Protein AF-A0A267DAS5-F1 (afdb_monomer)

Sequence (381 aa):
REVSVVLESQEATQLELHFSYVVSRARWSPKYDIRVFSNESAMKIIYYGMVQQNTGEDWENAQISLSTSMPGVGGTVPPLTVQKAHFKSNKPVSFVSSVVGGGGGVSGSSPVRRAQSMRTGGSSTLRKSKHMPVDEILAAEAADDASMASEQAGRAGDTLRSGGSNIQSTQFEVPRLFTIPCDGEEHKVTIAIIDLCPTFEYESVPQRAPYAYLKAAVTNTSNYALLAGPTNIYVDNNFIGKSELKAAAPSEEFHCHLGADHGIKMSYKPMYKKREGGQSKTALFSHKQVIELRNTHQKPIRVQVIEPVPRPIEDKIKVNIVEPPKLNSEKYDKQKPIRLSKSHCVEWDVDLDAGEGKELVLRYNIELPAGETLEYTVSEN

InterPro domains:
  IPR011935 Conserved hypothetical protein CHP02231 [PTHR31005] (2-377)
  IPR011935 Conserved hypothetical protein CHP02231 [TIGR02231] (123-374)
  IPR037291 Domain of unknown function DUF4139 [PF13598] (17-369)

Radius of gyration: 35.5 Å; Cα contacts (8 Å, |Δi|>4): 623; chains: 1; bou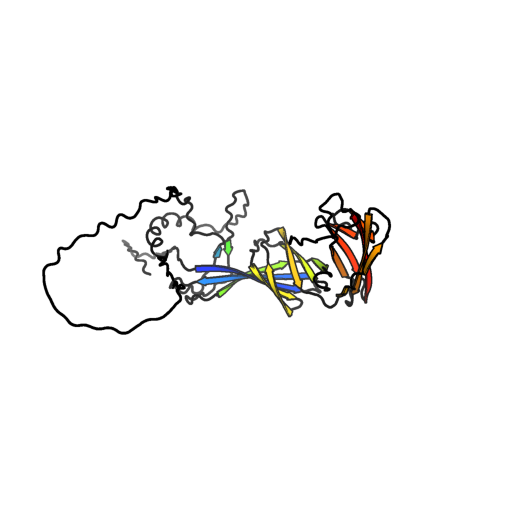nding box: 75×91×89 Å

Solvent-accessible surface area (backbone atoms only — not comparable to full-atom values): 24398 Å² total; per-residue (Å²): 137,87,86,88,83,89,85,86,74,97,62,97,76,90,83,89,85,88,87,86,85,89,79,65,59,64,53,68,45,57,36,36,42,39,39,34,36,81,90,72,46,36,30,38,39,38,38,29,37,38,38,28,29,52,64,84,54,65,40,71,67,34,80,47,72,51,61,69,57,63,83,85,62,63,94,64,80,79,81,83,77,84,85,80,86,72,79,85,76,82,68,77,83,80,77,79,75,79,81,74,84,85,80,87,90,82,89,83,89,87,84,88,85,86,86,88,81,90,83,87,83,86,88,84,80,86,82,85,81,88,80,83,79,80,75,82,72,69,77,78,69,74,78,74,71,77,79,77,78,78,88,78,89,86,74,96,70,96,76,94,78,92,78,92,66,100,78,76,58,55,76,44,68,30,88,56,65,42,68,49,62,54,75,58,54,78,43,82,42,66,52,48,78,46,82,42,68,40,47,81,44,30,40,26,42,45,92,84,42,53,45,34,28,38,30,34,43,33,59,34,85,49,94,58,69,44,62,57,26,52,25,40,38,26,50,73,88,38,80,71,48,78,51,71,41,65,62,29,46,56,72,30,72,46,71,46,79,70,46,73,40,81,52,40,46,52,46,66,52,82,69,47,76,46,78,47,86,91,86,58,75,51,38,35,38,41,37,41,38,45,38,39,41,30,32,66,43,91,53,68,48,55,36,37,39,44,45,84,49,83,74,67,87,49,93,69,42,44,66,46,72,61,30,65,82,66,70,37,69,72,68,89,42,92,93,48,44,34,24,48,41,97,88,37,26,44,36,36,57,43,77,31,48,50,63,33,68,50,78,48,59,46,27,34,36,38,36,34,57,58,91,70,79,91,82,85,84,86,76,87,131

Foldseek 3Di:
DDDDDDDDDPDDDDDDDDDDDDFPFKDWDKEWEWEAEPVVLKIKIFIKIFIFGQRVDKQAQDFDKDKPDPPVPPPDDPDDDDDDDDDPPPDPPPPPPPPPDDDDDDDDDDDDDDDDDDDDDDDDDDDDDDDDDPPPPPPPPRPPPPPPPPPDDDDDDDDDDDDDDPPDMDMFTQPGGDIGDNPRGTDIGTRDIDMWRWDWAWEAAVVVPQFIWIKTKTFQQDQDWDDWAKYFYHYPNHTQDIDIWHTAHHRGIGMDTRGTDVQKDKDKDPKDWDWDDDPDQKIKIKIKTKMKIWHQDQAKHKYKYKYADDDDPDPQKDKFKPPPPDADDPDDDPVHQWHQDPNRIIIGTDIAGHGGMDMGMTMMMIMHGPPDDDDDDDDDD

pLDDT: mean 77.16, std 22.56, range [27.66, 97.56]

Structure (mmCIF, N/CA/C/O backbone):
data_AF-A0A267DAS5-F1
#
_entry.id   AF-A0A267DAS5-F1
#
loop_
_atom_site.group_PDB
_atom_site.id
_atom_site.type_symbol
_atom_site.label_atom_id
_atom_site.label_alt_id
_atom_site.label_comp_id
_atom_site.label_asym_id
_atom_site.label_entity_id
_atom_site.label_seq_id
_atom_site.pdbx_PDB_ins_code
_atom_site.Cartn_x
_atom_site.Cartn_y
_atom_site.Cartn_z
_atom_site.occupancy
_atom_site.B_iso_or_equiv
_atom_site.auth_seq_id
_atom_site.auth_comp_id
_atom_site.auth_asym_id
_atom_site.auth_atom_id
_atom_site.pdbx_PDB_model_num
ATOM 1 N N . ARG A 1 1 ? -15.362 -12.142 40.333 1.00 61.69 1 ARG A N 1
ATOM 2 C CA . ARG A 1 1 ? -14.641 -11.178 41.201 1.00 61.69 1 ARG A CA 1
ATOM 3 C C . ARG A 1 1 ? -15.669 -10.567 42.148 1.00 61.69 1 ARG A C 1
ATOM 5 O O . ARG A 1 1 ? -16.841 -10.615 41.804 1.00 61.69 1 ARG A O 1
ATOM 12 N N . GLU A 1 2 ? -15.277 -10.074 43.322 1.00 67.12 2 GLU A N 1
ATOM 13 C CA . GLU A 1 2 ? -16.203 -9.479 44.298 1.00 67.12 2 GLU A CA 1
ATOM 14 C C . GLU A 1 2 ? -15.679 -8.102 44.713 1.00 67.12 2 GLU A C 1
ATOM 16 O O . GLU A 1 2 ? -14.496 -7.963 45.025 1.00 67.12 2 GLU A O 1
ATOM 21 N N . VAL A 1 3 ? -16.550 -7.092 44.671 1.00 69.69 3 VAL A N 1
ATOM 22 C CA . VAL A 1 3 ? -16.293 -5.752 45.207 1.00 69.69 3 VAL A CA 1
ATOM 23 C C . VAL A 1 3 ? -17.288 -5.539 46.338 1.00 69.69 3 VAL A C 1
ATOM 25 O O . VAL A 1 3 ? -18.495 -5.514 46.104 1.00 69.69 3 VAL A O 1
ATOM 28 N N . SER A 1 4 ? -16.788 -5.408 47.564 1.00 79.56 4 SER A N 1
ATOM 29 C CA . SER A 1 4 ? -17.617 -5.180 48.748 1.00 79.56 4 SER A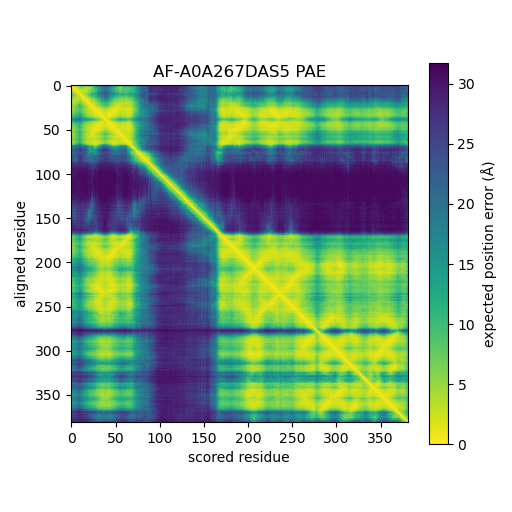 CA 1
ATOM 30 C C . SER A 1 4 ? -17.481 -3.723 49.186 1.00 79.56 4 SER A C 1
ATOM 32 O O . SER A 1 4 ? -16.382 -3.272 49.505 1.00 79.56 4 SER A O 1
ATOM 34 N N . VAL A 1 5 ? -18.594 -2.986 49.220 1.00 76.88 5 VAL A N 1
ATOM 35 C CA . VAL A 1 5 ? -18.653 -1.615 49.749 1.00 76.88 5 VAL A CA 1
ATOM 36 C C . VAL A 1 5 ? -19.583 -1.587 50.948 1.00 76.88 5 VAL A C 1
ATOM 38 O O . VAL A 1 5 ? -20.736 -2.002 50.857 1.00 76.88 5 VAL A O 1
ATOM 41 N N . VAL A 1 6 ? -19.074 -1.098 52.076 1.00 85.38 6 VAL A N 1
ATOM 42 C CA . VAL A 1 6 ? -19.859 -0.883 53.295 1.00 85.38 6 VAL A CA 1
ATOM 43 C C . VAL A 1 6 ? -20.303 0.575 53.322 1.00 85.38 6 VAL A C 1
ATOM 45 O O . VAL A 1 6 ? -19.480 1.474 53.168 1.00 85.38 6 VAL A O 1
ATOM 48 N N . LEU A 1 7 ? -21.602 0.801 53.510 1.00 82.75 7 LEU A N 1
ATOM 49 C CA . LEU A 1 7 ? -22.216 2.126 53.547 1.00 82.75 7 LEU A CA 1
ATOM 50 C C . LEU A 1 7 ? -22.989 2.302 54.855 1.00 82.75 7 LEU A C 1
ATOM 52 O O . LEU A 1 7 ? -23.672 1.380 55.298 1.00 82.75 7 LEU A O 1
ATOM 56 N N . GLU A 1 8 ? -22.933 3.501 55.427 1.00 86.19 8 GLU A N 1
ATOM 57 C CA . GLU A 1 8 ? -23.752 3.914 56.567 1.00 86.19 8 GLU A CA 1
ATOM 58 C C . GLU A 1 8 ? -24.475 5.218 56.205 1.00 86.19 8 GLU A C 1
ATOM 60 O O . GLU A 1 8 ? -23.857 6.150 55.689 1.00 86.19 8 GLU A O 1
ATOM 65 N N . SER A 1 9 ? -25.786 5.283 56.453 1.00 87.94 9 SER A N 1
ATOM 66 C CA . SER A 1 9 ? -26.593 6.493 56.260 1.00 87.94 9 SER A CA 1
ATOM 67 C C . SER A 1 9 ? -27.431 6.754 57.505 1.00 87.94 9 SER A C 1
ATOM 69 O O . SER A 1 9 ? -28.067 5.840 58.028 1.00 87.94 9 SER A O 1
ATOM 71 N N . GLN A 1 10 ? -27.445 8.003 57.973 1.00 87.75 10 GLN A N 1
ATOM 72 C CA . GLN A 1 10 ? -28.212 8.418 59.155 1.00 87.75 10 GLN A CA 1
ATOM 73 C C . GLN A 1 10 ? -29.698 8.658 58.842 1.00 87.75 10 GLN A C 1
ATOM 75 O O . GLN A 1 10 ? -30.536 8.582 59.736 1.00 87.75 10 GLN A O 1
ATOM 80 N N . GLU A 1 11 ? -30.033 8.901 57.571 1.00 90.31 11 GLU A N 1
ATOM 81 C CA . GLU A 1 11 ? -31.397 9.137 57.090 1.00 90.31 11 GLU A CA 1
ATOM 82 C C . GLU A 1 11 ? -31.639 8.418 55.750 1.00 90.31 11 GLU A C 1
ATOM 84 O O . GLU A 1 11 ? -30.700 7.961 55.092 1.00 90.31 11 GLU A O 1
ATOM 89 N N . ALA A 1 12 ? -32.902 8.285 55.334 1.00 88.38 12 ALA A N 1
ATOM 90 C CA . ALA A 1 12 ? -33.254 7.645 54.067 1.00 88.38 12 ALA A CA 1
ATOM 91 C C . ALA A 1 12 ? -32.820 8.520 52.879 1.00 88.38 12 ALA A C 1
ATOM 93 O O . ALA A 1 12 ? -33.353 9.610 52.675 1.00 88.38 12 ALA A O 1
ATOM 94 N N . THR A 1 13 ? -31.866 8.034 52.085 1.00 90.31 13 THR A N 1
ATOM 95 C CA . THR A 1 13 ? -31.284 8.762 50.949 1.00 90.31 13 THR A CA 1
ATOM 96 C C . THR A 1 13 ? -31.152 7.859 49.720 1.00 90.31 13 THR A C 1
ATOM 98 O O . THR A 1 13 ? -31.141 6.632 49.829 1.00 90.31 13 THR A O 1
ATOM 101 N N . GLN A 1 14 ? -31.090 8.466 48.532 1.00 87.44 14 GLN A N 1
ATOM 102 C CA . GLN A 1 14 ? -30.704 7.781 47.296 1.00 87.44 14 GLN A CA 1
ATOM 103 C C . GLN A 1 14 ? -29.209 7.997 47.064 1.00 87.44 14 GLN A C 1
ATOM 105 O O . GLN A 1 14 ? -28.736 9.131 47.123 1.00 87.44 14 GLN A O 1
ATOM 110 N N . LEU A 1 15 ? -28.484 6.911 46.800 1.00 85.94 15 LEU A N 1
ATOM 111 C CA . LEU A 1 15 ? -27.052 6.923 46.525 1.00 85.94 15 LEU A CA 1
ATOM 112 C C . LEU A 1 15 ? -26.795 6.279 45.163 1.00 85.94 15 LEU A C 1
ATOM 114 O O . LEU A 1 15 ? -27.213 5.147 44.923 1.00 85.94 15 LEU A O 1
ATOM 118 N N . GLU A 1 16 ? -26.088 6.993 44.295 1.00 85.50 16 GLU A N 1
ATOM 119 C CA . GLU A 1 16 ? -25.553 6.472 43.038 1.00 85.50 16 GLU A CA 1
ATOM 120 C C . GLU A 1 16 ? -24.067 6.153 43.242 1.00 85.50 16 GLU A C 1
ATOM 122 O O . GLU A 1 16 ? -23.306 6.990 43.729 1.00 85.50 16 GLU A O 1
ATOM 127 N N . LEU A 1 17 ? -23.659 4.922 42.928 1.00 81.19 17 LEU A N 1
ATOM 128 C CA . LEU A 1 17 ? -22.278 4.463 43.068 1.00 81.19 17 LEU A CA 1
ATOM 129 C C . LEU A 1 17 ? -21.672 4.202 41.692 1.00 81.19 17 LEU A C 1
ATOM 131 O O . LEU A 1 17 ? -22.204 3.408 40.917 1.00 81.19 17 LEU A O 1
ATOM 135 N N . HIS A 1 18 ? -20.516 4.808 41.433 1.00 79.69 18 HIS A N 1
ATOM 136 C CA . HIS A 1 18 ? -19.707 4.532 40.251 1.00 79.69 18 HIS A CA 1
ATOM 137 C C . HIS A 1 18 ? -18.456 3.753 40.653 1.00 79.69 18 HIS A C 1
ATOM 139 O O . HIS A 1 18 ? -17.727 4.160 41.558 1.00 79.69 18 HIS A O 1
ATOM 145 N N . PHE A 1 19 ? -18.197 2.645 39.961 1.00 78.50 19 PHE A N 1
ATOM 146 C CA . PHE A 1 19 ? -17.008 1.822 40.154 1.00 78.50 19 PHE A CA 1
ATOM 147 C C . PHE A 1 19 ? -16.123 1.883 38.914 1.00 78.50 19 PHE A C 1
ATOM 149 O O . PHE A 1 19 ? -16.593 1.643 37.805 1.00 78.50 19 PHE A O 1
ATOM 156 N N . SER A 1 20 ? -14.834 2.138 39.128 1.00 79.00 20 SER A N 1
ATOM 157 C CA . SER A 1 20 ? -13.803 2.093 38.092 1.00 79.00 20 SER A CA 1
ATOM 158 C C . SER A 1 20 ? -12.712 1.133 38.537 1.00 79.00 20 SER A C 1
ATOM 160 O O . SER A 1 20 ? -12.189 1.253 39.643 1.00 79.00 20 SER A O 1
ATOM 162 N N . TYR A 1 21 ? -12.375 0.167 37.692 1.00 81.94 21 TYR A N 1
ATOM 163 C CA . TYR A 1 21 ? -11.332 -0.812 37.975 1.00 81.94 21 TYR A CA 1
ATOM 164 C C . TYR A 1 21 ? -10.650 -1.258 36.682 1.00 81.94 21 TYR A C 1
ATOM 166 O O . TYR A 1 21 ? -11.192 -1.115 35.587 1.00 81.94 21 TYR A O 1
ATOM 174 N N . VAL A 1 22 ? -9.442 -1.806 36.815 1.00 82.31 22 VAL A N 1
ATOM 175 C CA . VAL A 1 22 ? -8.656 -2.304 35.683 1.00 82.31 22 VAL A CA 1
ATOM 176 C C . VAL A 1 22 ? -8.827 -3.816 35.558 1.00 82.31 22 VAL A C 1
ATOM 178 O O . VAL A 1 22 ? -8.739 -4.573 36.530 1.00 82.31 22 VAL A O 1
ATOM 181 N N . VAL A 1 23 ? -9.052 -4.272 34.329 1.00 83.12 23 VAL A N 1
ATOM 182 C CA . VAL A 1 23 ? -9.089 -5.692 33.977 1.00 83.12 23 VAL A CA 1
ATOM 183 C C . VAL A 1 23 ? -7.877 -6.061 33.139 1.00 83.12 23 VAL A C 1
ATOM 185 O O . VAL A 1 23 ? -7.378 -5.273 32.340 1.00 83.12 23 VAL A O 1
ATOM 188 N N . SER A 1 24 ? -7.401 -7.288 33.320 1.00 83.38 24 SER A N 1
ATOM 189 C CA . SER A 1 24 ? -6.413 -7.899 32.436 1.00 83.38 24 SER A CA 1
ATOM 190 C C . SER A 1 24 ? -7.116 -8.813 31.431 1.00 83.38 24 SER A C 1
ATOM 192 O O . SER A 1 24 ? -8.298 -9.116 31.583 1.00 83.38 24 SER A O 1
ATOM 194 N N . ARG A 1 25 ? -6.387 -9.275 30.405 1.00 89.25 25 ARG A N 1
ATOM 195 C CA . ARG A 1 25 ? -6.905 -10.175 29.350 1.00 89.25 25 ARG A CA 1
ATOM 196 C C . ARG A 1 25 ? -7.973 -9.549 28.445 1.00 89.25 25 ARG A C 1
ATOM 198 O O . ARG A 1 25 ? -8.794 -10.263 27.878 1.00 89.25 25 ARG A O 1
ATOM 205 N N . ALA A 1 26 ? -7.909 -8.237 28.264 1.00 91.38 26 ALA A N 1
ATOM 206 C CA . ALA A 1 26 ? -8.575 -7.529 27.182 1.00 91.38 26 ALA A CA 1
ATOM 207 C C . ALA A 1 26 ? -7.517 -6.919 26.259 1.00 91.38 26 ALA A C 1
ATOM 209 O O . ALA A 1 26 ? -6.505 -6.392 26.724 1.00 91.38 26 ALA A O 1
ATOM 210 N N . ARG A 1 27 ? -7.730 -7.011 24.948 1.00 92.75 27 ARG A N 1
ATOM 211 C CA . ARG A 1 27 ? -6.883 -6.380 23.934 1.00 92.75 27 ARG A CA 1
ATOM 212 C C . ARG A 1 27 ? -7.707 -6.008 22.717 1.00 92.75 27 ARG A C 1
ATOM 214 O O . ARG A 1 27 ? -8.813 -6.510 22.527 1.00 92.75 27 ARG A O 1
ATOM 221 N N . TRP A 1 28 ? -7.138 -5.174 21.861 1.00 94.81 28 TRP A N 1
ATOM 222 C CA . TRP A 1 28 ? -7.718 -4.911 20.556 1.00 94.81 28 TRP A CA 1
ATOM 223 C C . TRP A 1 28 ? -6.637 -4.766 19.485 1.00 94.81 28 TRP A C 1
ATOM 225 O O . TRP A 1 28 ? -5.467 -4.544 19.801 1.00 94.81 28 TRP A O 1
ATOM 235 N N . SER A 1 29 ? -7.027 -4.904 18.220 1.00 95.69 29 SER A N 1
ATOM 236 C CA . SER A 1 29 ? -6.170 -4.602 17.069 1.00 95.69 29 SER A CA 1
ATOM 237 C C . SER A 1 29 ? -6.944 -3.860 15.970 1.00 95.69 29 SER A C 1
ATOM 239 O O . SER A 1 29 ? -8.158 -4.051 15.844 1.00 95.69 29 SER A O 1
ATOM 241 N N . PRO A 1 30 ? -6.290 -2.985 15.187 1.00 96.69 30 PRO A N 1
ATOM 242 C CA . PRO A 1 30 ? -6.937 -2.285 14.084 1.00 96.69 30 PRO A CA 1
ATOM 243 C C . PRO A 1 30 ? -7.186 -3.229 12.901 1.00 96.69 30 PRO A C 1
ATOM 245 O O . PRO A 1 30 ? -6.376 -4.107 12.603 1.00 96.69 30 PRO A O 1
ATOM 248 N N . LYS A 1 31 ? -8.293 -3.028 12.185 1.00 97.31 31 LYS A N 1
ATOM 249 C CA . LYS A 1 31 ? -8.591 -3.730 10.929 1.00 97.31 31 LYS A CA 1
ATOM 250 C C . LYS A 1 31 ? -9.380 -2.834 9.990 1.00 97.31 31 LYS A C 1
ATOM 252 O O . LYS A 1 31 ? -10.216 -2.054 10.442 1.00 97.31 31 LYS A O 1
ATOM 257 N N . TYR A 1 32 ? -9.164 -2.986 8.689 1.00 97.19 32 TYR A N 1
ATOM 258 C CA . TYR A 1 32 ? -9.758 -2.100 7.692 1.00 97.19 32 TYR A CA 1
ATOM 259 C C . TYR A 1 32 ? -10.483 -2.857 6.584 1.00 97.19 32 TYR A C 1
ATOM 261 O O . TYR A 1 32 ? -10.018 -3.897 6.116 1.00 97.19 32 TYR A O 1
ATOM 269 N N . ASP A 1 33 ? -11.578 -2.269 6.112 1.00 97.12 33 ASP A N 1
ATOM 270 C CA . ASP A 1 33 ? -12.121 -2.531 4.781 1.00 97.12 33 ASP A CA 1
ATOM 271 C C . ASP A 1 33 ? -11.995 -1.240 3.957 1.00 97.12 33 ASP A C 1
ATOM 273 O O . ASP A 1 33 ? -12.624 -0.231 4.278 1.00 97.12 33 ASP A O 1
ATOM 277 N N . ILE A 1 34 ? -11.190 -1.264 2.894 1.00 95.75 34 ILE A N 1
ATOM 278 C CA . ILE A 1 34 ? -11.037 -0.148 1.953 1.00 95.75 34 ILE A CA 1
ATOM 279 C C . ILE A 1 34 ? -11.854 -0.454 0.705 1.00 95.75 34 ILE A C 1
ATOM 281 O O . ILE A 1 34 ? -11.638 -1.467 0.041 1.00 95.75 34 ILE A O 1
ATOM 285 N N . ARG A 1 35 ? -12.794 0.430 0.380 1.00 95.44 35 ARG A N 1
ATOM 286 C CA . ARG A 1 35 ? -13.646 0.347 -0.806 1.00 95.44 35 ARG A CA 1
ATOM 287 C C . ARG A 1 35 ? -13.318 1.496 -1.737 1.00 95.44 35 ARG A C 1
ATOM 289 O O . ARG A 1 35 ? -13.398 2.651 -1.338 1.00 95.44 35 ARG A O 1
ATOM 296 N N . VAL A 1 36 ? -12.967 1.170 -2.968 1.00 93.25 36 VAL A N 1
ATOM 297 C CA . VAL A 1 36 ? -12.608 2.131 -4.003 1.00 93.25 36 VAL A CA 1
ATOM 298 C C . VAL A 1 36 ? -13.675 2.117 -5.087 1.00 93.25 36 VAL A C 1
ATOM 300 O O . VAL A 1 36 ? -14.022 1.054 -5.599 1.00 93.25 36 VAL A O 1
ATOM 303 N N . PHE A 1 37 ? -14.168 3.300 -5.437 1.00 91.06 37 PHE A N 1
ATOM 304 C CA . PHE A 1 37 ? -15.128 3.525 -6.512 1.00 91.06 37 PHE A CA 1
ATOM 305 C C . PHE A 1 37 ? -14.394 4.222 -7.657 1.00 91.06 37 PHE A C 1
ATOM 307 O O . PHE A 1 37 ? -14.167 5.434 -7.634 1.00 91.06 37 PHE A O 1
ATOM 314 N N . SER A 1 38 ? -13.952 3.435 -8.639 1.00 80.56 38 SER A N 1
ATOM 315 C CA . SER A 1 38 ? -12.976 3.875 -9.645 1.00 80.56 38 SER A CA 1
ATOM 316 C C . SER A 1 38 ? -13.535 4.930 -10.609 1.00 80.56 38 SER A C 1
ATOM 318 O O . SER A 1 38 ? -12.785 5.762 -11.123 1.00 80.56 38 SER A O 1
ATOM 320 N N . ASN A 1 39 ? -14.853 4.922 -10.825 1.00 82.12 39 ASN A N 1
ATOM 321 C CA . ASN A 1 39 ? -15.559 5.876 -11.685 1.00 82.12 39 ASN A CA 1
ATOM 322 C C . ASN A 1 39 ? -15.820 7.228 -11.008 1.00 82.12 39 ASN A C 1
ATOM 324 O O . ASN A 1 39 ? -15.963 8.234 -11.696 1.00 82.12 39 ASN A O 1
ATOM 328 N N . GLU A 1 40 ? -15.886 7.250 -9.677 1.00 86.50 40 GLU A N 1
ATOM 329 C CA . GLU A 1 40 ? -16.226 8.440 -8.886 1.00 86.50 40 GLU A CA 1
ATOM 330 C C . GLU A 1 40 ? -14.990 9.096 -8.259 1.00 86.50 40 GLU A C 1
ATOM 332 O O . GLU A 1 40 ? -15.104 10.151 -7.642 1.00 86.50 40 GLU A O 1
ATOM 337 N N . SER A 1 41 ? -13.809 8.482 -8.405 1.00 87.69 41 SER A N 1
ATOM 338 C CA . SER A 1 41 ? -12.592 8.885 -7.687 1.00 87.69 41 SER A CA 1
ATOM 339 C C . SER A 1 41 ? -12.842 9.030 -6.185 1.00 87.69 41 SER A C 1
ATOM 341 O O . SER A 1 41 ? -12.414 9.996 -5.556 1.00 87.69 41 SER A O 1
ATOM 343 N N . ALA A 1 42 ? -13.557 8.053 -5.621 1.00 93.81 42 ALA A N 1
ATOM 344 C CA . ALA A 1 42 ? -13.944 8.023 -4.219 1.00 93.81 42 ALA A CA 1
ATOM 345 C C . ALA A 1 42 ? -13.385 6.776 -3.524 1.00 93.81 42 ALA A C 1
ATOM 347 O O . ALA A 1 42 ? -13.335 5.681 -4.093 1.00 93.81 42 ALA A O 1
ATOM 348 N N . MET A 1 43 ? -12.978 6.939 -2.269 1.00 95.31 43 MET A N 1
ATOM 349 C CA . MET A 1 43 ? -12.537 5.864 -1.391 1.00 95.31 43 MET A CA 1
ATOM 350 C C . MET A 1 43 ? -13.287 5.951 -0.069 1.00 95.31 43 MET A C 1
ATOM 352 O O . MET A 1 43 ? -13.346 7.004 0.554 1.00 95.31 43 MET A O 1
ATOM 356 N N . LYS A 1 44 ? -13.806 4.817 0.389 1.00 96.69 44 LYS A N 1
ATOM 357 C CA . LYS A 1 44 ? -14.391 4.663 1.717 1.00 96.69 44 LYS A CA 1
ATOM 358 C C . LYS A 1 44 ? -13.537 3.702 2.530 1.00 96.69 44 LYS A C 1
ATOM 360 O O . LYS A 1 44 ? -13.366 2.548 2.140 1.00 96.69 44 LYS A O 1
ATOM 365 N N . ILE A 1 45 ? -13.034 4.164 3.666 1.00 96.69 45 ILE A N 1
ATOM 366 C CA . ILE A 1 45 ? -12.312 3.348 4.641 1.00 96.69 45 ILE A CA 1
ATOM 367 C C . ILE A 1 45 ? -13.252 3.067 5.805 1.00 96.69 45 ILE A C 1
ATOM 369 O O . ILE A 1 45 ? -13.731 3.986 6.467 1.00 96.69 45 ILE A O 1
ATOM 373 N N . ILE A 1 46 ? -13.514 1.790 6.065 1.00 97.56 46 ILE A N 1
ATOM 374 C CA . ILE A 1 46 ? -14.212 1.360 7.273 1.00 97.56 46 ILE A CA 1
ATOM 375 C C . ILE A 1 46 ? -13.157 0.893 8.266 1.00 97.56 46 ILE A C 1
ATOM 377 O O . ILE A 1 46 ? -12.460 -0.092 8.020 1.00 97.56 46 ILE A O 1
ATOM 381 N N . TYR A 1 47 ? -13.033 1.627 9.366 1.00 96.94 47 TYR A N 1
ATOM 382 C CA . TYR A 1 47 ? -12.050 1.377 10.406 1.00 96.94 47 TYR A CA 1
ATOM 383 C C . TYR A 1 47 ? -12.697 0.599 11.553 1.00 96.94 47 TYR A C 1
ATOM 385 O O . TYR A 1 47 ? -13.627 1.079 12.206 1.00 96.94 47 TYR A O 1
ATOM 393 N N . TYR A 1 48 ? -12.200 -0.610 11.790 1.00 97.38 48 TYR A N 1
ATOM 394 C CA . TYR A 1 48 ? -12.635 -1.495 12.856 1.00 97.38 48 TYR A CA 1
ATOM 395 C C . TYR A 1 48 ? -11.594 -1.615 13.969 1.00 97.38 48 TYR A C 1
ATOM 397 O O . TYR A 1 48 ? -10.390 -1.649 13.713 1.00 97.38 48 TYR A O 1
ATOM 405 N N . GLY A 1 49 ? -12.090 -1.781 15.193 1.00 96.50 49 GLY A N 1
ATOM 406 C CA . GLY A 1 49 ? -11.348 -2.385 16.291 1.00 96.50 49 GLY A CA 1
ATOM 407 C C . GLY A 1 49 ? -11.768 -3.846 16.433 1.00 96.50 49 GLY A C 1
ATOM 408 O O . GLY A 1 49 ? -12.954 -4.142 16.575 1.00 96.50 49 GLY A O 1
ATOM 409 N N . MET A 1 50 ? -10.815 -4.766 16.371 1.00 97.31 50 MET A N 1
ATOM 410 C CA . MET A 1 50 ? -11.031 -6.175 16.694 1.00 97.31 50 MET A CA 1
ATOM 411 C C . MET A 1 50 ? -10.771 -6.345 18.184 1.00 97.31 50 MET A C 1
ATOM 413 O O . MET A 1 50 ? -9.616 -6.421 18.593 1.00 97.31 50 MET A O 1
ATOM 417 N N . VAL A 1 51 ? -11.827 -6.316 18.991 1.00 96.50 51 VAL A N 1
ATOM 418 C CA . VAL A 1 51 ? -11.748 -6.392 20.451 1.00 96.50 51 VAL A CA 1
ATOM 419 C C . VAL A 1 51 ? -11.839 -7.850 20.872 1.00 96.50 51 VAL A C 1
ATOM 421 O O . VAL A 1 51 ? -12.760 -8.553 20.478 1.00 96.50 51 VAL A O 1
ATOM 424 N N . GLN A 1 52 ? -10.893 -8.301 21.682 1.00 96.12 52 GLN A N 1
ATOM 425 C CA . GLN A 1 52 ? -10.872 -9.649 22.233 1.00 96.12 52 GLN A CA 1
ATOM 426 C C . GLN A 1 52 ? -10.726 -9.548 23.740 1.00 96.12 52 GLN A C 1
ATOM 428 O O . GLN A 1 52 ? -9.818 -8.872 24.238 1.00 96.12 52 GLN A O 1
ATOM 433 N N . GLN A 1 53 ? -11.596 -10.237 24.470 1.00 94.00 53 GLN A N 1
ATOM 434 C CA . GLN A 1 53 ? -11.575 -10.187 25.920 1.00 94.00 53 GLN A CA 1
ATOM 435 C C . GLN A 1 53 ? -11.853 -11.564 26.532 1.00 94.00 53 GLN A C 1
ATOM 437 O O . GLN A 1 53 ? -12.660 -12.339 26.021 1.00 94.00 53 GLN A O 1
ATOM 442 N N . ASN A 1 54 ? -11.166 -11.862 27.633 1.00 94.06 54 ASN A N 1
ATOM 443 C CA . ASN A 1 54 ? -11.405 -13.021 28.491 1.00 94.06 54 ASN A CA 1
ATOM 444 C C . ASN A 1 54 ? -11.239 -12.601 29.962 1.00 94.06 54 ASN A C 1
ATOM 446 O O . ASN A 1 54 ? -10.356 -13.082 30.682 1.00 94.06 54 ASN A O 1
ATOM 450 N N . THR A 1 55 ? -12.016 -11.590 30.353 1.00 90.06 55 THR A N 1
ATOM 451 C CA . THR A 1 55 ? -11.894 -10.890 31.645 1.00 90.06 55 THR A CA 1
ATOM 452 C C . THR A 1 55 ? -12.648 -11.588 32.781 1.00 90.06 55 THR A C 1
ATOM 454 O O . THR A 1 55 ? -12.381 -11.322 33.953 1.00 90.06 55 THR A O 1
ATOM 457 N N . GLY A 1 56 ? -13.536 -12.523 32.435 1.00 89.31 56 GLY A N 1
ATOM 458 C CA . GLY A 1 56 ? -14.470 -13.192 33.339 1.00 89.31 56 GLY A CA 1
ATOM 459 C C . GLY A 1 56 ? -15.849 -12.532 33.408 1.00 89.31 56 GLY A C 1
ATOM 460 O O . GLY A 1 56 ? -16.676 -12.997 34.188 1.00 89.31 56 GLY A O 1
ATOM 461 N N . GLU A 1 57 ? -16.090 -11.474 32.631 1.00 89.94 57 GLU A N 1
ATOM 462 C CA . GLU A 1 57 ? -17.342 -10.716 32.612 1.00 89.94 57 GLU A CA 1
ATOM 463 C C . GLU A 1 57 ? -17.761 -10.417 31.170 1.00 89.94 57 GLU A C 1
ATOM 465 O O . GLU A 1 57 ? -16.912 -10.186 30.306 1.00 89.94 57 GLU A O 1
ATOM 470 N N . ASP A 1 58 ? -19.068 -10.428 30.919 1.00 93.31 58 ASP A N 1
ATOM 471 C CA . ASP A 1 58 ? -19.636 -9.995 29.646 1.00 93.31 58 ASP A CA 1
ATOM 472 C C . ASP A 1 58 ? -19.841 -8.478 29.686 1.00 93.31 58 ASP A C 1
ATOM 474 O O . ASP A 1 58 ? -20.385 -7.929 30.646 1.00 93.31 58 ASP A O 1
ATOM 478 N N . TRP A 1 59 ? -19.417 -7.779 28.637 1.00 93.44 59 TRP A N 1
ATOM 479 C CA . TRP A 1 59 ? -19.666 -6.346 28.501 1.00 93.44 59 TRP A CA 1
ATOM 480 C C . TRP A 1 59 ? -20.948 -6.145 27.709 1.00 93.44 59 TRP A C 1
ATOM 482 O O . TRP A 1 59 ? -20.910 -6.170 26.485 1.00 93.44 59 TRP A O 1
ATOM 492 N N . GLU A 1 60 ? -22.088 -5.971 28.374 1.00 94.06 60 GLU A N 1
ATOM 493 C CA . GLU A 1 60 ? -23.387 -5.799 27.712 1.00 94.06 60 GLU A CA 1
ATOM 494 C C . GLU A 1 60 ? -23.703 -4.328 27.426 1.00 94.06 60 GLU A C 1
ATOM 496 O O . GLU A 1 60 ? -23.662 -3.496 28.329 1.00 94.06 60 GLU A O 1
ATOM 501 N N . ASN A 1 61 ? -24.064 -4.004 26.175 1.00 92.44 61 ASN A N 1
ATOM 502 C CA . ASN A 1 61 ? -24.395 -2.636 25.743 1.00 92.44 61 ASN A CA 1
ATOM 503 C C . ASN A 1 61 ? -23.371 -1.582 26.213 1.00 92.44 61 ASN A C 1
ATOM 505 O O . ASN A 1 61 ? -23.731 -0.455 26.558 1.00 92.44 61 ASN A O 1
ATOM 509 N N . ALA A 1 62 ? -22.091 -1.946 26.226 1.00 90.81 62 ALA A N 1
ATOM 510 C CA . ALA A 1 62 ? -21.036 -1.106 26.756 1.00 90.81 62 ALA A CA 1
ATOM 511 C C . ALA A 1 62 ? -20.665 0.001 25.764 1.00 90.81 62 ALA A C 1
ATOM 513 O O . ALA A 1 62 ? -20.556 -0.229 24.553 1.00 90.81 62 ALA A O 1
ATOM 514 N N . GLN A 1 63 ? -20.426 1.204 26.288 1.00 92.56 63 GLN A N 1
ATOM 515 C CA . GLN A 1 63 ? -19.742 2.257 25.547 1.00 92.56 63 GLN A CA 1
ATOM 516 C C . GLN A 1 63 ? -18.244 1.948 25.549 1.00 92.56 63 GLN A C 1
ATOM 518 O O . GLN A 1 63 ? -17.626 1.836 26.605 1.00 92.56 63 GLN A O 1
ATOM 523 N N . ILE A 1 64 ? -17.662 1.793 24.361 1.00 92.12 64 ILE A N 1
ATOM 524 C CA . ILE A 1 64 ? -16.274 1.352 24.212 1.00 92.12 64 ILE A CA 1
ATOM 525 C C . ILE A 1 64 ? -15.400 2.528 23.796 1.00 92.12 64 ILE A C 1
ATOM 527 O O . ILE A 1 64 ? -15.717 3.270 22.867 1.00 92.12 64 ILE A O 1
ATOM 531 N N . SER A 1 65 ? -14.255 2.648 24.458 1.00 91.62 65 SER A N 1
ATOM 532 C CA . SER A 1 65 ? -13.175 3.530 24.044 1.00 91.62 65 SER A CA 1
ATOM 533 C C . SER A 1 65 ? -11.897 2.706 23.902 1.00 91.62 65 SER A C 1
ATOM 535 O O . SER A 1 65 ? -11.516 1.981 24.820 1.00 91.62 65 SER A O 1
ATOM 537 N N . LEU A 1 66 ? -11.269 2.759 22.731 1.00 91.94 66 LEU A N 1
ATOM 538 C CA . LEU A 1 66 ? -10.074 1.982 22.406 1.00 91.94 66 LEU A CA 1
ATOM 539 C C . LEU A 1 66 ? -8.849 2.880 22.477 1.00 91.94 66 LEU A C 1
ATOM 541 O O . LEU A 1 66 ? -8.868 3.989 21.957 1.00 91.94 66 LEU A O 1
ATOM 545 N N . SER A 1 67 ? -7.772 2.394 23.084 1.00 87.94 67 SER A N 1
ATOM 546 C CA . SER A 1 67 ? -6.549 3.175 23.254 1.00 87.94 67 SER A CA 1
ATOM 547 C C . SER A 1 67 ? -5.328 2.423 22.758 1.00 87.94 67 SER A C 1
ATOM 549 O O . SER A 1 67 ? -5.224 1.213 22.965 1.00 87.94 67 SER A O 1
ATOM 551 N N . THR A 1 68 ? -4.386 3.131 22.136 1.00 84.38 68 THR A N 1
ATOM 552 C CA . THR A 1 68 ? -3.041 2.595 21.869 1.00 84.38 68 THR A CA 1
ATOM 553 C C . THR A 1 68 ? -2.092 2.748 23.058 1.00 84.38 68 THR A C 1
ATOM 555 O O . THR A 1 68 ? -0.944 2.311 22.969 1.00 84.38 68 THR A O 1
ATOM 558 N N . SER A 1 69 ? -2.538 3.338 24.177 1.00 70.56 69 SER A N 1
ATOM 559 C CA . SER A 1 69 ? -1.784 3.294 25.433 1.00 70.56 69 SER A CA 1
ATOM 560 C C . SER A 1 69 ? -1.535 1.846 25.842 1.00 70.56 69 SER A C 1
ATOM 562 O O . SER A 1 69 ? -2.443 1.016 25.799 1.00 70.56 69 SER A O 1
ATOM 564 N N . MET A 1 70 ? -0.329 1.556 26.325 1.00 61.97 70 MET A N 1
ATOM 565 C CA . MET A 1 70 ? -0.062 0.342 27.092 1.00 61.97 70 MET A CA 1
ATOM 566 C C . MET A 1 70 ? -0.110 0.684 28.587 1.00 61.97 70 MET A C 1
ATOM 568 O O . MET A 1 70 ? 0.936 0.987 29.158 1.00 61.97 70 MET A O 1
ATOM 572 N N . PRO A 1 71 ? -1.280 0.634 29.249 1.00 56.56 71 PRO A N 1
ATOM 573 C CA . PRO A 1 71 ? -1.377 0.933 30.680 1.00 56.56 71 PRO A CA 1
ATOM 574 C C . PRO A 1 71 ? -0.553 -0.031 31.552 1.00 56.56 71 PRO A C 1
ATOM 576 O O . PRO A 1 71 ? -0.173 0.322 32.657 1.00 56.56 71 PRO A O 1
ATOM 579 N N . GLY A 1 72 ? -0.228 -1.233 31.053 1.00 53.72 72 GLY A N 1
ATOM 580 C CA . GLY A 1 72 ? 0.605 -2.211 31.766 1.00 53.72 72 GLY A CA 1
ATOM 581 C C . GLY A 1 72 ? 2.117 -1.946 31.732 1.00 53.72 72 GLY A C 1
ATOM 582 O O . GLY A 1 72 ? 2.865 -2.676 32.376 1.00 53.72 72 GLY A O 1
ATOM 583 N N . VAL A 1 73 ? 2.593 -0.946 30.981 1.00 53.75 73 VAL A N 1
ATOM 584 C CA . VAL A 1 73 ? 3.996 -0.505 31.039 1.00 53.75 73 VAL A CA 1
ATOM 585 C C . VAL A 1 73 ? 4.057 0.573 32.110 1.00 53.75 73 VAL A C 1
ATOM 587 O O . VAL A 1 73 ? 3.821 1.744 31.825 1.00 53.75 73 VAL A O 1
ATOM 590 N N . GLY A 1 74 ? 4.298 0.162 33.357 1.00 52.34 74 GLY A N 1
ATOM 591 C CA . GLY A 1 74 ? 4.452 1.092 34.473 1.00 52.34 74 GLY A CA 1
ATOM 592 C C . GLY A 1 74 ? 5.434 2.215 34.123 1.00 52.34 74 GLY A C 1
ATOM 593 O O . GLY A 1 74 ? 6.434 1.993 33.440 1.00 52.34 74 GLY A O 1
ATOM 594 N N . GLY A 1 75 ? 5.151 3.436 34.579 1.00 57.09 75 GLY A N 1
ATOM 595 C CA . GLY A 1 75 ? 5.977 4.618 34.286 1.00 57.09 75 GLY A CA 1
ATOM 596 C C . GLY A 1 75 ? 7.372 4.591 34.926 1.00 57.09 75 GLY A C 1
ATOM 597 O O . GLY A 1 75 ? 8.165 5.513 34.733 1.00 57.09 75 GLY A O 1
ATOM 598 N N . THR A 1 76 ? 7.682 3.554 35.702 1.00 58.69 76 THR A N 1
ATOM 599 C CA . THR A 1 76 ? 8.966 3.355 36.364 1.00 58.69 76 THR A CA 1
ATOM 600 C C . THR A 1 76 ? 9.909 2.548 35.474 1.00 58.69 76 THR A C 1
ATOM 602 O O . THR A 1 76 ? 9.583 1.473 34.975 1.00 58.69 76 THR A O 1
ATOM 605 N N . VAL A 1 77 ? 11.121 3.071 35.270 1.00 71.56 77 VAL A N 1
ATOM 606 C CA . VAL A 1 77 ? 12.177 2.360 34.537 1.00 71.56 77 VAL A CA 1
ATOM 607 C C . VAL A 1 77 ? 12.497 1.059 35.284 1.00 71.56 77 VAL A C 1
ATOM 609 O O . VAL A 1 77 ? 12.866 1.135 36.461 1.00 71.56 77 VAL A O 1
ATOM 612 N N . PRO A 1 78 ? 12.406 -0.123 34.640 1.00 69.06 78 PRO A N 1
ATOM 613 C CA . PRO A 1 78 ? 12.776 -1.374 35.287 1.00 69.06 78 PRO A CA 1
ATOM 614 C C . PRO A 1 78 ? 14.228 -1.312 35.787 1.00 69.06 78 PRO A C 1
ATOM 616 O O . PRO A 1 78 ? 15.116 -0.904 35.028 1.00 69.06 78 PRO A O 1
ATOM 619 N N . PRO A 1 79 ? 14.514 -1.700 37.042 1.00 72.19 79 PRO A N 1
ATOM 620 C CA . PRO A 1 79 ? 15.867 -1.629 37.572 1.00 72.19 79 PRO A CA 1
ATOM 621 C C . PRO A 1 79 ? 16.790 -2.596 36.819 1.00 72.19 79 PRO A C 1
ATOM 623 O O . PRO A 1 79 ? 16.498 -3.783 36.674 1.00 72.19 79 PRO A O 1
ATOM 626 N N . LEU A 1 80 ? 17.942 -2.103 36.357 1.00 77.00 80 LEU A N 1
ATOM 627 C CA . LEU A 1 80 ? 18.969 -2.952 35.757 1.00 77.00 80 LEU A CA 1
ATOM 628 C C . LEU A 1 80 ? 19.626 -3.827 36.830 1.00 77.00 80 LEU A C 1
ATOM 630 O O . LEU A 1 80 ? 20.208 -3.328 37.794 1.00 77.00 80 LEU A O 1
ATOM 634 N N . THR A 1 81 ? 19.620 -5.142 36.627 1.00 70.81 81 THR A N 1
ATOM 635 C CA . THR A 1 81 ? 20.466 -6.058 37.400 1.00 70.81 81 THR A CA 1
ATOM 636 C C . THR A 1 81 ? 21.882 -6.086 36.826 1.00 70.81 81 THR A C 1
ATOM 638 O O . THR A 1 81 ? 22.066 -6.296 35.626 1.00 70.81 81 THR A O 1
ATOM 641 N N . VAL A 1 82 ? 22.898 -5.923 37.679 1.00 73.81 82 VAL A N 1
ATOM 642 C CA . VAL A 1 82 ? 24.314 -5.994 37.276 1.00 73.81 82 VAL A CA 1
ATOM 643 C C . VAL A 1 82 ? 24.648 -7.391 36.745 1.00 73.81 82 VAL A C 1
ATOM 645 O O . VAL A 1 82 ? 24.589 -8.373 37.487 1.00 73.81 82 VAL A O 1
ATOM 648 N N . GLN A 1 83 ? 25.080 -7.481 35.485 1.00 66.44 83 GLN A N 1
ATOM 649 C CA . GLN A 1 83 ? 25.678 -8.704 34.951 1.00 66.44 83 GLN A CA 1
ATOM 650 C C . GLN A 1 83 ? 27.091 -8.875 35.519 1.00 66.44 83 GLN A C 1
ATOM 652 O O . GLN A 1 83 ? 28.018 -8.149 35.161 1.00 66.44 83 GLN A O 1
ATOM 657 N N . LYS A 1 84 ? 27.269 -9.843 36.422 1.00 79.75 84 LYS A N 1
ATOM 658 C CA . LYS A 1 84 ? 28.590 -10.216 36.944 1.00 79.75 84 LYS A CA 1
ATOM 659 C C . LYS A 1 84 ? 29.205 -11.288 36.048 1.00 79.75 84 LYS A C 1
ATOM 661 O O . LYS A 1 84 ? 28.753 -12.431 36.040 1.00 79.75 84 LYS A O 1
ATOM 666 N N . ALA A 1 85 ? 30.242 -10.923 35.301 1.00 67.69 85 ALA A N 1
ATOM 667 C CA . ALA A 1 85 ? 31.036 -11.877 34.537 1.00 67.69 85 ALA A CA 1
ATOM 668 C C . ALA A 1 85 ? 32.064 -12.560 35.451 1.00 67.69 85 ALA A C 1
ATOM 670 O O . ALA A 1 85 ? 32.835 -11.897 36.145 1.00 67.69 85 ALA A O 1
ATOM 671 N N . HIS A 1 86 ? 32.101 -13.891 35.426 1.00 75.06 86 HIS A N 1
ATOM 672 C CA . HIS A 1 86 ? 33.138 -14.684 36.079 1.00 75.06 86 HIS A CA 1
ATOM 673 C C . HIS A 1 86 ? 33.854 -15.542 35.039 1.00 75.06 86 HIS A C 1
ATOM 675 O O . HIS A 1 86 ? 33.226 -16.087 34.129 1.00 75.06 86 HIS A O 1
ATOM 681 N N . PHE A 1 87 ? 35.170 -15.701 35.191 1.00 72.69 87 PHE A N 1
ATOM 682 C CA . PHE A 1 87 ? 35.907 -16.697 34.422 1.00 72.69 87 PHE A CA 1
ATOM 683 C C . PHE A 1 87 ? 35.335 -18.088 34.702 1.00 72.69 87 PHE A C 1
ATOM 685 O O . PHE A 1 87 ? 35.011 -18.423 35.845 1.00 72.69 87 PHE A O 1
ATOM 692 N N . LYS A 1 88 ? 35.235 -18.916 33.657 1.00 65.50 88 LYS A N 1
ATOM 693 C CA . LYS A 1 88 ? 34.834 -20.317 33.785 1.00 65.50 88 LYS A CA 1
ATOM 694 C C . LYS A 1 88 ? 35.858 -21.027 34.675 1.00 65.50 88 LYS A C 1
ATOM 696 O O . LYS A 1 88 ? 36.956 -21.350 34.232 1.00 65.50 88 LYS A O 1
ATOM 701 N N . SER A 1 89 ? 35.519 -21.211 35.950 1.00 64.81 89 SER A N 1
ATOM 702 C CA . SER A 1 89 ? 36.381 -21.881 36.922 1.00 64.81 89 SER A CA 1
ATOM 703 C C . SER A 1 89 ? 36.574 -23.328 36.485 1.00 64.81 89 SER A C 1
ATOM 705 O O . SER A 1 89 ? 35.679 -24.154 36.643 1.00 64.81 89 SER A O 1
ATOM 707 N N . ASN A 1 90 ? 37.753 -23.641 35.954 1.00 60.59 90 ASN A N 1
ATOM 708 C CA . ASN A 1 90 ? 38.148 -24.999 35.589 1.00 60.59 90 ASN A CA 1
ATOM 709 C C . ASN A 1 90 ? 38.665 -25.760 36.822 1.00 60.59 90 ASN A C 1
ATOM 711 O O . ASN A 1 90 ? 39.679 -26.452 36.763 1.00 60.59 90 ASN A O 1
ATOM 715 N N . LYS A 1 91 ? 38.000 -25.593 37.974 1.00 55.88 91 LYS A N 1
ATOM 716 C CA . LYS A 1 91 ? 38.317 -26.399 39.151 1.00 55.88 91 LYS A CA 1
ATOM 717 C C . LYS A 1 91 ? 37.838 -27.821 38.864 1.00 55.88 91 LYS A C 1
ATOM 719 O O . LYS A 1 91 ? 36.639 -27.996 38.633 1.00 55.88 91 LYS A O 1
ATOM 724 N N . PRO A 1 92 ? 38.732 -28.825 38.847 1.00 56.50 92 PRO A N 1
ATOM 725 C CA . PRO A 1 92 ? 38.293 -30.204 38.772 1.00 56.50 92 PRO A CA 1
ATOM 726 C C . PRO A 1 92 ? 37.363 -30.449 39.957 1.00 56.50 92 PRO A C 1
ATOM 728 O O . PRO A 1 92 ? 37.676 -30.085 41.092 1.00 56.50 92 PRO A O 1
ATOM 731 N N . VAL A 1 93 ? 36.191 -31.012 39.674 1.00 59.34 93 VAL A N 1
ATOM 732 C CA . VAL A 1 93 ? 35.260 -31.452 40.707 1.00 59.34 93 VAL A CA 1
ATOM 733 C C . VAL A 1 93 ? 35.993 -32.536 41.491 1.00 59.34 93 VAL A C 1
ATOM 735 O O . VAL A 1 93 ? 36.169 -33.649 40.998 1.00 59.34 93 VAL A O 1
ATOM 738 N N . SER A 1 94 ? 36.507 -32.207 42.674 1.00 55.88 94 SER A N 1
ATOM 739 C CA . SER A 1 94 ? 37.076 -33.201 43.573 1.00 55.88 94 SER A CA 1
ATOM 740 C C . SER A 1 94 ? 35.917 -34.034 44.105 1.00 55.88 94 SER A C 1
ATOM 742 O O . SER A 1 94 ? 35.242 -33.640 45.056 1.00 55.88 94 SER A O 1
ATOM 744 N N . PHE A 1 95 ? 35.651 -35.163 43.448 1.00 50.66 95 PHE A N 1
ATOM 745 C CA . PHE A 1 95 ? 34.788 -36.200 43.989 1.00 50.66 95 PHE A CA 1
ATOM 746 C C . PHE A 1 95 ? 35.482 -36.760 45.225 1.00 50.66 95 PHE A C 1
ATOM 748 O O . PHE A 1 95 ? 36.404 -37.568 45.131 1.00 50.66 95 PHE A O 1
ATOM 755 N N . VAL A 1 96 ? 35.061 -36.291 46.395 1.00 47.78 96 VAL A N 1
ATOM 756 C CA . VAL A 1 96 ? 35.410 -36.939 47.652 1.00 47.78 96 VAL A CA 1
ATOM 757 C C . VAL A 1 96 ? 34.619 -38.244 47.665 1.00 47.78 96 VAL A C 1
ATOM 759 O O . VAL A 1 96 ? 33.423 -38.253 47.943 1.00 47.78 96 VAL A O 1
ATOM 762 N N . SER A 1 97 ? 35.256 -39.341 47.256 1.00 44.47 97 SER A N 1
ATOM 763 C CA . SER A 1 97 ? 34.672 -40.670 47.410 1.00 44.47 97 SER A CA 1
ATOM 764 C C . SER A 1 97 ? 34.660 -40.981 48.900 1.00 44.47 97 SER A C 1
ATOM 766 O O . SER A 1 97 ? 35.711 -41.214 49.497 1.00 44.47 97 SER A O 1
ATOM 768 N N . SER A 1 98 ? 33.481 -40.963 49.515 1.00 42.81 98 SER A N 1
ATOM 769 C CA . SER A 1 98 ? 33.292 -41.535 50.841 1.00 42.81 98 SER A CA 1
ATOM 770 C C . SER A 1 98 ? 33.583 -43.034 50.754 1.00 42.81 98 SER A C 1
ATOM 772 O O . SER A 1 98 ? 32.824 -43.808 50.175 1.00 42.81 98 SER A O 1
ATOM 774 N N . VAL A 1 99 ? 34.723 -43.456 51.300 1.00 43.53 99 VAL A N 1
ATOM 775 C CA . VAL A 1 99 ? 34.987 -44.871 51.562 1.00 43.53 99 VAL A CA 1
ATOM 776 C C . VAL A 1 99 ? 34.052 -45.289 52.693 1.00 43.53 99 VAL A C 1
ATOM 778 O O . VAL A 1 99 ? 34.315 -45.040 53.866 1.00 43.53 99 VAL A O 1
ATOM 781 N N . VAL A 1 100 ? 32.928 -45.897 52.322 1.00 44.53 100 VAL A N 1
ATOM 782 C CA . VAL A 1 100 ? 32.149 -46.747 53.221 1.00 44.53 100 VAL A CA 1
ATOM 783 C C . VAL A 1 100 ? 32.911 -48.065 53.324 1.00 44.53 100 VAL A C 1
ATOM 785 O O . VAL A 1 100 ? 33.098 -48.764 52.328 1.00 44.53 100 VAL A O 1
ATOM 788 N N . GLY A 1 101 ? 33.412 -48.364 54.522 1.00 37.38 101 GLY A N 1
ATOM 789 C CA . GLY A 1 101 ? 34.101 -49.613 54.824 1.00 37.38 101 GLY A CA 1
ATOM 790 C C . GLY A 1 101 ? 33.196 -50.816 54.568 1.00 37.38 101 GLY A C 1
ATOM 791 O O . GLY A 1 101 ? 32.108 -50.916 55.131 1.00 37.38 101 GLY A O 1
ATOM 792 N N . GLY A 1 102 ? 33.656 -51.723 53.708 1.00 37.62 102 GLY A N 1
ATOM 793 C CA . GLY A 1 102 ? 33.040 -53.024 53.491 1.00 37.62 102 GLY A CA 1
ATOM 794 C C . GLY A 1 102 ? 33.560 -54.053 54.491 1.00 37.62 102 GLY A C 1
ATOM 795 O O . GLY A 1 102 ? 34.768 -54.232 54.633 1.00 37.62 102 GLY A O 1
ATOM 796 N N . GLY A 1 103 ? 32.634 -54.759 55.138 1.00 31.59 103 GLY A N 1
ATOM 797 C CA . GLY A 1 103 ? 32.884 -56.022 55.819 1.00 31.59 103 GLY A CA 1
ATOM 798 C C . GLY A 1 103 ? 32.041 -57.139 55.200 1.00 31.59 103 GLY A C 1
ATOM 799 O O . GLY A 1 103 ? 30.822 -57.093 55.288 1.00 31.59 103 GLY A O 1
ATOM 800 N N . GLY A 1 104 ? 32.720 -58.141 54.626 1.00 32.84 104 GLY A N 1
ATOM 801 C CA . GLY A 1 104 ? 32.383 -59.566 54.772 1.00 32.84 104 GLY A CA 1
ATOM 802 C C . GLY A 1 104 ? 31.429 -60.255 53.777 1.00 32.84 104 GLY A C 1
ATOM 803 O O . GLY A 1 104 ? 30.234 -59.992 53.773 1.00 32.84 104 GLY A O 1
ATOM 804 N N . GLY A 1 105 ? 31.963 -61.287 53.096 1.00 32.47 105 GLY A N 1
ATOM 805 C CA . GLY A 1 105 ? 31.239 -62.506 52.667 1.00 32.47 105 GLY A CA 1
ATOM 806 C C . GLY A 1 105 ? 30.795 -62.587 51.194 1.00 32.47 105 GLY A C 1
ATOM 807 O O . GLY A 1 105 ? 30.250 -61.614 50.705 1.00 32.47 105 GLY A O 1
ATOM 808 N N . VAL A 1 106 ? 30.829 -63.679 50.408 1.00 38.22 106 VAL A N 1
ATOM 809 C CA . VAL A 1 106 ? 31.561 -64.968 50.248 1.00 38.22 106 VAL A CA 1
ATOM 810 C C . VAL A 1 106 ? 30.862 -65.694 49.062 1.00 38.22 106 VAL A C 1
ATOM 812 O O . VAL A 1 106 ? 29.638 -65.706 49.023 1.00 38.22 106 VAL A O 1
ATOM 815 N N . SER A 1 107 ? 31.625 -66.378 48.182 1.00 34.59 107 SER A N 1
ATOM 816 C CA . SER A 1 107 ? 31.229 -67.468 47.230 1.00 34.59 107 SER A CA 1
ATOM 817 C C . SER A 1 107 ? 30.247 -67.149 46.075 1.00 34.59 107 SER A C 1
ATOM 819 O O . SER A 1 107 ? 29.297 -66.411 46.260 1.00 34.59 107 SER A O 1
ATOM 821 N N . GLY A 1 108 ? 30.348 -67.680 44.847 1.00 31.36 108 GLY A N 1
ATOM 822 C CA . GLY A 1 108 ? 31.261 -68.641 44.219 1.00 31.36 108 GLY A CA 1
ATOM 823 C C . GLY A 1 108 ? 30.839 -68.967 42.761 1.00 31.36 108 GLY A C 1
ATOM 824 O O . GLY A 1 108 ? 29.728 -68.651 42.347 1.00 31.36 108 GLY A O 1
ATOM 825 N N . SER A 1 109 ? 31.727 -69.670 42.039 1.00 33.09 109 SER A N 1
ATOM 826 C CA . SER A 1 109 ? 31.575 -70.430 40.766 1.00 33.09 109 SER A CA 1
ATOM 827 C C . SER A 1 109 ? 31.591 -69.731 39.375 1.00 33.09 109 SER A C 1
ATOM 829 O O . SER A 1 109 ? 30.837 -68.811 39.086 1.00 33.09 109 SER A O 1
ATOM 831 N N . SER A 1 110 ? 32.489 -70.245 38.513 1.00 33.41 110 SER A N 1
ATOM 832 C CA . SER A 1 110 ? 32.834 -69.909 37.101 1.00 33.41 110 SER A CA 1
ATOM 833 C C . SER A 1 110 ? 32.061 -70.805 36.079 1.00 33.41 110 SER A C 1
ATOM 835 O O . SER A 1 110 ? 31.237 -71.582 36.559 1.00 33.41 110 SER A O 1
ATOM 837 N N . PRO A 1 111 ? 32.343 -70.890 34.737 1.00 52.03 111 PRO A N 1
ATOM 838 C CA . PRO A 1 111 ? 33.250 -70.128 33.842 1.00 52.03 111 PRO A CA 1
ATOM 839 C C . PRO A 1 111 ? 32.734 -69.774 32.396 1.00 52.03 111 PRO A C 1
ATOM 841 O O . PRO A 1 111 ? 31.815 -70.373 31.855 1.00 52.03 111 PRO A O 1
ATOM 844 N N . VAL A 1 112 ? 33.444 -68.830 31.747 1.00 36.34 112 VAL A N 1
ATOM 845 C CA . VAL A 1 112 ? 33.880 -68.716 30.317 1.00 36.34 112 VAL A CA 1
ATOM 846 C C . VAL A 1 112 ? 32.914 -69.007 29.137 1.00 36.34 112 VAL A C 1
ATOM 848 O O . VAL A 1 112 ? 32.568 -70.156 28.886 1.00 36.34 112 VAL A O 1
ATOM 851 N N . ARG A 1 113 ? 32.739 -68.010 28.235 1.00 36.09 113 ARG A N 1
ATOM 852 C CA . ARG A 1 113 ? 32.781 -68.175 26.750 1.00 36.09 113 ARG A CA 1
ATOM 853 C C . ARG A 1 113 ? 33.075 -66.866 25.965 1.00 36.09 113 ARG A C 1
ATOM 855 O O . ARG A 1 113 ? 32.255 -65.967 25.879 1.00 36.09 113 ARG A O 1
ATOM 862 N N . ARG A 1 114 ? 34.293 -66.821 25.407 1.00 31.20 114 ARG A N 1
ATOM 863 C CA . ARG A 1 114 ? 34.784 -66.372 24.075 1.00 31.20 114 ARG A CA 1
ATOM 864 C C . ARG A 1 114 ? 34.048 -65.279 23.242 1.00 31.20 114 ARG A C 1
ATOM 866 O O . ARG A 1 114 ? 33.106 -65.578 22.528 1.00 31.20 114 ARG A O 1
ATOM 873 N N . ALA A 1 115 ? 34.659 -64.085 23.243 1.00 32.16 115 ALA A N 1
ATOM 874 C CA . ALA A 1 115 ? 35.233 -63.266 22.143 1.00 32.16 115 ALA A CA 1
ATOM 875 C C . ALA A 1 115 ? 34.464 -62.806 20.867 1.00 32.16 115 ALA A C 1
ATOM 877 O O . ALA A 1 115 ? 33.823 -63.595 20.186 1.00 32.16 115 ALA A O 1
ATOM 878 N N . GLN A 1 116 ? 34.841 -61.564 20.476 1.00 34.12 116 GLN A N 1
ATOM 879 C CA . GLN A 1 116 ? 34.750 -60.834 19.181 1.00 34.12 116 GLN A CA 1
ATOM 880 C C . GLN A 1 116 ? 33.438 -60.055 18.933 1.00 34.12 116 GLN A C 1
ATOM 882 O O . GLN A 1 116 ? 32.370 -60.576 19.188 1.00 34.12 116 GLN A O 1
ATOM 887 N N . SER A 1 117 ? 33.387 -58.821 18.411 1.00 35.03 117 SER A N 1
ATOM 888 C CA . SER A 1 117 ? 34.366 -57.822 17.955 1.00 35.03 117 SER A CA 1
ATOM 889 C C . SER A 1 117 ? 33.603 -56.514 17.635 1.00 35.03 117 SER A C 1
ATOM 891 O O . SER A 1 117 ? 32.510 -56.568 17.087 1.00 35.03 117 SER A O 1
ATOM 893 N N . MET A 1 118 ? 34.245 -55.372 17.903 1.00 31.56 118 MET A N 1
ATOM 894 C CA . MET A 1 118 ? 34.147 -54.072 17.212 1.00 31.56 118 MET A CA 1
ATOM 895 C C . MET A 1 118 ? 32.908 -53.142 17.264 1.00 31.56 118 MET A C 1
ATOM 897 O O . MET A 1 118 ? 31.796 -53.471 16.876 1.00 31.56 118 MET A O 1
ATOM 901 N N . ARG A 1 119 ? 33.285 -51.872 17.513 1.00 34.19 119 ARG A N 1
ATOM 902 C CA . ARG A 1 119 ? 32.722 -50.568 17.100 1.00 34.19 119 ARG A CA 1
ATOM 903 C C . ARG A 1 119 ? 31.782 -49.827 18.061 1.00 34.19 119 ARG A C 1
ATOM 905 O O . ARG A 1 119 ? 30.567 -49.947 18.071 1.00 34.19 119 ARG A O 1
ATOM 912 N N . THR A 1 120 ? 32.462 -48.953 18.796 1.00 31.09 120 THR A N 1
ATOM 913 C CA . THR A 1 120 ? 32.069 -47.675 19.391 1.00 31.09 120 THR A CA 1
ATOM 914 C C . THR A 1 120 ? 31.336 -46.732 18.430 1.00 31.09 120 THR A C 1
ATOM 916 O O . THR A 1 120 ? 31.767 -46.588 17.285 1.00 31.09 120 THR A O 1
ATOM 919 N N . GLY A 1 121 ? 30.351 -45.977 18.935 1.00 30.41 121 GLY A N 1
ATOM 920 C CA . GLY A 1 121 ? 29.922 -44.733 18.282 1.00 30.41 121 GLY A CA 1
ATOM 921 C C . GLY A 1 121 ? 28.542 -44.181 18.654 1.00 30.41 121 GLY A C 1
ATOM 922 O O . GLY A 1 121 ? 27.673 -44.146 17.801 1.00 30.41 121 GLY A O 1
ATOM 923 N N . GLY A 1 122 ? 28.373 -43.720 19.899 1.00 30.64 122 GLY A N 1
ATOM 924 C CA . GLY A 1 122 ? 27.588 -42.524 20.258 1.00 30.64 122 GLY A CA 1
ATOM 925 C C . GLY A 1 122 ? 26.099 -42.430 19.890 1.00 30.64 122 GLY A C 1
ATOM 926 O O . GLY A 1 122 ? 25.746 -41.876 18.857 1.00 30.64 122 GLY A O 1
ATOM 927 N N . SER A 1 123 ? 25.230 -42.791 20.839 1.00 31.27 123 SER A N 1
ATOM 928 C CA . SER A 1 123 ? 23.890 -42.205 20.973 1.00 31.27 123 SER A CA 1
ATOM 929 C C . SER A 1 123 ? 23.937 -41.153 22.085 1.00 31.27 123 SER A C 1
ATOM 931 O O . SER A 1 123 ? 24.220 -41.489 23.236 1.00 31.27 123 SER A O 1
ATOM 933 N N . SER A 1 124 ? 23.702 -39.880 21.751 1.00 33.91 124 SER A N 1
ATOM 934 C CA . SER A 1 124 ? 23.420 -38.825 22.730 1.00 33.91 124 SER A CA 1
ATOM 935 C C . SER A 1 124 ? 21.965 -38.393 22.599 1.00 33.91 124 SER A C 1
ATOM 937 O O . SER A 1 124 ? 21.582 -37.659 21.689 1.00 33.91 124 SER A O 1
ATOM 939 N N . THR A 1 125 ? 21.162 -38.867 23.540 1.00 33.47 125 THR A N 1
ATOM 940 C CA . THR A 1 125 ? 19.782 -38.469 23.792 1.00 33.47 125 THR A CA 1
ATOM 941 C C . THR A 1 125 ? 19.688 -37.078 24.422 1.00 33.47 125 THR A C 1
ATOM 943 O O . THR A 1 125 ? 20.412 -36.754 25.362 1.00 33.47 125 THR A O 1
ATOM 946 N N . LEU A 1 126 ? 18.735 -36.307 23.893 1.00 34.53 126 LEU A N 1
ATOM 947 C CA . LEU A 1 126 ? 17.923 -35.240 24.486 1.00 34.53 126 LEU A CA 1
ATOM 948 C C . LEU A 1 126 ? 18.272 -34.749 25.906 1.00 34.53 126 LEU A C 1
ATOM 950 O O . LEU A 1 126 ? 18.093 -35.457 26.897 1.00 34.53 126 LEU A O 1
ATOM 954 N N . ARG A 1 127 ? 18.556 -33.445 26.016 1.00 30.84 127 ARG A N 1
ATOM 955 C CA . ARG A 1 127 ? 18.347 -32.662 27.242 1.00 30.84 127 ARG A CA 1
ATOM 956 C C . ARG A 1 127 ? 17.076 -31.819 27.112 1.00 30.84 127 ARG A C 1
ATOM 958 O O . ARG A 1 127 ? 17.036 -30.873 26.335 1.00 30.84 127 ARG A O 1
ATOM 965 N N . LYS A 1 128 ? 16.064 -32.155 27.919 1.00 31.09 128 LYS A N 1
ATOM 966 C CA . LYS A 1 128 ? 14.952 -31.268 28.297 1.00 31.09 128 LYS A CA 1
ATOM 967 C C . LYS A 1 128 ? 15.489 -30.183 29.238 1.00 31.09 128 LYS A C 1
ATOM 969 O O . LYS A 1 128 ? 16.033 -30.525 30.288 1.00 31.09 128 LYS A O 1
ATOM 974 N N . SER A 1 129 ? 15.314 -28.906 28.903 1.00 33.53 129 SER A N 1
ATOM 975 C CA . SER A 1 129 ? 15.387 -27.816 29.881 1.00 33.53 129 SER A CA 1
ATOM 976 C C . SER A 1 129 ? 13.984 -27.563 30.443 1.00 33.53 129 SER A C 1
ATOM 978 O O . SER A 1 129 ? 12.999 -27.526 29.710 1.00 33.53 129 SER A O 1
ATOM 980 N N . LYS A 1 130 ? 13.882 -27.445 31.770 1.00 33.06 130 LYS A N 1
ATOM 981 C CA . LYS A 1 130 ? 12.698 -26.907 32.447 1.00 33.06 130 LYS A CA 1
ATOM 982 C C . LYS A 1 130 ? 12.821 -25.380 32.426 1.00 33.06 130 LYS A C 1
ATOM 984 O O . LYS A 1 130 ? 13.775 -24.852 32.990 1.00 33.06 130 LYS A O 1
ATOM 989 N N . HIS A 1 131 ? 11.889 -24.693 31.774 1.00 31.42 131 HIS A N 1
ATOM 990 C CA . HIS A 1 131 ? 11.595 -23.279 32.019 1.00 31.42 131 HIS A CA 1
ATOM 991 C C . HIS A 1 131 ? 10.449 -23.203 33.033 1.00 31.42 131 HIS A C 1
ATOM 993 O O . HIS A 1 131 ? 9.488 -23.963 32.919 1.00 31.42 131 HIS A O 1
ATOM 999 N N . MET A 1 132 ? 10.577 -22.331 34.034 1.00 32.28 132 MET A N 1
ATOM 1000 C CA . MET A 1 132 ? 9.452 -21.930 34.883 1.00 32.28 132 MET A CA 1
ATOM 1001 C C . MET A 1 132 ? 8.610 -20.878 34.141 1.00 32.28 132 MET A C 1
ATOM 1003 O O . MET A 1 132 ? 9.198 -20.045 33.448 1.00 32.28 132 MET A O 1
ATOM 1007 N N . PRO A 1 133 ? 7.270 -20.912 34.244 1.00 36.56 133 PRO A N 1
ATOM 1008 C CA . PRO A 1 133 ? 6.407 -19.909 33.633 1.00 36.56 133 PRO A CA 1
ATOM 1009 C C . PRO A 1 133 ? 6.421 -18.598 34.434 1.00 36.56 133 PRO A C 1
ATOM 1011 O O . PRO A 1 133 ? 6.563 -18.593 35.653 1.00 36.56 133 PRO A O 1
ATOM 1014 N N . VAL A 1 134 ? 6.281 -17.488 33.712 1.00 42.41 134 VAL A N 1
ATOM 1015 C CA . VAL A 1 134 ? 6.468 -16.095 34.166 1.00 42.41 134 VAL A CA 1
ATOM 1016 C C . VAL A 1 134 ? 5.208 -15.514 34.840 1.00 42.41 134 VAL A C 1
ATOM 1018 O O . VAL A 1 134 ? 5.175 -14.342 35.199 1.00 42.41 134 VAL A O 1
ATOM 1021 N N . ASP A 1 135 ? 4.170 -16.332 35.030 1.00 36.62 135 ASP A N 1
ATOM 1022 C CA . ASP A 1 135 ? 2.838 -15.891 35.470 1.00 36.62 135 ASP A CA 1
ATOM 1023 C C . ASP A 1 135 ? 2.727 -15.636 36.986 1.00 36.62 135 ASP A C 1
ATOM 1025 O O . ASP A 1 135 ? 1.755 -15.037 37.438 1.00 36.62 135 ASP A O 1
ATOM 1029 N N . GLU A 1 136 ? 3.718 -16.043 37.787 1.00 37.62 136 GLU A N 1
ATOM 1030 C CA . GLU A 1 136 ? 3.631 -16.001 39.258 1.00 37.62 136 GLU A CA 1
ATOM 1031 C C . GLU A 1 136 ? 4.204 -14.719 39.899 1.00 37.62 136 GLU A C 1
ATOM 1033 O O . GLU A 1 136 ? 4.048 -14.512 41.098 1.00 37.62 136 GLU A O 1
ATOM 1038 N N . ILE A 1 137 ? 4.823 -13.823 39.117 1.00 36.09 137 ILE A N 1
ATOM 1039 C CA . ILE A 1 137 ? 5.409 -12.562 39.629 1.00 36.09 137 ILE A CA 1
ATOM 1040 C C . ILE A 1 137 ? 4.452 -11.361 39.449 1.00 36.09 137 ILE A C 1
ATOM 1042 O O . ILE A 1 137 ? 4.554 -10.374 40.167 1.00 36.09 137 ILE A O 1
ATOM 1046 N N . LEU A 1 138 ? 3.451 -11.455 38.565 1.00 34.62 138 LEU A N 1
ATOM 1047 C CA . LEU A 1 138 ? 2.550 -10.340 38.219 1.00 34.62 138 LEU A CA 1
ATOM 1048 C C . LEU A 1 138 ? 1.386 -10.111 39.205 1.00 34.62 138 LEU A C 1
ATOM 1050 O O . LEU A 1 138 ? 0.681 -9.112 39.096 1.00 34.62 138 LEU A O 1
ATOM 1054 N N . ALA A 1 139 ? 1.153 -11.020 40.155 1.00 35.69 139 ALA A N 1
ATOM 1055 C CA . ALA A 1 139 ? -0.013 -10.960 41.042 1.00 35.69 139 ALA A CA 1
ATOM 1056 C C . ALA A 1 139 ? 0.178 -10.076 42.292 1.00 35.69 139 ALA A C 1
ATOM 1058 O O . ALA A 1 139 ? -0.806 -9.762 42.957 1.00 35.69 139 ALA A O 1
ATOM 1059 N N . ALA A 1 140 ? 1.411 -9.676 42.625 1.00 35.38 140 ALA A N 1
ATOM 1060 C CA . ALA A 1 140 ? 1.716 -9.019 43.900 1.00 35.38 140 ALA A CA 1
ATOM 1061 C C . ALA A 1 140 ? 1.759 -7.478 43.849 1.00 35.38 140 ALA A C 1
ATOM 1063 O O . ALA A 1 140 ? 1.704 -6.850 44.900 1.00 35.38 140 ALA A O 1
ATOM 1064 N N . GLU A 1 141 ? 1.824 -6.859 42.666 1.00 37.19 141 GLU A N 1
ATOM 1065 C CA . GLU A 1 141 ? 2.107 -5.413 42.537 1.00 37.19 141 GLU A CA 1
ATOM 1066 C C . GLU A 1 141 ? 0.913 -4.578 42.031 1.00 37.19 141 GLU A C 1
ATOM 1068 O O . GLU A 1 141 ? 1.000 -3.361 41.925 1.00 37.19 141 GLU A O 1
ATOM 1073 N N . ALA A 1 142 ? -0.241 -5.205 41.774 1.00 36.75 142 ALA A N 1
ATOM 1074 C CA . ALA A 1 142 ? -1.446 -4.532 41.270 1.00 36.75 142 ALA A CA 1
ATOM 1075 C C . ALA A 1 142 ? -2.276 -3.793 42.348 1.00 36.75 142 ALA A C 1
ATOM 1077 O O . ALA A 1 142 ? -3.346 -3.273 42.038 1.00 36.75 142 ALA A O 1
ATOM 1078 N N . ALA A 1 143 ? -1.831 -3.776 43.609 1.00 38.19 143 ALA A N 1
ATOM 1079 C CA . ALA A 1 143 ? -2.614 -3.255 44.733 1.00 38.19 143 ALA A CA 1
ATOM 1080 C C . ALA A 1 143 ? -2.429 -1.747 45.001 1.00 38.19 143 ALA A C 1
ATOM 1082 O O . ALA A 1 143 ? -3.337 -1.134 45.556 1.00 38.19 143 ALA A O 1
ATOM 1083 N N . ASP A 1 144 ? -1.316 -1.134 44.578 1.00 33.16 144 ASP A N 1
ATOM 1084 C CA . ASP A 1 144 ? -0.981 0.249 44.972 1.00 33.16 144 ASP A CA 1
ATOM 1085 C C . ASP A 1 144 ? -1.375 1.331 43.941 1.00 33.16 144 ASP A C 1
ATOM 1087 O O . ASP A 1 144 ? -1.470 2.510 44.287 1.00 33.16 144 ASP A O 1
ATOM 1091 N N . ASP A 1 145 ? -1.685 0.962 42.693 1.00 36.72 145 ASP A N 1
ATOM 1092 C CA . ASP A 1 145 ? -1.899 1.928 41.592 1.00 36.72 145 ASP A CA 1
ATOM 1093 C C . ASP A 1 145 ? -3.371 2.368 41.410 1.00 36.72 145 ASP A C 1
ATOM 1095 O O . ASP A 1 145 ? -3.704 3.216 40.584 1.00 36.72 145 ASP A O 1
ATOM 1099 N N . ALA A 1 146 ? -4.291 1.827 42.218 1.00 38.28 146 ALA A N 1
ATOM 1100 C CA . ALA A 1 146 ? -5.721 2.152 42.155 1.00 38.28 146 ALA A CA 1
ATOM 1101 C C . ALA A 1 146 ? -6.075 3.554 42.702 1.00 38.28 146 ALA A C 1
ATOM 1103 O O . ALA A 1 146 ? -7.230 3.971 42.618 1.00 38.28 146 ALA A O 1
ATOM 1104 N N . SER A 1 147 ? -5.111 4.293 43.264 1.00 32.56 147 SER A N 1
ATOM 1105 C CA . SER A 1 147 ? -5.371 5.557 43.972 1.00 32.56 147 SER A CA 1
ATOM 1106 C C . SER A 1 147 ? -5.323 6.824 43.105 1.00 32.56 147 SER A C 1
ATOM 1108 O O . SER A 1 147 ? -5.764 7.870 43.572 1.00 32.56 147 SER A O 1
ATOM 1110 N N . MET A 1 148 ? -4.862 6.756 41.848 1.00 33.94 148 MET A N 1
ATOM 1111 C CA . MET A 1 148 ? -4.653 7.954 41.006 1.00 33.94 148 MET A CA 1
ATOM 1112 C C . MET A 1 148 ? -5.588 8.071 39.788 1.00 33.94 148 MET A C 1
ATOM 1114 O O . MET A 1 148 ? -5.491 9.036 39.034 1.00 33.94 148 MET A O 1
ATOM 1118 N N . ALA A 1 149 ? -6.520 7.133 39.590 1.00 35.00 149 ALA A N 1
ATOM 1119 C CA . ALA A 1 149 ? -7.421 7.117 38.429 1.00 35.00 149 ALA A CA 1
ATOM 1120 C C . ALA A 1 149 ? -8.810 7.752 38.675 1.00 35.00 149 ALA A C 1
ATOM 1122 O O . ALA A 1 149 ? -9.665 7.709 37.791 1.00 35.00 149 ALA A O 1
ATOM 1123 N N . SER A 1 150 ? -9.070 8.327 39.856 1.00 35.97 150 SER A N 1
ATOM 1124 C CA . SER A 1 150 ? -10.411 8.793 40.256 1.00 35.97 150 SER A CA 1
ATOM 1125 C C . SER A 1 150 ? -10.693 10.292 40.058 1.00 35.97 150 SER A C 1
ATOM 1127 O O . SER A 1 150 ? -11.830 10.712 40.258 1.00 35.97 150 SER A O 1
ATOM 1129 N N . GLU A 1 151 ? -9.745 11.106 39.586 1.00 36.50 151 GLU A N 1
ATOM 1130 C CA . GLU A 1 151 ? -9.973 12.542 39.333 1.00 36.50 151 GLU A CA 1
ATOM 1131 C C . GLU A 1 151 ? -10.036 12.892 37.839 1.00 36.50 151 GLU A C 1
ATOM 1133 O O . GLU A 1 151 ? -9.243 13.685 37.342 1.00 36.50 151 GLU A O 1
ATOM 1138 N N . GLN A 1 152 ? -10.990 12.327 37.090 1.00 36.56 152 GLN A N 1
ATOM 1139 C CA . GLN A 1 152 ? -11.400 12.905 35.795 1.00 36.56 152 GLN A CA 1
ATOM 1140 C C . GLN A 1 152 ? -12.765 12.397 35.301 1.00 36.56 152 GLN A C 1
ATOM 1142 O O . GLN A 1 152 ? -12.948 12.049 34.141 1.00 36.56 152 GLN A O 1
ATOM 1147 N N . ALA A 1 153 ? -13.770 12.402 36.175 1.00 33.44 153 ALA A N 1
ATOM 1148 C CA . ALA A 1 153 ? -15.169 12.296 35.766 1.00 33.44 153 ALA A CA 1
ATOM 1149 C C . ALA A 1 153 ? -15.842 13.664 35.937 1.00 33.44 153 ALA A C 1
ATOM 1151 O O . ALA A 1 153 ? -16.413 13.970 36.979 1.00 33.44 153 ALA A O 1
ATOM 1152 N N . GLY A 1 154 ? -15.731 14.523 34.920 1.00 33.12 154 GLY A N 1
ATOM 1153 C CA . GLY A 1 154 ? -16.466 15.787 34.908 1.00 33.12 154 GLY A CA 1
ATOM 1154 C C . GLY A 1 154 ? -15.906 16.854 33.978 1.00 33.12 154 GLY A C 1
ATOM 1155 O O . GLY A 1 154 ? -15.257 17.783 34.449 1.00 33.12 154 GLY A O 1
ATOM 1156 N N . ARG A 1 155 ? -16.207 16.751 32.676 1.00 30.97 155 ARG A N 1
ATOM 1157 C CA . ARG A 1 155 ? -16.620 17.865 31.791 1.00 30.97 155 ARG A CA 1
ATOM 1158 C C . ARG A 1 155 ? -16.648 17.406 30.333 1.00 30.97 155 ARG A C 1
ATOM 1160 O O . ARG A 1 155 ? -15.610 17.190 29.722 1.00 30.97 155 ARG A O 1
ATOM 1167 N N . ALA A 1 156 ? -17.851 17.351 29.764 1.00 39.22 156 ALA A N 1
ATOM 1168 C CA . ALA A 1 156 ? -18.031 17.514 28.330 1.00 39.22 156 ALA A CA 1
ATOM 1169 C C . ALA A 1 156 ? -17.553 18.929 27.958 1.00 39.22 156 ALA A C 1
ATOM 1171 O O . ALA A 1 156 ? -18.087 19.920 28.460 1.00 39.22 156 ALA A O 1
ATOM 1172 N N . GLY A 1 157 ? -16.504 19.019 27.144 1.00 30.22 157 GLY A N 1
ATOM 1173 C CA . GLY A 1 157 ? -15.890 20.284 26.762 1.00 30.22 157 GLY A CA 1
ATOM 1174 C C . GLY A 1 157 ? -14.757 20.069 25.769 1.00 30.22 157 GLY A C 1
ATOM 1175 O O . GLY A 1 157 ? -13.659 19.673 26.144 1.00 30.22 157 GLY A O 1
ATOM 1176 N N . ASP A 1 158 ? -15.073 20.333 24.506 1.00 40.47 158 ASP A N 1
ATOM 1177 C CA . ASP A 1 158 ? -14.191 20.404 23.343 1.00 40.47 158 ASP A CA 1
ATOM 1178 C C . ASP A 1 158 ? -12.767 20.884 23.690 1.00 40.47 158 ASP A C 1
ATOM 1180 O O . ASP A 1 158 ? -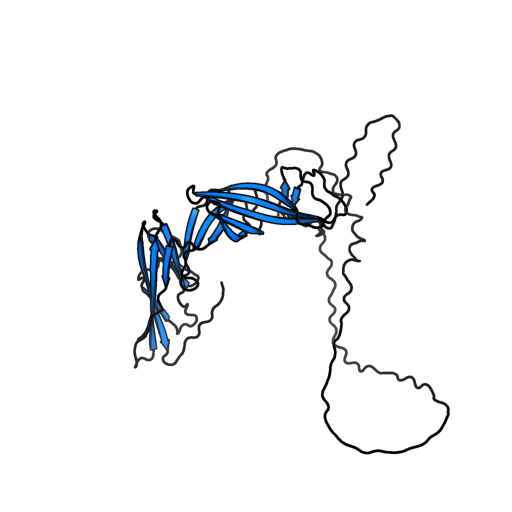12.581 22.014 24.145 1.00 40.47 158 ASP A O 1
ATOM 1184 N N . THR A 1 159 ? -11.752 20.025 23.523 1.00 33.06 159 THR A N 1
ATOM 1185 C CA . THR A 1 159 ? -10.346 20.448 23.629 1.00 33.06 159 THR A CA 1
ATOM 1186 C C . THR A 1 159 ? -9.440 19.662 22.677 1.00 33.06 159 THR A C 1
ATOM 1188 O O . THR A 1 159 ? -8.729 18.735 23.057 1.00 33.06 159 THR A O 1
ATOM 1191 N N . LEU A 1 160 ? -9.402 20.103 21.420 1.00 42.84 160 LEU A N 1
ATOM 1192 C CA . LEU A 1 160 ? -8.247 19.927 20.539 1.00 42.84 160 LEU A CA 1
ATOM 1193 C C . LEU A 1 160 ? -7.100 20.830 21.020 1.00 42.84 160 LEU A C 1
ATOM 1195 O O . LEU A 1 160 ? -7.174 22.051 20.883 1.00 42.84 160 LEU A O 1
ATOM 1199 N N . ARG A 1 161 ? -6.011 20.245 21.535 1.00 33.78 161 ARG A N 1
ATOM 1200 C CA . ARG A 1 161 ? -4.702 20.915 21.654 1.00 33.78 161 ARG A CA 1
ATOM 1201 C C . ARG A 1 161 ? -3.563 19.925 21.414 1.00 33.78 161 ARG A C 1
ATOM 1203 O O . ARG A 1 161 ? -3.240 19.118 22.277 1.00 33.78 161 ARG A O 1
ATOM 1210 N N . SER A 1 162 ? -2.929 20.033 20.246 1.00 36.06 162 SER A N 1
ATOM 1211 C CA . SER A 1 162 ? -1.628 19.418 19.972 1.00 36.06 162 SER A CA 1
ATOM 1212 C C . SER A 1 162 ? -0.520 20.387 20.387 1.00 36.06 162 SER A C 1
ATOM 1214 O O . SER A 1 162 ? -0.441 21.507 19.880 1.00 36.06 162 SER A O 1
ATOM 1216 N N . GLY A 1 163 ? 0.310 19.959 21.337 1.00 27.66 163 GLY A N 1
ATOM 1217 C CA . GLY A 1 163 ? 1.481 20.682 21.820 1.00 27.66 163 GLY A CA 1
ATOM 1218 C C . GLY A 1 163 ? 2.441 19.736 22.540 1.00 27.66 163 GLY A C 1
ATOM 1219 O O . GLY A 1 163 ? 2.239 19.434 23.707 1.00 27.66 163 GLY A O 1
ATOM 1220 N N . GLY A 1 164 ? 3.452 19.260 21.804 1.00 34.81 164 GLY A N 1
ATOM 1221 C CA . GLY A 1 164 ? 4.733 18.701 22.263 1.00 34.81 164 GLY A CA 1
ATOM 1222 C C . GLY A 1 164 ? 4.783 17.835 23.531 1.00 34.81 164 GLY A C 1
ATOM 1223 O O . GLY A 1 164 ? 5.070 18.347 24.606 1.00 34.81 164 GLY A O 1
ATOM 1224 N N . SER A 1 165 ? 4.673 16.512 23.373 1.00 31.39 165 SER A N 1
ATOM 1225 C CA . SER A 1 165 ? 5.344 15.490 24.201 1.00 31.39 165 SER A CA 1
ATOM 1226 C C . SER A 1 165 ? 5.163 14.123 23.530 1.00 31.39 165 SER A C 1
ATOM 1228 O O . SER A 1 165 ? 4.044 13.747 23.193 1.00 31.39 165 SER A O 1
ATOM 1230 N N . ASN A 1 166 ? 6.251 13.390 23.281 1.00 40.16 166 ASN A N 1
ATOM 1231 C CA . ASN A 1 166 ? 6.277 12.203 22.413 1.00 40.16 166 ASN A CA 1
ATOM 1232 C C . ASN A 1 166 ? 5.841 10.903 23.131 1.00 40.16 166 ASN A C 1
ATOM 1234 O O . ASN A 1 166 ? 6.487 9.866 23.015 1.00 40.16 166 ASN A O 1
ATOM 1238 N N . ILE A 1 167 ? 4.739 10.976 23.883 1.00 46.50 167 ILE A N 1
ATOM 1239 C CA . ILE A 1 167 ? 3.980 9.829 24.408 1.00 46.50 167 ILE A CA 1
ATOM 1240 C C . ILE A 1 167 ? 2.496 10.109 24.122 1.00 46.50 167 ILE A C 1
ATOM 1242 O O . ILE A 1 167 ? 1.691 10.310 25.025 1.00 46.50 167 ILE A O 1
ATOM 1246 N N . GLN A 1 168 ? 2.135 10.236 22.843 1.00 57.97 168 GLN A N 1
ATOM 1247 C CA . GLN A 1 168 ? 0.739 10.412 22.440 1.00 57.97 168 GLN A CA 1
ATOM 1248 C C . GLN A 1 168 ? 0.125 9.044 22.165 1.00 57.97 168 GLN A C 1
ATOM 1250 O O . GLN A 1 168 ? 0.213 8.501 21.066 1.00 57.97 168 GLN A O 1
ATOM 1255 N N . SER A 1 169 ? -0.501 8.467 23.184 1.00 67.94 169 SER A N 1
ATOM 1256 C CA . SER A 1 169 ? -1.479 7.414 22.953 1.00 67.94 169 SER A CA 1
ATOM 1257 C C . SER A 1 169 ? -2.690 7.980 22.221 1.00 67.94 169 SER A C 1
ATOM 1259 O O . SER A 1 169 ? -3.185 9.052 22.564 1.00 67.94 169 SER A O 1
ATOM 1261 N N . THR A 1 170 ? -3.175 7.262 21.214 1.00 81.25 170 THR A N 1
ATOM 1262 C CA . THR A 1 170 ? -4.387 7.636 20.486 1.00 81.25 170 THR A CA 1
ATOM 1263 C C . THR A 1 170 ? -5.584 6.945 21.122 1.00 81.25 170 THR A C 1
ATOM 1265 O O . THR A 1 170 ? -5.566 5.724 21.282 1.00 81.25 170 THR A O 1
ATOM 1268 N N . GLN A 1 171 ? -6.610 7.726 21.460 1.00 86.81 171 GLN A N 1
ATOM 1269 C CA . GLN A 1 171 ? -7.892 7.247 21.970 1.00 86.81 171 GLN A CA 1
ATOM 1270 C C . GLN A 1 171 ? -8.945 7.310 20.855 1.00 86.81 171 GLN A C 1
ATOM 1272 O O . GLN A 1 171 ? -9.033 8.305 20.135 1.00 86.81 171 GLN A O 1
ATOM 1277 N N . PHE A 1 172 ? -9.759 6.267 20.729 1.00 90.06 172 PHE A N 1
ATOM 1278 C CA . PHE A 1 172 ? -10.838 6.149 19.757 1.00 90.06 172 PHE A CA 1
ATOM 1279 C C . PHE A 1 172 ? -12.154 5.882 20.478 1.00 90.06 172 PHE A C 1
ATOM 1281 O O . PHE A 1 172 ? -12.326 4.834 21.099 1.00 90.06 172 PHE A O 1
ATOM 1288 N N . GLU A 1 173 ? -13.103 6.801 20.360 1.00 90.50 173 GLU A N 1
ATOM 1289 C CA . GLU A 1 173 ? -14.458 6.592 20.863 1.00 90.50 173 GLU A CA 1
ATOM 1290 C C . GLU A 1 173 ? -15.283 5.805 19.848 1.00 90.50 173 GLU A C 1
ATOM 1292 O O . GLU A 1 173 ? -15.381 6.181 18.678 1.00 90.50 173 GLU A O 1
ATOM 1297 N N . VAL A 1 174 ? -15.879 4.700 20.295 1.00 91.44 174 VAL A N 1
ATOM 1298 C CA . VAL A 1 174 ? -16.781 3.900 19.473 1.00 91.44 174 VAL A CA 1
ATOM 1299 C C . VAL A 1 174 ? -18.199 4.452 19.657 1.00 91.44 174 VAL A C 1
ATOM 1301 O O . VAL A 1 174 ? -18.744 4.380 20.758 1.00 91.44 174 VAL A O 1
ATOM 1304 N N . PRO A 1 175 ? -18.835 4.996 18.603 1.00 85.94 175 PRO A N 1
ATOM 1305 C CA . PRO A 1 175 ? -20.083 5.749 18.746 1.00 85.94 175 PRO A CA 1
ATOM 1306 C C . PRO A 1 175 ? -21.305 4.880 19.072 1.00 85.94 175 PRO A C 1
ATOM 1308 O O . PRO A 1 175 ? -22.343 5.401 19.471 1.00 85.94 175 PRO A O 1
ATOM 1311 N N . ARG A 1 176 ? -21.223 3.561 18.858 1.00 89.69 176 ARG A N 1
ATOM 1312 C CA . ARG A 1 176 ? -22.308 2.618 19.160 1.00 89.69 176 ARG A CA 1
ATOM 1313 C C . ARG A 1 176 ? -21.977 1.802 20.400 1.00 89.69 176 ARG A C 1
ATOM 1315 O O . ARG A 1 176 ? -20.820 1.463 20.622 1.00 89.69 176 ARG A O 1
ATOM 1322 N N . LEU A 1 177 ? -23.019 1.446 21.144 1.00 91.69 177 LEU A N 1
ATOM 1323 C CA . LEU A 1 177 ? -22.934 0.451 22.206 1.00 91.69 177 LEU A CA 1
ATOM 1324 C C . LEU A 1 177 ? -22.737 -0.939 21.590 1.00 91.69 177 LEU A C 1
ATOM 1326 O O . LEU A 1 177 ? -23.344 -1.252 20.562 1.00 91.69 177 LEU A O 1
ATOM 1330 N N . PHE A 1 178 ? -21.900 -1.760 22.216 1.00 92.56 178 PHE A N 1
ATOM 1331 C CA . PHE A 1 178 ? -21.631 -3.131 21.782 1.00 92.56 178 PHE A CA 1
ATOM 1332 C C . PHE A 1 178 ? -21.755 -4.101 22.950 1.00 92.56 178 PHE A C 1
ATOM 1334 O O . PHE A 1 178 ? -21.422 -3.760 24.083 1.00 92.56 178 PHE A O 1
ATOM 1341 N N . THR A 1 179 ? -22.194 -5.321 22.644 1.00 93.94 179 THR A N 1
ATOM 1342 C CA . THR A 1 179 ? -22.086 -6.449 23.568 1.00 93.94 179 THR A CA 1
ATOM 1343 C C . THR A 1 179 ? -20.864 -7.281 23.200 1.00 93.94 179 THR A C 1
ATOM 1345 O O . THR A 1 179 ? -20.784 -7.760 22.068 1.00 93.94 179 THR A O 1
ATOM 1348 N N . ILE A 1 180 ? -19.918 -7.433 24.129 1.00 94.88 180 ILE A N 1
ATOM 1349 C CA . ILE A 1 180 ? -18.700 -8.232 23.955 1.00 94.88 180 ILE A CA 1
ATOM 1350 C C . ILE A 1 180 ? -18.675 -9.328 25.028 1.00 94.88 180 ILE A C 1
ATOM 1352 O O . ILE A 1 180 ? -18.415 -9.022 26.193 1.00 94.88 180 ILE A O 1
ATOM 1356 N N . PRO A 1 181 ? -18.957 -10.588 24.662 1.00 95.00 181 PRO A N 1
ATOM 1357 C CA . PRO A 1 181 ? -18.956 -11.699 25.602 1.00 95.00 181 PRO A CA 1
ATOM 1358 C C . PRO A 1 181 ? -17.545 -12.119 26.032 1.00 95.00 181 PRO A C 1
ATOM 1360 O O . PRO A 1 181 ? -16.536 -11.861 25.370 1.00 95.00 181 PRO A O 1
ATOM 1363 N N . CYS A 1 182 ? -17.490 -12.850 27.139 1.00 93.62 182 CYS A N 1
ATOM 1364 C CA . CYS A 1 182 ? -16.308 -13.504 27.668 1.00 93.62 182 CYS A CA 1
ATOM 1365 C C . CYS A 1 182 ? -16.034 -14.874 27.071 1.00 93.62 182 CYS A C 1
ATOM 1367 O O . CYS A 1 182 ? -15.865 -15.868 27.774 1.00 93.62 182 CYS A O 1
ATOM 1369 N N . ASP A 1 183 ? -15.913 -14.897 25.750 1.00 94.31 183 ASP A N 1
ATOM 1370 C CA . ASP A 1 183 ? -15.601 -16.091 24.970 1.00 94.31 183 ASP A CA 1
ATOM 1371 C C . ASP A 1 183 ? -14.131 -16.173 24.532 1.00 94.31 183 ASP A C 1
ATOM 1373 O O . ASP A 1 183 ? -13.666 -17.236 24.124 1.00 94.31 183 ASP A O 1
ATOM 1377 N N . GLY A 1 184 ? -13.372 -15.080 24.651 1.00 92.69 184 GLY A N 1
ATOM 1378 C CA . GLY A 1 184 ? -12.005 -15.013 24.147 1.00 92.69 184 GLY A CA 1
ATOM 1379 C C . GLY A 1 184 ? -11.918 -14.947 22.621 1.00 92.69 184 GLY A C 1
ATOM 1380 O O . GLY A 1 184 ? -10.819 -15.109 22.098 1.00 92.69 184 GLY A O 1
ATOM 1381 N N . GLU A 1 185 ? -13.011 -14.686 21.909 1.00 96.00 185 GLU A N 1
ATOM 1382 C CA . GLU A 1 185 ? -13.039 -14.515 20.454 1.00 96.00 185 GLU A CA 1
ATOM 1383 C C . GLU A 1 185 ? -12.890 -13.035 20.055 1.00 96.00 185 GLU A C 1
ATOM 1385 O O . GLU A 1 185 ? -12.988 -12.122 20.880 1.00 96.00 185 GLU A O 1
ATOM 1390 N N . GLU A 1 186 ? -12.593 -12.780 18.777 1.00 96.06 186 GLU A N 1
ATOM 1391 C CA . GLU A 1 186 ? -12.512 -11.415 18.249 1.00 96.06 186 GLU A CA 1
ATOM 1392 C C . GLU A 1 186 ? -13.895 -10.870 17.869 1.00 96.06 186 GLU A C 1
ATOM 1394 O O . GLU A 1 186 ? -14.534 -11.327 16.918 1.00 96.06 186 GLU A O 1
ATOM 1399 N N . HIS A 1 187 ? -14.300 -9.793 18.535 1.00 95.81 187 HIS A N 1
ATOM 1400 C CA . HIS A 1 187 ? -15.527 -9.053 18.268 1.00 95.81 187 HIS A CA 1
ATOM 1401 C C . HIS A 1 187 ? -15.219 -7.765 17.512 1.00 95.81 187 HIS A C 1
ATOM 1403 O O . HIS A 1 187 ? -14.371 -6.960 17.900 1.00 95.81 187 HIS A O 1
ATOM 1409 N N . LYS A 1 188 ? -15.905 -7.562 16.387 1.00 95.56 188 LYS A N 1
ATOM 1410 C CA . LYS A 1 188 ? -15.679 -6.409 15.512 1.00 95.56 188 LYS A CA 1
ATOM 1411 C C . LYS A 1 188 ? -16.513 -5.214 15.970 1.00 95.56 188 LYS A C 1
ATOM 1413 O O . LYS A 1 188 ? -17.736 -5.243 15.853 1.00 95.56 188 LYS A O 1
ATOM 1418 N N . VAL A 1 189 ? -15.851 -4.127 16.359 1.00 96.06 189 VAL A N 1
ATOM 1419 C CA . VAL A 1 189 ? -16.489 -2.826 16.612 1.00 96.06 189 VAL A CA 1
ATOM 1420 C C . VAL A 1 189 ? -16.099 -1.826 15.529 1.00 96.06 189 VAL A C 1
ATOM 1422 O O . VAL A 1 189 ? -14.979 -1.850 15.023 1.00 96.06 189 VAL A O 1
ATOM 1425 N N . THR A 1 190 ? -17.024 -0.957 15.122 1.00 96.25 190 THR A N 1
ATOM 1426 C CA . THR A 1 190 ? -16.748 0.057 14.086 1.00 96.25 190 THR A CA 1
ATOM 1427 C C . THR A 1 190 ? -16.309 1.354 14.748 1.00 96.25 190 THR A C 1
ATOM 1429 O O . THR A 1 190 ? -17.118 1.990 15.416 1.00 96.25 190 THR A O 1
ATOM 1432 N N . ILE A 1 191 ? -15.049 1.737 14.543 1.00 95.19 191 ILE A N 1
ATOM 1433 C CA . ILE A 1 191 ? -14.471 2.986 15.052 1.00 95.19 191 ILE A CA 1
ATOM 1434 C C . ILE A 1 191 ? -14.966 4.160 14.208 1.00 95.19 191 ILE A C 1
ATOM 1436 O O . ILE A 1 191 ? -15.513 5.122 14.738 1.00 95.19 191 ILE A O 1
ATOM 1440 N N . ALA A 1 192 ? -14.800 4.074 12.886 1.00 95.00 192 ALA A N 1
ATOM 1441 C CA . ALA A 1 192 ? -15.140 5.161 11.976 1.00 95.00 192 ALA A CA 1
ATOM 1442 C C . ALA A 1 192 ? -15.458 4.660 10.563 1.00 95.00 192 ALA A C 1
ATOM 1444 O O . ALA A 1 192 ? -14.982 3.610 10.125 1.00 95.00 192 ALA A O 1
ATOM 1445 N N . ILE A 1 193 ? -16.236 5.459 9.835 1.00 96.81 193 ILE A N 1
ATOM 1446 C CA . ILE A 1 193 ? -16.380 5.369 8.381 1.00 96.81 193 ILE A CA 1
ATOM 1447 C C . ILE A 1 193 ? -15.828 6.675 7.825 1.00 96.81 193 ILE A C 1
ATOM 1449 O O . ILE A 1 193 ? -16.312 7.745 8.183 1.00 96.81 193 ILE A O 1
ATOM 1453 N N . ILE A 1 194 ? -14.797 6.578 6.996 1.00 96.94 194 ILE A N 1
ATOM 1454 C CA . ILE A 1 194 ? -14.040 7.721 6.499 1.00 96.94 194 ILE A CA 1
ATOM 1455 C C . ILE A 1 194 ? -14.177 7.757 4.982 1.00 96.94 194 ILE A C 1
ATOM 1457 O O . ILE A 1 194 ? -13.859 6.777 4.308 1.00 96.94 194 ILE A O 1
ATOM 1461 N N . ASP A 1 195 ? -14.633 8.889 4.459 1.00 97.00 195 ASP A N 1
ATOM 1462 C CA . ASP A 1 195 ? -14.726 9.146 3.026 1.00 97.00 195 ASP A CA 1
ATOM 1463 C C . ASP A 1 195 ? -13.555 10.035 2.591 1.00 97.00 195 ASP A C 1
ATOM 1465 O O . ASP A 1 195 ? -13.324 11.097 3.169 1.00 97.00 195 ASP A O 1
ATOM 1469 N N . LEU A 1 196 ? -12.795 9.571 1.599 1.00 95.94 196 LEU A N 1
ATOM 1470 C CA . LEU A 1 196 ? -11.590 10.207 1.064 1.00 95.94 196 LEU A CA 1
ATOM 1471 C C . LEU A 1 196 ? -11.654 10.260 -0.468 1.00 95.94 196 LEU A C 1
ATOM 1473 O O . LEU A 1 196 ? -12.330 9.453 -1.110 1.00 95.94 196 LEU A O 1
ATOM 1477 N N . CYS A 1 197 ? -10.891 11.178 -1.058 1.00 95.25 197 CYS A N 1
ATOM 1478 C CA . CYS A 1 197 ? -10.780 11.341 -2.508 1.00 95.25 197 CYS A CA 1
ATOM 1479 C C . CYS A 1 197 ? -9.381 10.901 -2.977 1.00 95.25 197 CYS A C 1
ATOM 1481 O O . CYS A 1 197 ? -8.444 11.697 -2.882 1.00 95.25 197 CYS A O 1
ATOM 1483 N N . PRO A 1 198 ? -9.197 9.647 -3.431 1.00 94.69 198 PRO A N 1
ATOM 1484 C CA . PRO A 1 198 ? -7.910 9.160 -3.914 1.00 94.69 198 PRO A CA 1
ATOM 1485 C C . PRO A 1 198 ? -7.545 9.736 -5.285 1.00 94.69 198 PRO A C 1
ATOM 1487 O O . PRO A 1 198 ? -8.408 9.971 -6.133 1.00 94.69 198 PRO A O 1
ATOM 1490 N N . THR A 1 199 ? -6.246 9.834 -5.553 1.00 91.69 199 THR A N 1
ATOM 1491 C CA . THR A 1 199 ? -5.704 9.897 -6.912 1.00 91.69 199 THR A CA 1
ATOM 1492 C C . THR A 1 199 ? -5.217 8.513 -7.329 1.00 91.69 199 THR A C 1
ATOM 1494 O O . THR A 1 199 ? -4.568 7.800 -6.563 1.00 91.69 199 THR A O 1
ATOM 1497 N N . PHE A 1 200 ? -5.565 8.101 -8.548 1.00 89.38 200 PHE A N 1
ATOM 1498 C CA . PHE A 1 200 ? -5.177 6.800 -9.083 1.00 89.38 200 PHE A CA 1
ATOM 1499 C C . PHE A 1 200 ? -3.940 6.912 -9.959 1.00 89.38 200 PHE A C 1
ATOM 1501 O O . PHE A 1 200 ? -3.902 7.700 -10.904 1.00 89.38 200 PHE A O 1
ATOM 1508 N N . GLU A 1 201 ? -2.964 6.067 -9.670 1.00 90.00 201 GLU A N 1
ATOM 1509 C CA . GLU A 1 201 ? -1.697 5.976 -10.379 1.00 90.00 201 GLU A CA 1
ATOM 1510 C C . GLU A 1 201 ? -1.459 4.518 -10.764 1.00 90.00 201 GLU A C 1
ATOM 1512 O O . GLU A 1 201 ? -1.775 3.608 -9.997 1.00 90.00 201 GLU A O 1
ATOM 1517 N N . TYR A 1 202 ? -0.913 4.279 -11.954 1.00 93.31 202 TYR A N 1
ATOM 1518 C CA . TYR A 1 202 ? -0.457 2.946 -12.332 1.00 93.31 202 TYR A CA 1
ATOM 1519 C C . TYR A 1 202 ? 1.057 2.879 -12.240 1.00 93.31 202 TYR A C 1
ATOM 1521 O O . TYR A 1 202 ? 1.751 3.747 -12.767 1.00 93.31 202 TYR A O 1
ATOM 1529 N N . GLU A 1 203 ? 1.558 1.810 -11.637 1.00 94.56 203 GLU A N 1
ATOM 1530 C CA . GLU A 1 203 ? 2.982 1.522 -11.514 1.00 94.56 203 GLU A CA 1
ATOM 1531 C C . GLU A 1 203 ? 3.275 0.127 -12.064 1.00 94.56 203 GLU A C 1
ATOM 1533 O O . GLU A 1 203 ? 2.457 -0.787 -11.976 1.00 94.56 203 GLU A O 1
ATOM 1538 N N . SER A 1 204 ? 4.443 -0.058 -12.662 1.00 95.50 204 SER A N 1
ATOM 1539 C CA . SER A 1 204 ? 4.831 -1.319 -13.270 1.00 95.50 204 SER A CA 1
ATOM 1540 C C . SER A 1 204 ? 6.320 -1.583 -13.089 1.00 95.50 204 SER A C 1
ATOM 1542 O O . SER A 1 204 ? 7.142 -0.733 -13.425 1.00 95.50 204 SER A O 1
ATOM 1544 N N . VAL A 1 205 ? 6.661 -2.812 -12.686 1.00 95.75 205 VAL A N 1
ATOM 1545 C CA . VAL A 1 205 ? 8.042 -3.321 -12.598 1.00 95.75 205 VAL A CA 1
ATOM 1546 C C . VAL A 1 205 ? 8.170 -4.584 -13.470 1.00 95.75 205 VAL A C 1
ATOM 1548 O O . VAL A 1 205 ? 8.158 -5.705 -12.948 1.00 95.75 205 VAL A O 1
ATOM 1551 N N . PRO A 1 206 ? 8.268 -4.440 -14.808 1.00 94.06 206 PRO A N 1
ATOM 1552 C CA . PRO A 1 206 ? 8.099 -5.542 -15.760 1.00 94.06 206 PRO A CA 1
ATOM 1553 C C . PRO A 1 206 ? 9.080 -6.702 -15.579 1.00 94.06 206 PRO A C 1
ATOM 1555 O O . PRO A 1 206 ? 8.704 -7.855 -15.784 1.00 94.06 206 PRO A O 1
ATOM 1558 N N . GLN A 1 207 ? 10.313 -6.410 -15.150 1.00 92.88 207 GLN A N 1
ATOM 1559 C CA . GLN A 1 207 ? 11.326 -7.423 -14.845 1.00 92.88 207 GLN A CA 1
ATOM 1560 C C . GLN A 1 207 ? 10.882 -8.400 -13.740 1.00 92.88 207 GLN A C 1
ATOM 1562 O O . GLN A 1 207 ? 11.275 -9.566 -13.755 1.00 92.88 207 GLN A O 1
ATOM 1567 N N . ARG A 1 208 ? 10.083 -7.935 -12.768 1.00 92.81 208 ARG A N 1
ATOM 1568 C CA . ARG A 1 208 ? 9.553 -8.759 -11.669 1.00 92.81 208 ARG A CA 1
ATOM 1569 C C . ARG A 1 208 ? 8.225 -9.396 -12.054 1.00 92.81 208 ARG A C 1
ATOM 1571 O O . ARG A 1 208 ? 8.040 -10.594 -11.860 1.00 92.81 208 ARG A O 1
ATOM 1578 N N . ALA A 1 209 ? 7.315 -8.587 -12.587 1.00 93.38 209 ALA A N 1
ATOM 1579 C CA . ALA A 1 209 ? 6.009 -9.023 -13.043 1.00 93.38 209 ALA A CA 1
ATOM 1580 C C . ALA A 1 209 ? 5.540 -8.118 -14.194 1.00 93.38 209 ALA A C 1
ATOM 1582 O O . ALA A 1 209 ? 5.460 -6.902 -14.011 1.00 93.38 209 ALA A O 1
ATOM 1583 N N . PRO A 1 210 ? 5.189 -8.671 -15.369 1.00 93.94 210 PRO A N 1
ATOM 1584 C CA . PRO A 1 210 ? 4.756 -7.891 -16.525 1.00 93.94 210 PRO A CA 1
ATOM 1585 C C . PRO A 1 210 ? 3.278 -7.479 -16.402 1.00 93.94 210 PRO A C 1
ATOM 1587 O O . PRO A 1 210 ? 2.482 -7.722 -17.306 1.00 93.94 210 PRO A O 1
ATOM 1590 N N . TYR A 1 211 ? 2.907 -6.854 -15.282 1.00 94.12 211 TYR A N 1
ATOM 1591 C CA . TYR A 1 211 ? 1.580 -6.287 -15.038 1.00 94.12 211 TYR A CA 1
ATOM 1592 C C . TYR A 1 211 ? 1.687 -4.850 -14.535 1.00 94.12 211 TYR A C 1
ATOM 1594 O O . TYR A 1 211 ? 2.621 -4.510 -13.809 1.00 94.12 211 TYR A O 1
ATOM 1602 N N . ALA A 1 212 ? 0.731 -4.010 -14.931 1.00 94.31 212 ALA A N 1
ATOM 1603 C CA . ALA A 1 212 ? 0.554 -2.705 -14.314 1.00 94.31 212 ALA A CA 1
ATOM 1604 C C . ALA A 1 212 ? -0.301 -2.876 -13.057 1.00 94.31 212 ALA A C 1
ATOM 1606 O O . ALA A 1 212 ? -1.341 -3.536 -13.087 1.00 94.31 212 ALA A O 1
ATOM 1607 N N . TYR A 1 213 ? 0.148 -2.298 -11.955 1.00 92.25 213 TYR A N 1
ATOM 1608 C CA . TYR A 1 213 ? -0.514 -2.327 -10.664 1.00 92.25 213 TYR A CA 1
ATOM 1609 C C . TYR A 1 213 ? -1.173 -0.979 -10.417 1.00 92.25 213 TYR A C 1
ATOM 1611 O O . TYR A 1 213 ? -0.543 0.067 -10.567 1.00 92.25 213 TYR A O 1
ATOM 1619 N N . LEU A 1 214 ? -2.449 -1.008 -10.047 1.00 90.38 214 LEU A N 1
ATOM 1620 C CA . LEU A 1 214 ? -3.190 0.182 -9.670 1.00 90.38 214 LEU A CA 1
ATOM 1621 C C . LEU A 1 214 ? -2.853 0.547 -8.222 1.00 90.38 214 LEU A C 1
ATOM 1623 O O . LEU A 1 214 ? -2.929 -0.284 -7.314 1.00 90.38 214 LEU A O 1
ATOM 1627 N N . LYS A 1 215 ? -2.521 1.811 -8.003 1.00 90.56 215 LYS A N 1
ATOM 1628 C CA . LYS A 1 215 ? -2.202 2.402 -6.711 1.00 90.56 215 LYS A CA 1
ATOM 1629 C C . LYS A 1 215 ? -3.127 3.592 -6.478 1.00 90.56 215 LYS A C 1
ATOM 1631 O O . LYS A 1 215 ? -3.362 4.393 -7.377 1.00 90.56 215 LYS A O 1
ATO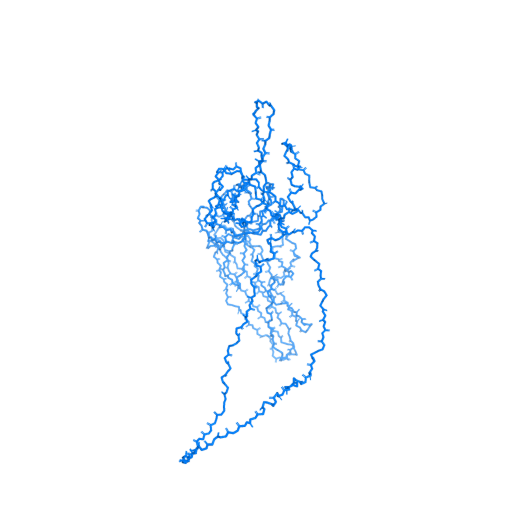M 1636 N N . ALA A 1 216 ? -3.667 3.699 -5.272 1.00 91.00 216 ALA A N 1
ATOM 1637 C CA . ALA A 1 216 ? -4.378 4.886 -4.819 1.00 91.00 216 ALA A CA 1
ATOM 1638 C C . ALA A 1 216 ? -3.467 5.678 -3.881 1.00 91.00 216 ALA A C 1
ATOM 1640 O O . ALA A 1 216 ? -3.084 5.157 -2.831 1.00 91.00 216 ALA A O 1
ATOM 1641 N N . ALA A 1 217 ? -3.120 6.904 -4.262 1.00 92.88 217 ALA A N 1
ATOM 1642 C CA . ALA A 1 217 ? -2.486 7.883 -3.389 1.00 92.88 217 ALA A CA 1
ATOM 1643 C C . ALA A 1 217 ? -3.580 8.713 -2.707 1.00 92.88 217 ALA A C 1
ATOM 1645 O O . ALA A 1 217 ? -4.545 9.142 -3.345 1.00 92.88 217 ALA A O 1
ATOM 1646 N N . VAL A 1 218 ? -3.492 8.847 -1.386 1.00 94.44 218 VAL A N 1
ATOM 1647 C CA . VAL A 1 218 ? -4.565 9.414 -0.567 1.00 94.44 218 VAL A CA 1
ATOM 1648 C C . VAL A 1 218 ? -3.966 10.236 0.555 1.00 94.44 218 VAL A C 1
ATOM 1650 O O . VAL A 1 218 ? -3.094 9.769 1.280 1.00 94.44 218 VAL A O 1
ATOM 1653 N N . THR A 1 219 ? -4.480 11.440 0.760 1.00 95.88 219 THR A N 1
ATOM 1654 C CA . THR A 1 219 ? -4.207 12.201 1.980 1.00 95.88 219 THR A CA 1
ATOM 1655 C C . THR A 1 219 ? -5.271 11.874 3.017 1.00 95.88 219 THR A C 1
ATOM 1657 O O . THR A 1 219 ? -6.466 11.931 2.723 1.00 95.88 219 THR A O 1
ATOM 1660 N N . ASN A 1 220 ? -4.864 11.546 4.242 1.00 95.81 220 ASN A N 1
ATOM 1661 C CA . ASN A 1 220 ? -5.793 11.345 5.347 1.00 95.81 220 ASN A CA 1
ATOM 1662 C C . ASN A 1 220 ? -6.410 12.689 5.766 1.00 95.81 220 ASN A C 1
ATOM 1664 O O . ASN A 1 220 ? -5.887 13.384 6.629 1.00 95.81 220 ASN A O 1
ATOM 1668 N N . THR A 1 221 ? -7.537 13.067 5.171 1.00 95.56 221 THR A N 1
ATOM 1669 C CA . THR A 1 221 ? -8.263 14.300 5.525 1.00 95.56 221 THR A CA 1
ATOM 1670 C C . THR A 1 221 ? -9.172 14.134 6.744 1.00 95.56 221 THR A C 1
ATOM 1672 O O . THR A 1 221 ? -9.930 15.044 7.072 1.00 95.56 221 THR A O 1
ATOM 1675 N N . SER A 1 222 ? -9.146 12.970 7.397 1.00 93.69 222 SER A N 1
ATOM 1676 C CA . SER A 1 222 ? -9.928 12.710 8.602 1.00 93.69 222 SER A CA 1
ATOM 1677 C C . SER A 1 222 ? -9.187 13.163 9.859 1.00 93.69 222 SER A C 1
ATOM 1679 O O . SER A 1 222 ? -7.971 13.345 9.856 1.00 93.69 222 SER A O 1
ATOM 1681 N N . ASN A 1 223 ? -9.918 13.273 10.967 1.00 91.50 223 ASN A N 1
ATOM 1682 C CA . ASN A 1 223 ? -9.330 13.546 12.280 1.00 91.50 223 ASN A CA 1
ATOM 1683 C C . ASN A 1 223 ? -8.797 12.277 12.973 1.00 91.50 223 ASN A C 1
ATOM 1685 O O . ASN A 1 223 ? -8.313 12.354 14.099 1.00 91.50 223 ASN A O 1
ATOM 1689 N N . TYR A 1 224 ? -8.894 11.109 12.330 1.00 91.38 224 TYR A N 1
ATOM 1690 C CA . TYR A 1 224 ? -8.447 9.841 12.895 1.00 91.38 224 TYR A CA 1
ATOM 1691 C C . TYR A 1 224 ? -7.004 9.546 12.491 1.00 91.38 224 TYR A C 1
ATOM 1693 O O . TYR A 1 224 ? -6.652 9.621 11.313 1.00 91.38 224 TYR A O 1
ATOM 1701 N N . ALA A 1 225 ? -6.183 9.125 13.452 1.00 92.31 225 ALA A N 1
ATOM 1702 C CA . ALA A 1 225 ? -4.929 8.453 13.138 1.00 92.31 225 ALA A CA 1
ATOM 1703 C C . ALA A 1 225 ? -5.237 7.027 12.657 1.00 92.31 225 ALA A C 1
ATOM 1705 O O . ALA A 1 225 ? -5.804 6.215 13.396 1.00 92.31 225 ALA A O 1
ATOM 1706 N N . LEU A 1 226 ? -4.881 6.728 11.409 1.00 94.25 226 LEU A N 1
ATOM 1707 C CA . LEU A 1 226 ? -4.958 5.380 10.862 1.00 94.25 226 LEU A CA 1
ATOM 1708 C C . LEU A 1 226 ? -3.749 4.606 11.386 1.00 94.25 226 LEU A C 1
ATOM 1710 O O . LEU A 1 226 ? -2.608 5.025 11.202 1.00 94.25 226 LEU A O 1
ATOM 1714 N N . LEU A 1 227 ? -3.993 3.501 12.078 1.00 93.81 227 LEU A N 1
ATOM 1715 C CA . LEU A 1 227 ? -2.943 2.640 12.601 1.00 93.81 227 LEU A CA 1
ATOM 1716 C C . LEU A 1 227 ? -2.522 1.625 11.541 1.00 93.81 227 LEU A C 1
ATOM 1718 O O . LEU A 1 227 ? -3.299 1.263 10.657 1.00 93.81 227 LEU A O 1
ATOM 1722 N N . ALA A 1 228 ? -1.289 1.136 11.648 1.00 94.88 228 ALA A N 1
ATOM 1723 C CA . ALA A 1 228 ? -0.857 0.040 10.798 1.00 94.88 228 ALA A CA 1
ATOM 1724 C C . ALA A 1 228 ? -1.696 -1.211 11.098 1.00 94.88 228 ALA A C 1
ATOM 1726 O O . ALA A 1 228 ? -1.890 -1.560 12.266 1.00 94.88 228 ALA A O 1
ATOM 1727 N N . GLY A 1 229 ? -2.208 -1.876 10.065 1.00 94.75 229 GLY A N 1
ATOM 1728 C CA . GLY A 1 229 ? -3.055 -3.041 10.279 1.00 94.75 229 GLY A CA 1
ATOM 1729 C C . GLY A 1 229 ? -3.538 -3.752 9.015 1.00 94.75 229 GLY A C 1
ATOM 1730 O O . GLY A 1 229 ? -3.458 -3.218 7.903 1.00 94.75 229 GLY A O 1
ATOM 1731 N N . PRO A 1 230 ? -4.064 -4.978 9.176 1.00 95.75 230 PRO A N 1
ATOM 1732 C CA . PRO A 1 230 ? -4.585 -5.780 8.079 1.00 95.75 230 PRO A CA 1
ATOM 1733 C C . PRO A 1 230 ? -5.807 -5.127 7.426 1.00 95.75 230 PRO A C 1
ATOM 1735 O O . PRO A 1 230 ? -6.726 -4.647 8.095 1.00 95.75 230 PRO A O 1
ATOM 1738 N N . THR A 1 231 ? -5.839 -5.189 6.099 1.00 94.88 231 THR A N 1
ATOM 1739 C CA . THR A 1 231 ? -6.811 -4.485 5.265 1.00 94.88 231 THR A CA 1
ATOM 1740 C C . THR A 1 231 ? -7.386 -5.395 4.191 1.00 94.88 231 THR A C 1
ATOM 1742 O O . THR A 1 231 ? -6.645 -6.035 3.447 1.00 94.88 231 THR A O 1
ATOM 1745 N N . ASN A 1 232 ? -8.710 -5.418 4.061 1.00 95.62 232 ASN A N 1
ATOM 1746 C CA . ASN A 1 232 ? -9.389 -5.981 2.898 1.00 95.62 232 ASN A CA 1
ATOM 1747 C C . ASN A 1 232 ? -9.630 -4.877 1.866 1.00 95.62 232 ASN A C 1
ATOM 1749 O O . ASN A 1 232 ? -10.121 -3.804 2.218 1.00 95.62 232 ASN A O 1
ATOM 1753 N N . ILE A 1 233 ? -9.325 -5.147 0.600 1.00 93.44 233 ILE A N 1
ATOM 1754 C CA . ILE A 1 233 ? -9.467 -4.179 -0.488 1.00 93.44 233 ILE A CA 1
ATOM 1755 C C . ILE A 1 233 ? -10.594 -4.614 -1.417 1.00 93.44 233 ILE A C 1
ATOM 1757 O O . ILE A 1 233 ? -10.621 -5.749 -1.902 1.00 93.44 233 ILE A O 1
ATOM 1761 N N . TYR A 1 234 ? -11.496 -3.677 -1.688 1.00 93.12 234 TYR A N 1
ATOM 1762 C CA . TYR A 1 234 ? -12.593 -3.828 -2.626 1.00 93.12 234 TYR A CA 1
ATOM 1763 C C . TYR A 1 234 ? -12.519 -2.731 -3.688 1.00 93.12 234 TYR A C 1
ATOM 1765 O O . TYR A 1 234 ? -12.368 -1.558 -3.349 1.00 93.12 234 TYR A O 1
ATOM 1773 N N . VAL A 1 235 ? -12.678 -3.094 -4.956 1.00 89.88 235 VAL A N 1
ATOM 1774 C CA . VAL A 1 235 ? -12.764 -2.153 -6.082 1.00 89.88 235 VAL A CA 1
ATOM 1775 C C . VAL A 1 235 ? -14.092 -2.390 -6.786 1.00 89.88 235 VAL A C 1
ATOM 1777 O O . VAL A 1 235 ? -14.407 -3.526 -7.138 1.00 89.88 235 VAL A O 1
ATOM 1780 N N . ASP A 1 236 ? -14.897 -1.337 -6.931 1.00 87.50 236 ASP A N 1
ATOM 1781 C CA . ASP A 1 236 ? -16.221 -1.371 -7.568 1.00 87.50 236 ASP A CA 1
ATOM 1782 C C . ASP A 1 236 ? -17.102 -2.519 -7.034 1.00 87.50 236 ASP A C 1
ATOM 1784 O O . ASP A 1 236 ? -17.699 -3.297 -7.776 1.00 87.50 236 ASP A O 1
ATOM 1788 N N . ASN A 1 237 ? -17.146 -2.632 -5.701 1.00 87.62 237 ASN A N 1
ATOM 1789 C CA . ASN A 1 237 ? -17.844 -3.662 -4.917 1.00 87.62 237 ASN A CA 1
ATOM 1790 C C . ASN A 1 237 ? -17.314 -5.103 -5.035 1.00 87.62 237 ASN A C 1
ATOM 1792 O O . ASN A 1 237 ? -17.861 -5.991 -4.380 1.00 87.62 237 ASN A O 1
ATOM 1796 N N . ASN A 1 238 ? -16.223 -5.340 -5.762 1.00 89.81 238 ASN A N 1
ATOM 1797 C CA . ASN A 1 238 ? -15.582 -6.651 -5.858 1.00 89.81 238 ASN A CA 1
ATOM 1798 C C . ASN A 1 238 ? -14.396 -6.758 -4.900 1.00 89.81 238 ASN A C 1
ATOM 1800 O O . ASN A 1 238 ? -13.598 -5.831 -4.794 1.00 89.81 238 ASN A O 1
ATOM 1804 N N . PHE A 1 239 ? -14.256 -7.894 -4.214 1.00 90.38 239 PHE A N 1
ATOM 1805 C CA . PHE A 1 239 ? -13.091 -8.165 -3.369 1.00 90.38 239 PHE A CA 1
ATOM 1806 C C . PHE A 1 239 ? -11.864 -8.451 -4.239 1.00 90.38 239 PHE A C 1
ATOM 1808 O O . PHE A 1 239 ? -11.878 -9.393 -5.030 1.00 90.38 239 PHE A O 1
ATOM 1815 N N . ILE A 1 240 ? -10.807 -7.655 -4.074 1.00 87.69 240 ILE A N 1
ATOM 1816 C CA . ILE A 1 240 ? -9.557 -7.814 -4.827 1.00 87.69 240 ILE A CA 1
ATOM 1817 C C . ILE A 1 240 ? -8.539 -8.635 -4.043 1.00 87.69 240 ILE A C 1
ATOM 1819 O O . ILE A 1 240 ? -7.875 -9.507 -4.600 1.00 87.69 240 ILE A O 1
ATOM 1823 N N . GLY A 1 241 ? -8.407 -8.372 -2.743 1.00 88.50 241 GLY A N 1
ATOM 1824 C CA . GLY A 1 241 ? -7.413 -9.061 -1.936 1.00 88.50 241 GLY A CA 1
ATOM 1825 C C . GLY A 1 241 ? -7.226 -8.487 -0.543 1.00 88.50 241 GLY A C 1
ATOM 1826 O O . GLY A 1 241 ? -7.941 -7.586 -0.099 1.00 88.50 241 GLY A O 1
ATOM 1827 N N . 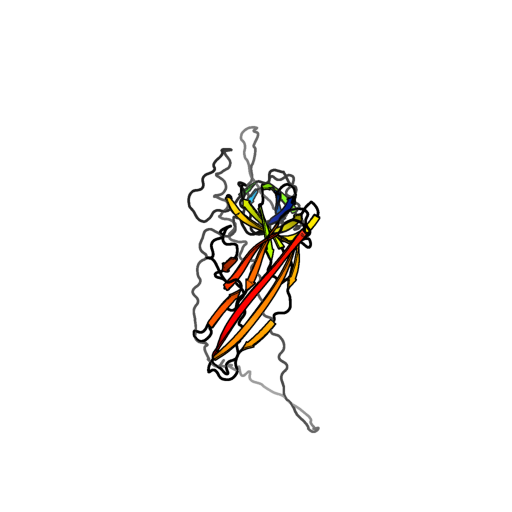LYS A 1 242 ? -6.234 -9.048 0.149 1.00 91.19 242 LYS A N 1
ATOM 1828 C CA . LYS A 1 242 ? -5.767 -8.588 1.457 1.00 91.19 242 LYS A CA 1
ATOM 1829 C C . LYS A 1 242 ? -4.451 -7.838 1.290 1.00 91.19 242 LYS A C 1
ATOM 1831 O O . LYS A 1 242 ? -3.614 -8.238 0.487 1.00 91.19 242 LYS A O 1
ATOM 1836 N N . SER A 1 243 ? -4.276 -6.786 2.072 1.00 90.25 243 SER A N 1
ATOM 1837 C CA . SER A 1 243 ? -3.062 -5.979 2.160 1.00 90.25 243 SER A CA 1
ATOM 1838 C C . SER A 1 243 ? -2.845 -5.559 3.613 1.00 90.25 243 SER A C 1
ATOM 1840 O O . SER A 1 243 ? -3.645 -5.871 4.495 1.00 90.25 243 SER A O 1
ATOM 1842 N N . GLU A 1 244 ? -1.780 -4.816 3.859 1.00 91.25 244 GLU A N 1
ATOM 1843 C CA . GLU A 1 244 ? -1.546 -4.098 5.103 1.00 91.25 244 GLU A CA 1
ATOM 1844 C C . GLU A 1 244 ? -1.625 -2.593 4.827 1.00 91.25 244 GLU A C 1
ATOM 1846 O O . GLU A 1 244 ? -1.060 -2.107 3.843 1.00 91.25 244 GLU A O 1
ATOM 1851 N N . LEU A 1 245 ? -2.384 -1.867 5.650 1.00 92.12 245 LEU A N 1
ATOM 1852 C CA . LEU A 1 245 ? -2.384 -0.408 5.653 1.00 92.12 245 LEU A CA 1
ATOM 1853 C C . LEU A 1 245 ? -1.231 0.039 6.548 1.00 92.12 245 LEU A C 1
ATOM 1855 O O . LEU A 1 245 ? -1.073 -0.480 7.651 1.00 92.12 245 LEU A O 1
ATOM 1859 N N . LYS A 1 246 ? -0.420 0.983 6.073 1.00 92.81 246 LYS A N 1
ATOM 1860 C CA . LYS A 1 246 ? 0.603 1.630 6.901 1.00 92.81 246 LYS A CA 1
ATOM 1861 C C . LYS A 1 246 ? -0.048 2.689 7.785 1.00 92.81 246 LYS A C 1
ATOM 1863 O O . LYS A 1 246 ? -1.082 3.240 7.421 1.00 92.81 246 LYS A O 1
ATOM 1868 N N . ALA A 1 247 ? 0.574 2.984 8.922 1.00 92.38 247 ALA A N 1
ATOM 1869 C CA . ALA A 1 247 ? 0.101 4.065 9.773 1.00 92.38 247 ALA A CA 1
ATOM 1870 C C . ALA A 1 247 ? 0.098 5.398 9.001 1.00 92.38 247 ALA A C 1
ATOM 1872 O O . ALA A 1 247 ? 1.030 5.659 8.242 1.00 92.38 247 ALA A O 1
ATOM 1873 N N . ALA A 1 248 ? -0.952 6.196 9.190 1.00 94.56 248 ALA A N 1
ATOM 1874 C CA . ALA A 1 248 ? -1.108 7.510 8.578 1.00 94.56 248 ALA A CA 1
ATOM 1875 C C . ALA A 1 248 ? -1.821 8.463 9.546 1.00 94.56 248 ALA A C 1
ATOM 1877 O O . ALA A 1 248 ? -3.000 8.288 9.877 1.00 94.56 248 ALA A O 1
ATOM 1878 N N . ALA A 1 249 ? -1.107 9.484 10.008 1.00 93.56 249 ALA A N 1
ATOM 1879 C CA . ALA A 1 249 ? -1.647 10.552 10.836 1.00 93.56 249 ALA A CA 1
ATOM 1880 C C . ALA A 1 249 ? -2.621 11.448 10.041 1.00 93.56 249 ALA A C 1
ATOM 1882 O O . ALA A 1 249 ? -2.646 11.410 8.807 1.00 93.56 249 ALA A O 1
ATOM 1883 N N . PRO A 1 250 ? -3.443 12.274 10.713 1.00 94.06 250 PRO A N 1
ATOM 1884 C CA . PRO A 1 250 ? -4.212 13.315 10.039 1.00 94.06 250 PRO A CA 1
ATOM 1885 C C . PRO A 1 250 ? -3.313 14.201 9.169 1.00 94.06 250 PRO A C 1
ATOM 1887 O O . PRO A 1 250 ? -2.239 14.623 9.591 1.00 94.06 250 PRO A O 1
ATOM 1890 N N . SER A 1 251 ? -3.776 14.510 7.961 1.00 94.44 251 SER A N 1
ATOM 1891 C CA . SER A 1 251 ? -3.047 15.220 6.897 1.00 94.44 251 SER A CA 1
ATOM 1892 C C . SER A 1 251 ? -1.810 14.505 6.335 1.00 94.44 251 SER A C 1
ATOM 1894 O O . SER A 1 251 ? -1.141 15.065 5.469 1.00 94.44 251 SER A O 1
ATOM 1896 N N . GLU A 1 252 ? -1.504 13.283 6.775 1.00 94.50 252 GLU A N 1
ATOM 1897 C CA . GLU A 1 252 ? -0.433 12.472 6.195 1.00 94.50 252 GLU A CA 1
ATOM 1898 C C . GLU A 1 252 ? -0.908 11.786 4.909 1.00 94.50 252 GLU A C 1
ATOM 1900 O O . GLU A 1 252 ? -2.061 11.357 4.787 1.00 94.50 252 GLU A O 1
ATOM 1905 N N . GLU A 1 253 ? -0.012 11.689 3.933 1.00 94.56 253 GLU A N 1
ATOM 1906 C CA . GLU A 1 253 ? -0.250 10.946 2.703 1.00 94.56 253 GLU A CA 1
ATOM 1907 C C . GLU A 1 253 ? 0.087 9.468 2.892 1.00 94.56 253 GLU A C 1
ATOM 1909 O O . GLU A 1 253 ? 1.132 9.103 3.431 1.00 94.56 253 GLU A O 1
ATOM 1914 N N . PHE A 1 254 ? -0.788 8.601 2.402 1.00 92.62 254 PHE A N 1
ATOM 1915 C CA . PHE A 1 254 ? -0.574 7.168 2.374 1.00 92.62 254 PHE A CA 1
ATOM 1916 C C . PHE A 1 254 ? -1.025 6.584 1.042 1.00 92.62 254 PHE A C 1
ATOM 1918 O O . PHE A 1 254 ? -1.734 7.200 0.247 1.00 92.62 254 PHE A O 1
ATOM 1925 N N . HIS A 1 255 ? -0.589 5.353 0.798 1.00 91.25 255 HIS A N 1
ATOM 1926 C CA . HIS A 1 255 ? -0.820 4.676 -0.465 1.00 91.25 255 HIS A CA 1
ATOM 1927 C C . HIS A 1 255 ? -1.450 3.310 -0.236 1.00 91.25 255 HIS A C 1
ATOM 1929 O O . HIS A 1 255 ? -1.038 2.571 0.660 1.00 91.25 255 HIS A O 1
ATOM 1935 N N . CYS A 1 256 ? -2.404 2.955 -1.091 1.00 87.31 256 CYS A N 1
ATOM 1936 C CA . CYS A 1 256 ? -3.038 1.643 -1.111 1.00 87.31 256 CYS A CA 1
ATOM 1937 C C . CYS A 1 256 ? -2.792 0.965 -2.460 1.00 87.31 256 CYS A C 1
ATOM 1939 O O . CYS A 1 256 ? -3.101 1.532 -3.507 1.00 87.31 256 CYS A O 1
ATOM 1941 N N . HIS A 1 257 ? -2.267 -0.258 -2.440 1.00 87.50 257 HIS A N 1
ATOM 1942 C CA . HIS A 1 257 ? -2.073 -1.058 -3.649 1.00 87.50 257 HIS A CA 1
ATOM 1943 C C . HIS A 1 257 ? -3.359 -1.831 -3.943 1.00 87.50 257 HIS A C 1
ATOM 1945 O O . HIS A 1 257 ? -3.774 -2.666 -3.145 1.00 87.50 257 HIS A O 1
ATOM 1951 N N . LEU A 1 258 ? -3.992 -1.552 -5.079 1.00 86.81 258 LEU A N 1
ATOM 1952 C CA . LEU A 1 258 ? -5.297 -2.096 -5.466 1.00 86.81 258 LEU A CA 1
ATOM 1953 C C . LEU A 1 258 ? -5.190 -3.319 -6.387 1.00 86.81 258 LEU A C 1
ATOM 1955 O O . LEU A 1 258 ? -6.199 -3.770 -6.913 1.00 86.81 258 LEU A O 1
ATOM 1959 N N . GLY A 1 259 ? -3.987 -3.868 -6.564 1.00 85.75 259 GLY A N 1
ATOM 1960 C CA . GLY A 1 259 ? -3.742 -5.070 -7.361 1.00 85.75 259 GLY A CA 1
ATOM 1961 C C . GLY A 1 259 ? -3.403 -4.794 -8.827 1.00 85.75 259 GLY A C 1
ATOM 1962 O O . GLY A 1 259 ? -3.258 -3.648 -9.251 1.00 85.75 259 GLY A O 1
ATOM 1963 N N . ALA A 1 260 ? -3.211 -5.874 -9.586 1.00 89.69 260 ALA A N 1
ATOM 1964 C CA . ALA A 1 260 ? -2.876 -5.815 -11.006 1.00 89.69 260 ALA A CA 1
ATOM 1965 C C . ALA A 1 260 ? -4.116 -5.503 -11.858 1.00 89.69 260 ALA A C 1
ATOM 1967 O O . ALA A 1 260 ? -5.173 -6.101 -11.662 1.00 89.69 260 ALA A O 1
ATOM 1968 N N . ASP A 1 261 ? -3.963 -4.618 -12.841 1.00 88.69 261 ASP A N 1
ATOM 1969 C CA . ASP A 1 261 ? -4.996 -4.291 -13.820 1.00 88.69 261 ASP A CA 1
ATOM 1970 C C . ASP A 1 261 ? -4.673 -4.926 -15.180 1.00 88.69 261 ASP A C 1
ATOM 1972 O O . ASP A 1 261 ? -3.758 -4.519 -15.900 1.00 88.69 261 ASP A O 1
ATOM 1976 N N . HIS A 1 262 ? -5.461 -5.933 -15.555 1.00 88.00 262 HIS A N 1
ATOM 1977 C CA . HIS A 1 262 ? -5.319 -6.643 -16.828 1.00 88.00 262 HIS A CA 1
ATOM 1978 C C . HIS A 1 262 ? -5.808 -5.842 -18.048 1.00 88.00 262 HIS A C 1
ATOM 1980 O O . HIS A 1 262 ? -5.568 -6.254 -19.186 1.00 88.00 262 HIS A O 1
ATOM 1986 N N . GLY A 1 263 ? -6.464 -4.697 -17.834 1.00 90.31 263 GLY A N 1
ATOM 1987 C CA . GLY A 1 263 ? -6.805 -3.735 -18.877 1.00 90.31 263 GLY A CA 1
ATOM 1988 C C . GLY A 1 263 ? -5.578 -3.050 -19.485 1.00 90.31 263 GLY A C 1
ATOM 1989 O O . GLY A 1 263 ? -5.654 -2.521 -20.597 1.00 90.31 263 GLY A O 1
ATOM 1990 N N . ILE A 1 264 ? -4.426 -3.116 -18.818 1.00 94.50 264 ILE A N 1
ATOM 1991 C CA . ILE A 1 264 ? -3.146 -2.641 -19.340 1.00 94.50 264 ILE A CA 1
ATOM 1992 C C . ILE A 1 264 ? -2.329 -3.864 -19.746 1.00 94.50 264 ILE A C 1
ATOM 1994 O O . ILE A 1 264 ? -1.724 -4.550 -18.922 1.00 94.50 264 ILE A O 1
ATOM 1998 N N . LYS A 1 265 ? -2.326 -4.168 -21.044 1.00 96.12 265 LYS A N 1
ATOM 1999 C CA . LYS A 1 265 ? -1.576 -5.310 -21.572 1.00 96.12 265 LYS A CA 1
ATOM 2000 C C . LYS A 1 265 ? -0.104 -4.948 -21.652 1.00 96.12 265 LYS A C 1
ATOM 2002 O O . LYS A 1 265 ? 0.247 -3.947 -22.269 1.00 96.12 265 LYS A O 1
ATOM 2007 N N . MET A 1 266 ? 0.745 -5.795 -21.086 1.00 95.75 266 MET A N 1
ATOM 2008 C CA . MET A 1 266 ? 2.183 -5.576 -21.071 1.00 95.75 266 MET A CA 1
ATOM 2009 C C . MET A 1 266 ? 2.941 -6.815 -21.529 1.00 95.75 266 MET A C 1
ATOM 2011 O O . MET A 1 266 ? 2.589 -7.945 -21.199 1.00 95.75 266 MET A O 1
ATOM 2015 N N . SER A 1 267 ? 3.986 -6.590 -22.319 1.00 95.81 267 SER A N 1
ATOM 2016 C CA . SER A 1 267 ? 4.865 -7.627 -22.848 1.00 95.81 267 SER A CA 1
ATOM 2017 C C . SER A 1 267 ? 6.318 -7.226 -22.604 1.00 95.81 267 SER A C 1
ATOM 2019 O O . SER A 1 267 ? 6.817 -6.264 -23.184 1.00 95.81 267 SER A O 1
ATOM 2021 N N . TYR A 1 268 ? 7.002 -7.993 -21.756 1.00 96.38 268 TYR A N 1
ATOM 2022 C CA . TYR A 1 268 ? 8.427 -7.844 -21.466 1.00 96.38 268 TYR A CA 1
ATOM 2023 C C . TYR A 1 268 ? 9.222 -8.829 -22.332 1.00 96.38 268 TYR A C 1
ATOM 2025 O O . TYR A 1 268 ? 9.184 -10.039 -22.099 1.00 96.38 268 TYR A O 1
ATOM 2033 N N . LYS A 1 269 ? 9.889 -8.342 -23.387 1.00 95.88 269 LYS A N 1
ATOM 2034 C CA . LYS A 1 269 ? 10.630 -9.216 -24.314 1.00 95.88 269 LYS A CA 1
ATOM 2035 C C . LYS A 1 269 ? 11.914 -9.749 -23.663 1.00 95.88 269 LYS A C 1
ATOM 2037 O O . LYS A 1 269 ? 12.480 -9.071 -22.809 1.00 95.88 269 LYS A O 1
ATOM 2042 N N . PRO A 1 270 ? 12.433 -10.915 -24.090 1.00 94.69 270 PRO A N 1
ATOM 2043 C CA . PRO A 1 270 ? 13.751 -11.372 -23.662 1.00 94.69 270 PRO A CA 1
ATOM 2044 C C . PRO A 1 270 ? 14.839 -10.333 -23.964 1.00 94.69 270 PRO A C 1
ATOM 2046 O O . PRO A 1 270 ? 14.911 -9.807 -25.077 1.00 94.69 270 PRO A O 1
ATOM 2049 N N . MET A 1 271 ? 15.698 -10.062 -22.981 1.00 93.69 271 MET A N 1
ATOM 2050 C CA . MET A 1 271 ? 16.788 -9.098 -23.117 1.00 93.69 271 MET A CA 1
ATOM 2051 C C . MET A 1 271 ? 17.799 -9.551 -24.175 1.00 93.69 271 MET A C 1
ATOM 2053 O O . MET A 1 271 ? 18.371 -10.640 -24.084 1.00 93.69 271 MET A O 1
ATOM 2057 N N . TYR A 1 272 ? 18.086 -8.682 -25.142 1.00 94.19 272 TYR A N 1
ATOM 2058 C CA . TYR A 1 272 ? 19.167 -8.898 -26.096 1.00 94.19 272 TYR A CA 1
ATOM 2059 C C . TYR A 1 272 ? 20.502 -8.467 -25.485 1.00 94.19 272 TYR A C 1
ATOM 2061 O O . TYR A 1 272 ? 20.622 -7.361 -24.953 1.00 94.19 272 TYR A O 1
ATOM 2069 N N . LYS A 1 273 ? 21.516 -9.332 -25.585 1.00 92.00 273 LYS A N 1
ATOM 2070 C CA . LYS A 1 273 ? 22.876 -9.082 -25.094 1.00 92.00 273 LYS A CA 1
ATOM 2071 C C . LYS A 1 273 ? 23.875 -9.346 -26.210 1.00 92.00 273 LYS A C 1
ATOM 2073 O O . LYS A 1 273 ? 23.835 -10.400 -26.841 1.00 92.00 273 LYS A O 1
ATOM 2078 N N . LYS A 1 274 ? 24.795 -8.411 -26.434 1.00 91.19 274 LYS A N 1
ATOM 2079 C CA . LYS A 1 274 ? 25.858 -8.542 -27.432 1.00 91.19 274 LYS A CA 1
ATOM 2080 C C . LYS A 1 274 ? 27.171 -8.034 -26.860 1.00 91.19 274 LYS A C 1
ATOM 2082 O O . LYS A 1 274 ? 27.245 -6.914 -26.366 1.00 91.19 274 LYS A O 1
ATOM 2087 N N . ARG A 1 275 ? 28.220 -8.847 -26.964 1.00 87.00 275 ARG A N 1
ATOM 2088 C CA . ARG A 1 275 ? 29.589 -8.397 -26.710 1.00 87.00 275 ARG A CA 1
ATOM 2089 C C . ARG A 1 275 ? 30.125 -7.724 -27.970 1.00 87.00 275 ARG A C 1
ATOM 2091 O O . ARG A 1 275 ? 30.098 -8.319 -29.046 1.00 87.00 275 ARG A O 1
ATOM 2098 N N . GLU A 1 276 ? 30.597 -6.496 -27.834 1.00 81.12 276 GLU A N 1
ATOM 2099 C CA . GLU A 1 276 ? 31.222 -5.733 -28.906 1.00 81.12 276 GLU A CA 1
ATOM 2100 C C . GLU A 1 276 ? 32.747 -5.711 -28.721 1.00 81.12 276 GLU A C 1
ATOM 2102 O O . GLU A 1 276 ? 33.259 -5.447 -27.631 1.00 81.12 276 GLU A O 1
ATOM 2107 N N . GLY A 1 277 ? 33.476 -6.007 -29.804 1.00 68.12 277 GLY A N 1
ATOM 2108 C CA . GLY A 1 277 ? 34.941 -5.970 -29.856 1.00 68.12 277 GLY A CA 1
ATOM 2109 C C . GLY A 1 277 ? 35.658 -7.283 -29.496 1.00 68.12 277 GLY A C 1
ATOM 2110 O O . GLY A 1 277 ? 35.140 -8.129 -28.769 1.00 68.12 277 GLY A O 1
ATOM 2111 N N . GLY A 1 278 ? 3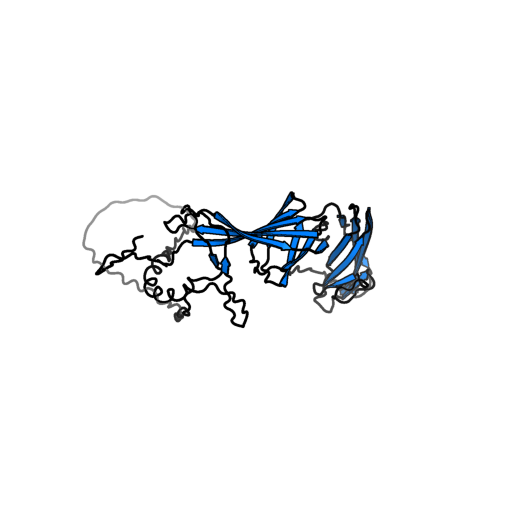6.880 -7.439 -30.027 1.00 56.41 278 GLY A N 1
ATOM 2112 C CA . GLY A 1 278 ? 37.724 -8.634 -29.851 1.00 56.41 278 GLY A CA 1
ATOM 2113 C C . GLY A 1 278 ? 39.234 -8.381 -29.709 1.00 56.41 278 GLY A C 1
ATOM 2114 O O . GLY A 1 278 ? 39.986 -9.341 -29.600 1.00 56.41 278 GLY A O 1
ATOM 2115 N N . GLN A 1 279 ? 39.698 -7.123 -29.696 1.00 59.12 279 GLN A N 1
ATOM 2116 C CA . GLN A 1 279 ? 41.135 -6.777 -29.614 1.00 59.12 279 GLN A CA 1
ATOM 2117 C C . GLN A 1 279 ? 41.448 -5.550 -28.729 1.00 59.12 279 GLN A C 1
ATOM 2119 O O . GLN A 1 279 ? 42.569 -5.049 -28.739 1.00 59.12 279 GLN A O 1
ATOM 2124 N N . SER A 1 280 ? 40.482 -5.053 -27.950 1.00 67.25 280 SER A N 1
ATOM 2125 C CA . SER A 1 280 ? 40.708 -3.951 -27.003 1.00 67.25 280 SER A CA 1
ATOM 2126 C C . SER A 1 280 ? 41.020 -4.484 -25.602 1.00 67.2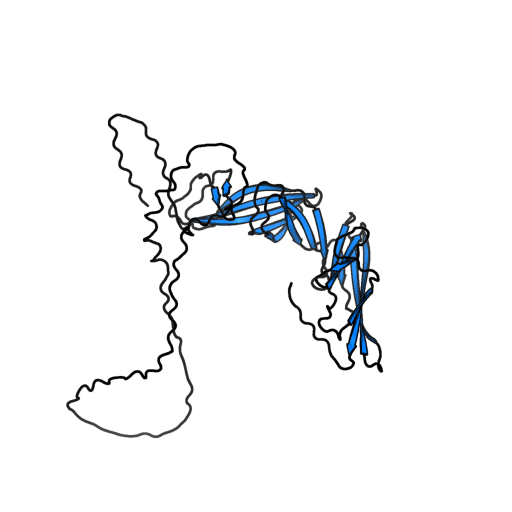5 280 SER A C 1
ATOM 2128 O O . SER A 1 280 ? 40.546 -5.553 -25.220 1.00 67.25 280 SER A O 1
ATOM 2130 N N . LYS A 1 281 ? 41.774 -3.708 -24.808 1.00 80.19 281 LYS A N 1
ATOM 2131 C CA . LYS A 1 281 ? 41.972 -3.952 -23.364 1.00 80.19 281 LYS A CA 1
ATOM 2132 C C . LYS A 1 281 ? 40.667 -3.839 -22.556 1.00 80.19 281 LYS A C 1
ATOM 2134 O O . LYS A 1 281 ? 40.649 -4.224 -21.392 1.00 80.19 281 LYS A O 1
ATOM 2139 N N . THR A 1 282 ? 39.594 -3.345 -23.174 1.00 79.94 282 THR A N 1
ATOM 2140 C CA . THR A 1 282 ? 38.259 -3.189 -22.586 1.00 79.94 282 THR A CA 1
ATOM 2141 C C . THR A 1 282 ? 37.248 -4.012 -23.382 1.00 79.94 282 THR A C 1
ATOM 2143 O O . THR A 1 282 ? 37.248 -3.980 -24.613 1.00 79.94 282 THR A O 1
ATOM 2146 N N . ALA A 1 283 ? 36.378 -4.743 -22.690 1.00 85.25 283 ALA A N 1
ATOM 2147 C CA . ALA A 1 283 ? 35.223 -5.415 -23.268 1.00 85.25 283 ALA A CA 1
ATOM 2148 C C . ALA A 1 283 ? 33.973 -4.536 -23.111 1.00 85.25 283 ALA A C 1
ATOM 2150 O O . ALA A 1 283 ? 33.715 -4.012 -22.028 1.00 85.25 283 ALA A O 1
ATOM 2151 N N . LEU A 1 284 ? 33.198 -4.396 -24.190 1.00 88.31 284 LEU A N 1
ATOM 2152 C CA . LEU A 1 284 ? 31.939 -3.654 -24.209 1.00 88.31 284 LEU A CA 1
ATOM 2153 C C . LEU A 1 284 ? 30.774 -4.640 -24.328 1.00 88.31 284 LEU A C 1
ATOM 2155 O O . LEU A 1 284 ? 30.747 -5.471 -25.236 1.00 88.31 284 LEU A O 1
ATOM 2159 N N . PHE A 1 285 ? 29.800 -4.553 -23.429 1.00 90.19 285 PHE A N 1
ATOM 2160 C CA . PHE A 1 285 ? 28.596 -5.379 -23.445 1.00 90.19 285 PHE A CA 1
ATOM 2161 C C . PHE A 1 285 ? 27.372 -4.501 -23.656 1.00 90.19 285 PHE A C 1
ATOM 2163 O O . PHE A 1 285 ? 26.966 -3.757 -22.761 1.00 90.19 285 PHE A O 1
ATOM 2170 N N . SER A 1 286 ? 26.772 -4.607 -24.837 1.00 92.19 286 SER A N 1
ATOM 2171 C CA . SER A 1 286 ? 25.538 -3.909 -25.168 1.00 92.19 286 SER A CA 1
ATOM 2172 C C . SER A 1 286 ? 24.329 -4.734 -24.742 1.00 92.19 286 SER A C 1
ATOM 2174 O O . SER A 1 286 ? 24.226 -5.924 -25.058 1.00 92.19 286 SER A O 1
ATOM 2176 N N . HIS A 1 287 ? 23.419 -4.087 -24.023 1.00 94.62 287 HIS A N 1
ATOM 2177 C CA . HIS A 1 287 ? 22.168 -4.651 -23.539 1.00 94.62 287 HIS A CA 1
ATOM 2178 C C . HIS A 1 287 ? 21.006 -3.865 -24.139 1.00 94.62 287 HIS A C 1
ATOM 2180 O O . HIS A 1 287 ? 21.035 -2.634 -24.159 1.00 94.62 287 HIS A O 1
ATOM 2186 N N . LYS A 1 288 ? 19.979 -4.572 -24.616 1.00 96.06 288 LYS A N 1
ATOM 2187 C CA . LYS A 1 288 ? 18.727 -3.981 -25.096 1.00 96.06 288 LYS A CA 1
ATOM 2188 C C . LYS A 1 288 ? 17.539 -4.723 -24.487 1.00 96.06 288 LYS A C 1
ATOM 2190 O O . LYS A 1 288 ? 17.361 -5.915 -24.736 1.00 96.06 288 LYS A O 1
ATOM 2195 N N . GLN A 1 289 ? 16.722 -3.992 -23.741 1.00 96.56 289 GLN A N 1
ATOM 2196 C CA . GLN A 1 289 ? 15.452 -4.436 -23.184 1.00 96.56 289 GLN A CA 1
ATOM 2197 C C . GLN A 1 289 ? 14.306 -3.711 -23.895 1.00 96.56 289 GLN A C 1
ATOM 2199 O O . GLN A 1 289 ? 14.383 -2.504 -24.124 1.00 96.56 289 GLN A O 1
ATOM 2204 N N . VAL A 1 290 ? 13.262 -4.456 -24.265 1.00 97.12 290 VAL A N 1
ATOM 2205 C CA . VAL A 1 290 ? 12.075 -3.926 -24.954 1.00 97.12 290 VAL A CA 1
ATOM 2206 C C . VAL A 1 290 ? 10.835 -4.257 -24.135 1.00 97.12 290 VAL A C 1
ATOM 2208 O O . VAL A 1 290 ? 10.635 -5.409 -23.734 1.00 97.12 290 VAL A O 1
ATOM 2211 N N . ILE A 1 291 ? 10.021 -3.237 -23.877 1.00 97.31 291 ILE A N 1
ATOM 2212 C CA . ILE A 1 291 ? 8.806 -3.306 -23.068 1.00 97.31 291 ILE A CA 1
ATOM 2213 C C . ILE A 1 291 ? 7.667 -2.740 -23.912 1.00 97.31 291 ILE A C 1
ATOM 2215 O O . ILE A 1 291 ? 7.683 -1.575 -24.292 1.00 97.31 291 ILE A O 1
ATOM 2219 N N . GLU A 1 292 ? 6.679 -3.567 -24.221 1.00 97.06 292 GLU A N 1
ATOM 2220 C CA . GLU A 1 292 ? 5.494 -3.167 -24.980 1.00 97.06 292 GLU A CA 1
ATOM 2221 C C . GLU A 1 292 ? 4.318 -2.999 -24.019 1.00 97.06 292 GLU A C 1
ATOM 2223 O O . GLU A 1 292 ? 4.059 -3.879 -23.196 1.00 97.06 292 GLU A O 1
ATOM 2228 N N . LEU A 1 293 ? 3.595 -1.888 -24.138 1.00 96.62 293 LEU A N 1
ATOM 2229 C CA . LEU A 1 293 ? 2.448 -1.535 -23.303 1.00 96.62 293 LEU A CA 1
ATOM 2230 C C . LEU A 1 293 ? 1.253 -1.260 -24.210 1.00 96.62 293 LEU A C 1
ATOM 2232 O O . LEU A 1 293 ? 1.416 -0.670 -25.278 1.00 96.62 293 LEU A O 1
ATOM 2236 N N . ARG A 1 294 ? 0.045 -1.618 -23.778 1.00 96.56 294 ARG A N 1
ATOM 2237 C CA . ARG A 1 294 ? -1.191 -1.260 -24.473 1.00 96.56 294 ARG A CA 1
ATOM 2238 C C . ARG A 1 294 ? -2.334 -1.010 -23.503 1.00 96.56 294 ARG A C 1
ATOM 2240 O O . ARG A 1 294 ? -2.699 -1.895 -22.732 1.00 96.56 294 ARG A O 1
ATOM 2247 N N . ASN A 1 295 ? -2.946 0.162 -23.615 1.00 96.44 295 ASN A N 1
ATOM 2248 C CA . ASN A 1 295 ? -4.165 0.504 -22.902 1.00 96.44 295 ASN A CA 1
ATOM 2249 C C . ASN A 1 295 ? -5.376 -0.121 -23.611 1.00 96.44 295 ASN A C 1
ATOM 2251 O O . ASN A 1 295 ? -5.592 0.111 -24.799 1.00 96.44 295 ASN A O 1
ATOM 2255 N N . THR A 1 296 ? -6.167 -0.929 -22.907 1.00 95.12 296 THR A N 1
ATOM 2256 C CA . THR A 1 296 ? -7.438 -1.473 -23.428 1.00 95.12 296 THR A CA 1
ATOM 2257 C C . THR A 1 296 ? -8.668 -0.822 -22.800 1.00 95.12 296 THR A C 1
ATOM 2259 O O . THR A 1 296 ? -9.791 -1.122 -23.205 1.00 95.12 296 THR A O 1
ATOM 2262 N N . HIS A 1 297 ? -8.467 0.105 -21.860 1.00 90.31 297 HIS A N 1
ATOM 2263 C CA . HIS A 1 297 ? -9.532 0.927 -21.302 1.00 90.31 297 HIS A CA 1
ATOM 2264 C C . HIS A 1 297 ? -10.036 1.953 -22.319 1.00 90.31 297 HIS A C 1
ATOM 2266 O O . HIS A 1 297 ? -9.336 2.348 -23.250 1.00 90.31 297 HIS A O 1
ATOM 2272 N N . GLN A 1 298 ? -11.261 2.431 -22.097 1.00 90.06 298 GLN A N 1
ATOM 2273 C CA . GLN A 1 298 ? -11.891 3.484 -22.907 1.00 90.06 298 GLN A CA 1
ATOM 2274 C C . GLN A 1 298 ? -11.487 4.906 -22.481 1.00 90.06 298 GLN A C 1
ATOM 2276 O O . GLN A 1 298 ? -11.968 5.882 -23.050 1.00 90.06 298 GLN A O 1
ATOM 2281 N N . LYS A 1 299 ? -10.615 5.034 -21.476 1.00 90.38 299 LYS A N 1
ATOM 2282 C CA . LYS A 1 299 ? -10.116 6.308 -20.949 1.00 90.38 299 LYS A CA 1
ATOM 2283 C C . LYS A 1 299 ? -8.598 6.400 -21.119 1.00 90.38 299 LYS A C 1
ATOM 2285 O O . LYS A 1 299 ? -7.940 5.356 -21.072 1.00 90.38 299 LYS A O 1
ATOM 2290 N N . PRO A 1 300 ? -8.041 7.611 -21.293 1.00 93.00 300 PRO A N 1
ATOM 2291 C CA . PRO A 1 300 ? -6.602 7.799 -21.221 1.00 93.00 300 PRO A CA 1
ATOM 2292 C C . PRO A 1 300 ? -6.105 7.442 -19.817 1.00 93.00 300 PRO A C 1
ATOM 2294 O O . PRO A 1 300 ? -6.773 7.717 -18.816 1.00 93.00 300 PRO A O 1
ATOM 2297 N N . ILE A 1 301 ? -4.938 6.815 -19.750 1.00 92.25 301 ILE A N 1
ATOM 2298 C CA . ILE A 1 301 ? -4.286 6.411 -18.505 1.00 92.25 301 ILE A CA 1
ATOM 2299 C C . ILE A 1 301 ? -2.830 6.854 -18.516 1.00 92.25 301 ILE A C 1
ATOM 2301 O O . ILE A 1 301 ? -2.236 7.058 -19.571 1.00 92.25 301 ILE A O 1
ATOM 2305 N N . ARG A 1 302 ? -2.236 6.934 -17.332 1.00 92.56 302 ARG A N 1
ATOM 2306 C CA . ARG A 1 302 ? -0.803 7.140 -17.165 1.00 92.56 302 ARG A CA 1
ATOM 2307 C C . ARG A 1 302 ? -0.211 5.983 -16.386 1.00 92.56 302 ARG A C 1
ATOM 2309 O O . ARG A 1 302 ? -0.745 5.637 -15.337 1.00 92.56 302 ARG A O 1
ATOM 2316 N N . VAL A 1 303 ? 0.891 5.430 -16.881 1.00 94.94 303 VAL A N 1
ATOM 2317 C CA . VAL A 1 303 ? 1.606 4.318 -16.249 1.00 94.94 303 VAL A CA 1
ATOM 2318 C C . VAL A 1 303 ? 3.057 4.709 -16.011 1.00 94.94 303 VAL A C 1
ATOM 2320 O O . VAL A 1 303 ? 3.761 5.046 -16.960 1.00 94.94 303 VAL A O 1
ATOM 2323 N N . GLN A 1 304 ? 3.510 4.637 -14.761 1.00 95.19 304 GLN A N 1
ATOM 2324 C CA . GLN A 1 304 ? 4.923 4.700 -14.413 1.00 95.19 304 GLN A CA 1
ATOM 2325 C C . GLN A 1 304 ? 5.542 3.313 -14.609 1.00 95.19 304 GLN A C 1
ATOM 2327 O O . GLN A 1 304 ? 5.184 2.353 -13.930 1.00 95.19 304 GLN A O 1
ATOM 2332 N N . VAL A 1 305 ? 6.473 3.189 -15.549 1.00 96.19 305 VAL A N 1
ATOM 2333 C CA . VAL A 1 305 ? 7.221 1.952 -15.799 1.00 96.19 305 VAL A CA 1
ATOM 2334 C C . VAL A 1 305 ? 8.608 2.102 -15.199 1.00 96.19 305 VAL A C 1
ATOM 2336 O O . VAL A 1 305 ? 9.295 3.069 -15.509 1.00 96.19 305 VAL A O 1
ATOM 2339 N N . ILE A 1 306 ? 9.023 1.156 -14.362 1.00 95.50 306 ILE A N 1
ATOM 2340 C CA . ILE A 1 306 ? 10.290 1.183 -13.630 1.00 95.50 306 ILE A CA 1
ATOM 2341 C C . ILE A 1 306 ? 11.135 -0.007 -14.078 1.00 95.50 306 ILE A C 1
ATOM 2343 O O . ILE A 1 306 ? 10.748 -1.160 -13.883 1.00 95.50 306 ILE A O 1
ATOM 2347 N N . GLU A 1 307 ? 12.305 0.271 -14.652 1.00 93.75 307 GLU A N 1
ATOM 2348 C CA . GLU A 1 307 ? 13.256 -0.752 -15.091 1.00 93.75 307 GLU A CA 1
ATOM 2349 C C . GLU A 1 307 ? 14.632 -0.517 -14.450 1.00 93.75 307 GLU A C 1
ATOM 2351 O O . GLU A 1 307 ? 15.191 0.578 -14.569 1.00 93.75 307 GLU A O 1
ATOM 2356 N N . PRO A 1 308 ? 15.216 -1.516 -13.771 1.00 92.75 308 PRO A N 1
ATOM 2357 C CA . PRO A 1 308 ? 16.514 -1.354 -13.133 1.00 92.75 308 PRO A CA 1
ATOM 2358 C C . PRO A 1 308 ? 17.652 -1.318 -14.155 1.00 92.75 308 PRO A C 1
ATOM 2360 O O . PRO A 1 308 ? 17.657 -2.042 -15.151 1.00 92.75 308 PRO A O 1
ATOM 2363 N N . VAL A 1 309 ? 18.677 -0.523 -13.855 1.00 91.00 309 VAL A N 1
ATOM 2364 C CA . VAL A 1 309 ? 19.953 -0.514 -14.577 1.00 91.00 309 VAL A CA 1
ATOM 2365 C C . VAL A 1 309 ? 21.056 -0.930 -13.599 1.00 91.00 309 VAL A C 1
ATOM 2367 O O . VAL A 1 309 ? 21.007 -0.529 -12.436 1.00 91.00 309 VAL A O 1
ATOM 2370 N N . PRO A 1 310 ? 22.073 -1.708 -14.007 1.00 90.38 310 PRO A N 1
ATOM 2371 C CA . PRO A 1 310 ? 23.182 -2.049 -13.119 1.00 90.38 310 PRO A CA 1
ATOM 2372 C C . PRO A 1 310 ? 23.911 -0.805 -12.608 1.00 90.38 310 PRO A C 1
ATOM 2374 O O . PRO A 1 310 ? 24.357 0.016 -13.408 1.00 90.38 310 PRO A O 1
ATOM 2377 N N . ARG A 1 311 ? 24.063 -0.679 -11.287 1.00 89.25 311 ARG A N 1
ATOM 2378 C CA . ARG A 1 311 ? 24.874 0.377 -10.674 1.00 89.25 311 ARG A CA 1
ATOM 2379 C C . ARG A 1 311 ? 26.347 -0.048 -10.660 1.00 89.25 311 ARG A C 1
ATOM 2381 O O . ARG A 1 311 ? 26.636 -1.120 -10.129 1.00 89.25 311 ARG A O 1
ATOM 2388 N N . PRO A 1 312 ? 27.282 0.758 -11.188 1.00 87.38 312 PRO A N 1
ATOM 2389 C CA . PRO A 1 312 ? 28.705 0.473 -11.046 1.00 87.38 312 PRO A CA 1
ATOM 2390 C C . PRO A 1 312 ? 29.128 0.642 -9.580 1.00 87.38 312 PRO A C 1
ATOM 2392 O O . PRO A 1 312 ? 28.900 1.693 -8.983 1.00 87.38 312 PRO A O 1
ATOM 2395 N N . ILE A 1 313 ? 29.705 -0.411 -8.996 1.00 85.81 313 ILE A N 1
ATOM 2396 C CA . ILE A 1 313 ? 30.257 -0.401 -7.627 1.00 85.81 313 ILE A CA 1
ATOM 2397 C C . ILE A 1 313 ? 31.765 -0.122 -7.660 1.00 85.81 313 ILE A C 1
ATOM 2399 O O . ILE A 1 313 ? 32.296 0.527 -6.764 1.00 85.81 313 ILE A O 1
ATOM 2403 N N . GLU A 1 314 ? 32.446 -0.587 -8.708 1.00 86.06 314 GLU A N 1
ATOM 2404 C CA . GLU A 1 314 ? 33.880 -0.396 -8.911 1.00 86.06 314 GLU A CA 1
ATOM 2405 C C . GLU A 1 314 ? 34.151 0.620 -10.022 1.00 86.06 314 GLU A C 1
ATOM 2407 O O . GLU A 1 314 ? 33.515 0.576 -11.075 1.00 86.06 314 GLU A O 1
ATOM 2412 N N . ASP A 1 315 ? 35.175 1.458 -9.842 1.00 83.31 315 ASP A N 1
ATOM 2413 C CA . ASP A 1 315 ? 35.564 2.508 -10.801 1.00 83.31 315 ASP A CA 1
ATOM 2414 C C . ASP A 1 315 ? 35.927 1.976 -12.198 1.00 83.31 315 ASP A C 1
ATOM 2416 O O . ASP A 1 315 ? 35.888 2.702 -13.196 1.00 83.31 315 ASP A O 1
ATOM 2420 N N . LYS A 1 316 ? 36.313 0.698 -12.282 1.00 85.56 316 LYS A N 1
ATOM 2421 C CA . LYS A 1 316 ? 36.661 0.029 -13.542 1.00 85.56 316 LYS A CA 1
ATOM 2422 C C . LYS A 1 316 ? 35.436 -0.355 -14.371 1.00 85.56 316 LYS A C 1
ATOM 2424 O O . LYS A 1 316 ? 35.589 -0.626 -15.561 1.00 85.56 316 LYS A O 1
ATOM 2429 N N . ILE A 1 317 ? 34.253 -0.383 -13.759 1.00 87.50 317 ILE A N 1
ATOM 2430 C CA . ILE A 1 317 ? 32.991 -0.709 -14.414 1.00 87.50 317 ILE A CA 1
ATOM 2431 C C . ILE A 1 317 ? 32.314 0.604 -14.785 1.00 87.50 317 ILE A C 1
ATOM 2433 O O . ILE A 1 317 ? 31.972 1.406 -13.918 1.00 87.50 317 ILE A O 1
ATOM 2437 N N . LYS A 1 318 ? 32.071 0.822 -16.076 1.00 89.31 318 LYS A N 1
ATOM 2438 C CA . LYS A 1 318 ? 31.293 1.980 -16.532 1.00 89.31 318 LYS A CA 1
ATOM 2439 C C . LYS A 1 318 ? 29.994 1.512 -17.146 1.00 89.31 318 LYS A C 1
ATOM 2441 O O . LYS A 1 318 ? 29.994 0.660 -18.030 1.00 89.31 318 LYS A O 1
ATOM 2446 N N . VAL A 1 319 ? 28.891 2.092 -16.689 1.00 90.81 319 VAL A N 1
ATOM 2447 C CA . VAL A 1 319 ? 27.560 1.835 -17.236 1.00 90.81 319 VAL A CA 1
ATOM 2448 C C . VAL A 1 319 ? 27.080 3.105 -17.918 1.00 90.81 319 VAL A C 1
ATOM 2450 O O . VAL A 1 319 ? 26.974 4.150 -17.282 1.00 90.81 319 VAL A O 1
ATOM 2453 N N . ASN A 1 320 ? 26.816 3.018 -19.218 1.00 91.06 320 ASN A N 1
ATOM 2454 C CA . ASN A 1 320 ? 26.356 4.139 -20.026 1.00 91.06 320 ASN A CA 1
ATOM 2455 C C . ASN A 1 320 ? 24.987 3.826 -20.631 1.00 91.06 320 ASN A C 1
ATOM 2457 O O . ASN A 1 320 ? 24.859 2.892 -21.424 1.00 91.06 320 ASN A O 1
ATOM 2461 N N . ILE A 1 321 ? 23.969 4.605 -20.271 1.00 92.31 321 ILE A N 1
ATOM 2462 C CA . ILE A 1 321 ? 22.620 4.467 -20.826 1.00 92.31 321 ILE A CA 1
ATOM 2463 C C . ILE A 1 321 ? 22.583 5.191 -22.175 1.00 92.31 321 ILE A C 1
ATOM 2465 O O . ILE A 1 321 ? 22.834 6.388 -22.264 1.00 92.31 321 ILE A O 1
ATOM 2469 N N . VAL A 1 322 ? 22.294 4.439 -23.233 1.00 91.94 322 VAL A N 1
ATOM 2470 C CA . VAL A 1 322 ? 22.251 4.904 -24.627 1.0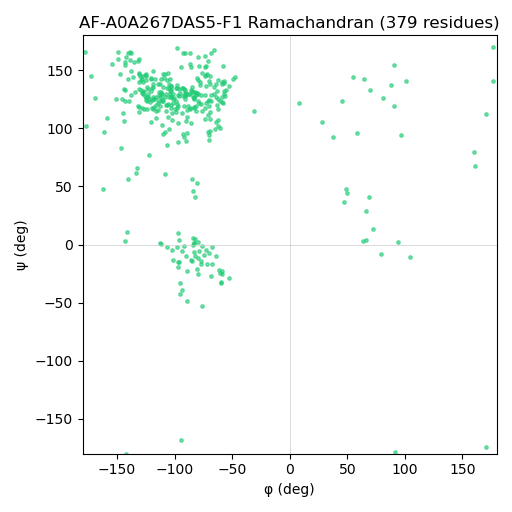0 91.94 322 VAL A CA 1
ATOM 2471 C C . VAL A 1 322 ? 20.833 5.311 -25.025 1.00 91.94 322 VAL A C 1
ATOM 2473 O O . VAL A 1 322 ? 20.636 6.286 -25.744 1.00 91.94 322 VAL A O 1
ATOM 2476 N N . GLU A 1 323 ? 19.839 4.555 -24.568 1.00 91.75 323 GLU A N 1
ATOM 2477 C CA . GLU A 1 323 ? 18.425 4.779 -24.851 1.00 91.75 323 GLU A CA 1
ATOM 2478 C C . GLU A 1 323 ? 17.649 4.517 -23.558 1.00 91.75 323 GLU A C 1
ATOM 2480 O O . GLU A 1 323 ? 17.812 3.436 -22.991 1.00 91.75 323 GLU A O 1
ATOM 2485 N N . PRO A 1 324 ? 16.857 5.467 -23.044 1.00 89.88 324 PRO A N 1
ATOM 2486 C CA . PRO A 1 324 ? 16.545 6.781 -23.610 1.00 89.88 324 PRO A CA 1
ATOM 2487 C C . PRO A 1 324 ? 17.734 7.771 -23.547 1.00 89.88 324 PRO A C 1
ATOM 2489 O O . PRO A 1 324 ? 18.513 7.734 -22.599 1.00 89.88 324 PRO A O 1
ATOM 2492 N N . PRO A 1 325 ? 17.880 8.687 -24.530 1.00 76.62 325 PRO A N 1
ATOM 2493 C CA . PRO A 1 325 ? 19.065 9.547 -24.668 1.00 76.62 325 PRO A CA 1
ATOM 2494 C C . PRO A 1 325 ? 19.117 10.726 -23.684 1.00 76.62 325 PRO A C 1
ATOM 2496 O O . PRO A 1 325 ? 20.143 11.393 -23.567 1.00 76.62 325 PRO A O 1
ATOM 2499 N N . LYS A 1 326 ? 18.003 11.040 -23.012 1.00 79.00 326 LYS A N 1
ATOM 2500 C CA . LYS A 1 326 ? 17.912 12.110 -22.014 1.00 79.00 326 LYS A CA 1
ATOM 2501 C C . LYS A 1 326 ? 17.251 11.566 -20.757 1.00 79.00 326 LYS A C 1
ATOM 2503 O O . LYS A 1 326 ? 16.089 11.168 -20.797 1.00 79.00 326 LYS A O 1
ATOM 2508 N N . LEU A 1 327 ? 17.996 11.592 -19.659 1.00 80.62 327 LEU A N 1
ATOM 2509 C CA . LEU A 1 327 ? 17.524 11.236 -18.326 1.00 80.62 327 LEU A CA 1
ATOM 2510 C C . LEU A 1 327 ? 17.470 12.505 -17.487 1.00 80.62 327 LEU A C 1
ATOM 2512 O O . LEU A 1 327 ? 18.453 13.242 -17.394 1.00 80.62 327 LEU A O 1
ATOM 2516 N N . ASN A 1 328 ? 16.305 12.782 -16.916 1.00 82.12 328 ASN A N 1
ATOM 2517 C CA . ASN A 1 328 ? 16.098 13.967 -16.101 1.00 82.12 328 ASN A CA 1
ATOM 2518 C C . ASN A 1 328 ? 16.385 13.698 -14.621 1.00 82.12 328 ASN A C 1
ATOM 2520 O O . ASN A 1 328 ? 16.479 12.550 -14.183 1.00 82.12 328 ASN A O 1
ATOM 2524 N N . SER A 1 329 ? 16.522 14.784 -13.857 1.00 70.56 329 SER A N 1
ATOM 2525 C CA . SER A 1 329 ? 16.640 14.742 -12.399 1.00 70.56 329 SER A CA 1
ATOM 2526 C C . SER A 1 329 ? 15.433 14.065 -11.751 1.00 70.56 329 SER A C 1
ATOM 2528 O O . SER A 1 329 ? 14.325 14.165 -12.263 1.00 70.56 329 SER A O 1
ATOM 2530 N N . GLU A 1 330 ? 15.646 13.488 -10.573 1.00 65.75 330 GLU A N 1
ATOM 2531 C CA . GLU A 1 330 ? 14.689 12.659 -9.828 1.00 65.75 330 GLU A CA 1
ATOM 2532 C C . GLU A 1 330 ? 13.299 13.276 -9.587 1.00 65.75 330 GLU A C 1
ATOM 2534 O O . GLU A 1 330 ? 12.316 12.552 -9.459 1.00 65.75 330 GLU A O 1
ATOM 2539 N N . LYS A 1 331 ? 13.196 14.608 -9.504 1.00 70.56 331 LYS A N 1
ATOM 2540 C CA . LYS A 1 331 ? 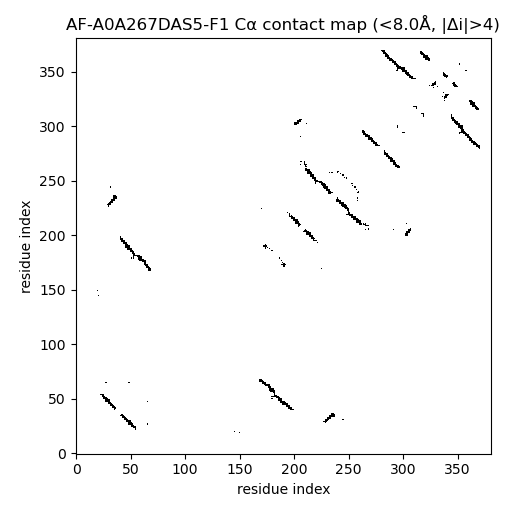11.912 15.277 -9.268 1.00 70.56 331 LYS A CA 1
ATOM 2541 C C . LYS A 1 331 ? 10.993 15.116 -10.475 1.00 70.56 331 LYS A C 1
ATOM 2543 O O . LYS A 1 331 ? 11.377 15.469 -11.590 1.00 70.56 331 LYS A O 1
ATOM 2548 N N . TYR A 1 332 ? 9.772 14.655 -10.214 1.00 68.00 332 TYR A N 1
ATOM 2549 C CA . TYR A 1 332 ? 8.720 14.571 -11.217 1.00 68.00 332 TYR A CA 1
ATOM 2550 C C . TYR A 1 332 ? 8.473 15.941 -11.866 1.00 68.00 332 TYR A C 1
ATOM 2552 O O . TYR A 1 332 ? 8.258 16.949 -11.190 1.00 68.00 332 TYR A O 1
ATOM 2560 N N . ASP A 1 333 ? 8.504 15.954 -13.194 1.00 73.56 333 ASP A N 1
ATOM 2561 C CA . ASP A 1 333 ? 8.179 17.096 -14.036 1.00 73.56 333 ASP A CA 1
ATOM 2562 C C . ASP A 1 333 ? 7.463 16.554 -15.277 1.00 73.56 333 ASP A C 1
ATOM 2564 O O . ASP A 1 333 ? 7.983 15.702 -15.998 1.00 73.56 333 ASP A O 1
ATOM 2568 N N . LYS A 1 334 ? 6.251 17.056 -15.529 1.00 73.19 334 LYS A N 1
ATOM 2569 C CA . LYS A 1 334 ? 5.388 16.609 -16.630 1.00 73.19 334 LYS A CA 1
ATOM 2570 C C . LYS A 1 334 ? 6.049 16.769 -18.006 1.00 73.19 334 LYS A C 1
ATOM 2572 O O . LYS A 1 334 ? 5.703 16.042 -18.929 1.00 73.19 334 LYS A O 1
ATOM 2577 N N . GLN A 1 335 ? 6.995 17.699 -18.159 1.00 75.50 335 GLN A N 1
ATOM 2578 C CA . GLN A 1 335 ? 7.744 17.902 -19.408 1.00 75.50 335 GLN A CA 1
ATOM 2579 C C . GLN A 1 335 ? 8.935 16.939 -19.557 1.00 75.50 335 GLN A C 1
ATOM 2581 O O . GLN A 1 335 ? 9.595 16.908 -20.597 1.00 75.50 335 GLN A O 1
ATOM 2586 N N . LYS A 1 336 ? 9.222 16.156 -18.515 1.00 80.75 336 LYS A N 1
ATOM 2587 C CA . LYS A 1 336 ? 10.396 15.299 -18.362 1.00 80.75 336 LYS A CA 1
ATOM 2588 C C . LYS A 1 336 ? 9.970 13.901 -17.888 1.00 80.75 336 LYS A C 1
ATOM 2590 O O . LYS A 1 336 ? 10.339 13.482 -16.794 1.00 80.75 336 LYS A O 1
ATOM 2595 N N . PRO A 1 337 ? 9.235 13.147 -18.727 1.00 84.06 337 PRO A N 1
ATOM 2596 C CA . PRO A 1 337 ? 8.612 11.883 -18.331 1.00 84.06 337 PRO A CA 1
ATOM 2597 C C . PRO A 1 337 ? 9.614 10.751 -18.082 1.00 84.06 337 PRO A C 1
ATOM 2599 O O . PRO A 1 337 ? 9.216 9.679 -17.654 1.00 84.06 337 PRO A O 1
ATOM 2602 N N . ILE A 1 338 ? 10.901 10.953 -18.376 1.00 90.19 338 ILE A N 1
ATOM 2603 C CA . ILE A 1 338 ? 11.941 9.935 -18.229 1.00 90.19 338 ILE A CA 1
ATOM 2604 C C . ILE A 1 338 ? 13.004 10.426 -17.251 1.00 90.19 338 ILE A C 1
ATOM 2606 O O . ILE A 1 338 ? 13.603 11.489 -17.462 1.00 90.19 338 ILE A O 1
ATOM 2610 N N . ARG A 1 339 ? 13.268 9.640 -16.210 1.00 91.62 339 ARG A N 1
ATOM 2611 C CA . ARG A 1 339 ? 14.215 9.966 -15.133 1.00 91.62 339 ARG A CA 1
ATOM 2612 C C . ARG A 1 339 ? 15.046 8.752 -14.720 1.00 91.62 339 ARG A C 1
ATOM 2614 O O . ARG A 1 339 ? 14.658 7.616 -14.974 1.00 91.62 339 ARG A O 1
ATOM 2621 N N . LEU A 1 340 ? 16.192 9.018 -14.094 1.00 89.88 340 LEU A N 1
ATOM 2622 C CA . LEU A 1 340 ? 17.002 8.012 -13.404 1.00 89.88 340 LEU A CA 1
ATOM 2623 C C . LEU A 1 340 ? 16.857 8.225 -11.893 1.00 89.88 340 LEU A C 1
ATOM 2625 O O . LEU A 1 340 ? 17.178 9.303 -11.389 1.00 89.88 340 LEU A O 1
ATOM 2629 N N . SER A 1 341 ? 16.362 7.215 -11.186 1.00 88.00 341 SER A N 1
ATOM 2630 C CA . SER A 1 341 ? 16.124 7.266 -9.742 1.00 88.00 341 SER A CA 1
ATOM 2631 C C . SER A 1 341 ? 17.408 7.059 -8.924 1.00 88.00 341 SER A C 1
ATOM 2633 O O . SER A 1 341 ? 18.383 6.470 -9.405 1.00 88.00 341 SER A O 1
ATOM 2635 N N . LYS A 1 342 ? 17.413 7.447 -7.639 1.00 84.38 342 LYS A N 1
ATOM 2636 C CA . LYS A 1 342 ? 18.490 7.108 -6.684 1.00 84.38 342 LYS A CA 1
ATOM 2637 C C . LYS A 1 342 ? 18.675 5.615 -6.483 1.00 84.38 342 LYS A C 1
ATOM 2639 O O . LYS A 1 342 ? 19.763 5.209 -6.082 1.00 84.38 342 LYS A O 1
ATOM 2644 N N . SER A 1 343 ? 17.650 4.800 -6.724 1.00 84.81 343 SER A N 1
ATOM 2645 C CA . SER A 1 343 ? 17.752 3.337 -6.712 1.00 84.81 343 SER A CA 1
ATOM 2646 C C . SER A 1 343 ? 18.426 2.783 -7.972 1.00 84.81 343 SER A C 1
ATOM 2648 O O . SER A 1 343 ? 18.736 1.599 -8.008 1.00 84.81 343 SER A O 1
ATOM 2650 N N . HIS A 1 344 ? 18.813 3.645 -8.921 1.00 88.44 344 HIS A N 1
ATOM 2651 C CA . HIS A 1 344 ? 19.447 3.293 -10.192 1.00 88.44 344 HIS A CA 1
ATOM 2652 C C . HIS A 1 344 ? 18.487 2.553 -11.144 1.00 88.44 344 HIS A C 1
ATOM 2654 O O . HIS A 1 344 ? 18.863 1.608 -11.838 1.00 88.44 344 HIS A O 1
ATOM 2660 N N . CYS A 1 345 ? 17.236 3.020 -11.183 1.00 91.19 345 CYS A N 1
ATOM 2661 C CA . CYS A 1 345 ? 16.204 2.576 -12.116 1.00 91.19 345 CYS A CA 1
ATOM 2662 C C . CYS A 1 345 ? 15.862 3.691 -13.107 1.00 91.19 345 CYS A C 1
ATOM 2664 O O . CYS A 1 345 ? 15.809 4.865 -12.739 1.00 91.19 345 CYS A O 1
ATOM 2666 N N . VAL A 1 346 ? 15.610 3.325 -14.360 1.00 93.00 346 VAL A N 1
ATOM 2667 C CA . VAL A 1 346 ? 14.993 4.220 -15.338 1.00 93.00 346 VAL A CA 1
ATOM 2668 C C . VAL A 1 346 ? 13.485 4.153 -15.147 1.00 93.00 346 VAL A C 1
ATOM 2670 O O . VAL A 1 346 ? 12.904 3.069 -15.145 1.00 93.00 346 VAL A O 1
ATOM 2673 N N . GLU A 1 347 ? 12.865 5.315 -14.977 1.00 94.19 347 GLU A N 1
ATOM 2674 C CA . GLU A 1 347 ? 11.423 5.446 -14.794 1.00 94.19 347 GLU A CA 1
ATOM 2675 C C . GLU A 1 347 ? 10.828 6.234 -15.963 1.00 94.19 347 GLU A C 1
ATOM 2677 O O . GLU A 1 347 ? 11.294 7.341 -16.253 1.00 94.19 347 GLU A O 1
ATOM 2682 N N . TRP A 1 348 ? 9.809 5.674 -16.619 1.00 94.62 348 TRP A N 1
ATOM 2683 C CA . TRP A 1 348 ? 9.022 6.338 -17.662 1.00 94.62 348 TRP A CA 1
ATOM 2684 C C . TRP A 1 348 ? 7.607 6.610 -17.160 1.00 94.62 348 TRP A C 1
ATOM 2686 O O . TRP A 1 348 ? 6.890 5.666 -16.848 1.00 94.62 348 TRP A O 1
ATOM 2696 N N . ASP A 1 349 ? 7.167 7.864 -17.185 1.00 93.19 349 ASP A N 1
ATOM 2697 C CA . ASP A 1 349 ? 5.750 8.216 -17.106 1.00 93.19 349 ASP A CA 1
ATOM 2698 C C . ASP A 1 349 ? 5.155 8.157 -18.514 1.00 93.19 349 ASP A C 1
ATOM 2700 O O . ASP A 1 349 ? 5.389 9.029 -19.357 1.00 93.19 349 ASP A O 1
ATOM 2704 N N . VAL A 1 350 ? 4.398 7.101 -18.788 1.00 93.94 350 VAL A N 1
ATOM 2705 C CA . VAL A 1 350 ? 3.811 6.844 -20.100 1.00 93.94 350 VAL A CA 1
ATOM 2706 C C . VAL A 1 350 ? 2.336 7.212 -20.076 1.00 93.94 350 VAL A C 1
ATOM 2708 O O . VAL A 1 350 ? 1.520 6.493 -19.503 1.00 93.94 350 VAL A O 1
ATOM 2711 N N . ASP A 1 351 ? 1.985 8.319 -20.724 1.00 93.75 351 ASP A N 1
ATOM 2712 C CA . ASP A 1 351 ? 0.592 8.623 -21.061 1.00 93.75 351 ASP A CA 1
ATOM 2713 C C . ASP A 1 351 ? 0.148 7.702 -22.211 1.00 93.75 351 ASP A C 1
ATOM 2715 O O . ASP A 1 351 ? 0.860 7.598 -23.210 1.00 93.75 351 ASP A O 1
ATOM 2719 N N . LEU A 1 352 ? -0.985 7.015 -22.069 1.00 94.75 352 LEU A N 1
ATOM 2720 C CA . LEU A 1 352 ? -1.580 6.133 -23.074 1.00 94.75 352 LEU A CA 1
ATOM 2721 C C . LEU A 1 352 ? -3.045 6.515 -23.292 1.00 94.75 352 LEU A C 1
ATOM 2723 O O . LEU A 1 352 ? -3.868 6.358 -22.386 1.00 94.75 352 LEU A O 1
ATOM 2727 N N . ASP A 1 353 ? -3.390 6.945 -24.501 1.00 96.25 353 ASP A N 1
ATOM 2728 C CA . ASP A 1 353 ? -4.779 7.159 -24.902 1.00 96.25 353 ASP A CA 1
ATOM 2729 C C . ASP A 1 353 ? -5.562 5.834 -24.949 1.00 96.25 353 ASP A C 1
ATOM 2731 O O . ASP A 1 353 ? -5.005 4.732 -24.875 1.00 96.25 353 ASP A O 1
ATOM 2735 N N . ALA A 1 354 ? -6.890 5.920 -25.043 1.00 95.81 354 ALA A N 1
ATOM 2736 C CA . ALA A 1 354 ? -7.752 4.744 -25.130 1.00 95.81 354 ALA A CA 1
ATOM 2737 C C . ALA A 1 354 ? -7.381 3.875 -26.348 1.00 95.81 354 ALA A C 1
ATOM 2739 O O . ALA A 1 354 ? -7.402 4.338 -27.488 1.00 95.81 354 ALA A O 1
ATOM 2740 N N . GLY A 1 355 ? -7.041 2.604 -26.119 1.00 94.44 355 GLY A N 1
ATOM 2741 C CA . GLY A 1 355 ? -6.622 1.682 -27.182 1.00 94.44 355 GLY A CA 1
ATOM 2742 C C . GLY A 1 355 ? -5.167 1.829 -27.655 1.00 94.44 355 GLY A C 1
ATOM 2743 O O . GLY A 1 355 ? -4.719 0.978 -28.436 1.00 94.44 355 GLY A O 1
ATOM 2744 N N . GLU A 1 356 ? -4.441 2.862 -27.206 1.00 97.25 356 GLU A N 1
ATOM 2745 C CA . GLU A 1 356 ? -3.068 3.163 -27.624 1.00 97.25 356 GLU A CA 1
ATOM 2746 C C . GLU A 1 356 ? -2.081 2.114 -27.095 1.00 97.25 356 GLU A C 1
ATOM 2748 O O . GLU A 1 356 ? -2.229 1.580 -25.992 1.00 97.25 356 GLU A O 1
ATOM 2753 N N . GLY A 1 357 ? -1.049 1.819 -27.887 1.00 96.00 357 GLY A N 1
ATOM 2754 C CA . GLY A 1 357 ? 0.105 1.052 -27.439 1.00 96.00 357 GLY A CA 1
ATOM 2755 C C . GLY A 1 357 ? 1.406 1.804 -27.677 1.00 96.00 357 GLY A C 1
ATOM 2756 O O . GLY A 1 357 ? 1.535 2.526 -28.664 1.00 96.00 357 GLY A O 1
ATOM 2757 N N . LYS A 1 358 ? 2.372 1.613 -26.777 1.00 96.81 358 LYS A N 1
ATOM 2758 C CA . LYS A 1 358 ? 3.716 2.191 -26.866 1.00 96.81 358 LYS A CA 1
ATOM 2759 C C . LYS A 1 358 ? 4.773 1.125 -26.631 1.00 96.81 358 LYS A C 1
ATOM 2761 O O . LYS A 1 358 ? 4.579 0.196 -25.849 1.00 96.81 358 LYS A O 1
ATOM 2766 N N . GLU A 1 359 ? 5.898 1.292 -27.309 1.00 96.62 359 GLU A N 1
ATOM 2767 C CA . GLU A 1 359 ? 7.111 0.514 -27.091 1.00 96.62 359 GLU A CA 1
ATOM 2768 C C . GLU A 1 359 ? 8.115 1.386 -26.336 1.00 96.62 359 GLU A C 1
ATOM 2770 O O . GLU A 1 359 ? 8.420 2.504 -26.755 1.00 96.62 359 GLU A O 1
ATOM 2775 N N . LEU A 1 360 ? 8.621 0.877 -25.216 1.00 95.81 360 LEU A N 1
ATOM 2776 C CA . LEU A 1 360 ? 9.743 1.451 -24.490 1.00 95.81 360 LEU A CA 1
ATOM 2777 C C . LEU A 1 360 ? 10.982 0.607 -24.750 1.00 95.81 360 LEU A C 1
ATOM 2779 O O . LEU A 1 360 ? 10.957 -0.623 -24.646 1.00 95.81 360 LEU A O 1
ATOM 2783 N N . VAL A 1 361 ? 12.087 1.286 -25.035 1.00 96.00 361 VAL A N 1
ATOM 2784 C CA . VAL A 1 361 ? 13.379 0.652 -25.262 1.00 96.00 361 VAL A CA 1
ATOM 2785 C C . VAL A 1 361 ? 14.374 1.196 -24.251 1.00 96.00 361 VAL A C 1
ATOM 2787 O O . VAL A 1 361 ? 14.617 2.401 -24.183 1.00 96.00 361 VAL A O 1
ATOM 2790 N N . LEU A 1 362 ? 14.968 0.285 -23.484 1.00 95.94 362 LEU A N 1
ATOM 2791 C CA . LEU A 1 362 ? 16.118 0.563 -22.639 1.00 95.94 362 LEU A CA 1
ATOM 2792 C C . LEU A 1 362 ? 17.350 -0.064 -23.278 1.00 95.94 362 LEU A C 1
ATOM 2794 O O . LEU A 1 362 ? 17.429 -1.282 -23.452 1.00 95.94 362 LEU A O 1
ATOM 2798 N N . ARG A 1 363 ? 18.333 0.766 -23.605 1.00 94.94 363 ARG A N 1
ATOM 2799 C CA . ARG A 1 363 ? 19.632 0.337 -24.106 1.00 94.94 363 ARG A CA 1
ATOM 2800 C C . ARG A 1 363 ? 20.722 0.927 -23.246 1.00 94.94 363 ARG A C 1
ATOM 2802 O O . ARG A 1 363 ? 20.780 2.139 -23.066 1.00 94.94 363 ARG A O 1
ATOM 2809 N N . TYR A 1 364 ? 21.620 0.084 -22.769 1.00 94.12 364 TYR A N 1
ATOM 2810 C CA . TYR A 1 364 ? 22.798 0.526 -22.042 1.00 94.12 364 TYR A CA 1
ATOM 2811 C C . TYR A 1 364 ? 23.994 -0.354 -22.383 1.00 94.12 364 TYR A C 1
ATOM 2813 O O . TYR A 1 364 ? 23.864 -1.518 -22.768 1.00 94.12 364 TYR A O 1
ATOM 2821 N N . ASN A 1 365 ? 25.172 0.227 -22.231 1.00 92.75 365 ASN A N 1
ATOM 2822 C CA . ASN A 1 365 ? 26.440 -0.433 -22.445 1.00 92.75 365 ASN A CA 1
ATOM 2823 C C . ASN A 1 365 ? 27.175 -0.560 -21.112 1.00 92.75 365 ASN A C 1
ATOM 2825 O O . ASN A 1 365 ? 27.195 0.388 -20.327 1.00 92.75 365 ASN A O 1
ATOM 2829 N N . ILE A 1 366 ? 27.784 -1.720 -20.878 1.00 91.31 366 ILE A N 1
ATOM 2830 C CA . ILE A 1 366 ? 28.699 -1.937 -19.759 1.00 91.31 366 ILE A CA 1
ATOM 2831 C C . ILE A 1 366 ? 30.112 -2.099 -20.312 1.00 91.31 366 ILE A C 1
ATOM 2833 O O . ILE A 1 366 ? 30.357 -2.977 -21.140 1.00 91.31 366 ILE A O 1
ATOM 2837 N N . GLU A 1 367 ? 31.027 -1.261 -19.848 1.00 89.19 367 GLU A N 1
ATOM 2838 C CA . GLU A 1 367 ? 32.459 -1.348 -20.121 1.00 89.19 367 GLU A CA 1
ATOM 2839 C C . GLU A 1 367 ? 33.174 -1.959 -18.919 1.00 89.19 367 GLU A C 1
ATOM 2841 O O . GLU A 1 367 ? 32.994 -1.496 -17.791 1.00 89.19 367 GLU A O 1
ATOM 2846 N N . LEU A 1 368 ? 33.998 -2.978 -19.171 1.00 87.38 368 LEU A N 1
ATOM 2847 C CA . LEU A 1 368 ? 34.844 -3.618 -18.160 1.00 87.38 368 LEU A CA 1
ATOM 2848 C C . LEU A 1 368 ? 36.210 -4.043 -18.727 1.00 87.38 368 LEU A C 1
ATOM 2850 O O . LEU A 1 368 ? 36.332 -4.236 -19.943 1.00 87.38 368 LEU A O 1
ATOM 2854 N N . PRO A 1 369 ? 37.251 -4.202 -17.887 1.00 84.38 369 PRO A N 1
ATOM 2855 C CA . PRO A 1 369 ? 38.553 -4.706 -18.321 1.00 84.38 369 PRO A CA 1
ATOM 2856 C C . PRO A 1 369 ? 38.454 -6.088 -18.981 1.00 84.38 369 PRO A C 1
ATOM 2858 O O . PRO A 1 369 ? 37.698 -6.959 -18.555 1.00 84.38 369 PRO A O 1
ATOM 2861 N N . ALA A 1 370 ? 39.222 -6.316 -20.046 1.00 77.25 370 ALA A N 1
ATOM 2862 C CA . ALA A 1 370 ? 39.184 -7.583 -20.768 1.00 77.25 370 ALA A CA 1
ATOM 2863 C C . ALA A 1 370 ? 39.619 -8.761 -19.870 1.00 77.25 370 ALA A C 1
ATOM 2865 O O . ALA A 1 370 ? 40.724 -8.762 -19.338 1.00 77.25 370 ALA A O 1
ATOM 2866 N N . GLY A 1 371 ? 38.763 -9.784 -19.760 1.00 71.69 371 GLY A N 1
ATOM 2867 C CA . GLY A 1 371 ? 39.033 -11.013 -18.999 1.00 71.69 371 GLY A CA 1
ATOM 2868 C C . GLY A 1 371 ? 38.308 -11.108 -17.653 1.00 71.69 371 GLY A C 1
ATOM 2869 O O . GLY A 1 371 ? 38.274 -12.189 -17.073 1.00 71.69 371 GLY A O 1
ATOM 2870 N N . GLU A 1 372 ? 37.685 -10.025 -17.187 1.00 74.69 372 GLU A N 1
ATOM 2871 C CA . GLU A 1 372 ? 36.856 -10.024 -15.978 1.00 74.69 372 GLU A CA 1
ATOM 2872 C C . GLU A 1 372 ? 35.405 -10.444 -16.298 1.00 74.69 372 GLU A C 1
ATOM 2874 O O . GLU A 1 372 ? 34.924 -10.289 -17.425 1.00 74.69 372 GLU A O 1
ATOM 2879 N N . THR A 1 373 ? 34.708 -11.021 -15.315 1.00 73.06 373 THR A N 1
ATOM 2880 C CA . THR A 1 373 ? 33.292 -11.423 -15.413 1.00 73.06 373 THR A CA 1
ATOM 2881 C C . THR A 1 373 ? 32.490 -10.645 -14.377 1.00 73.06 373 THR A C 1
ATOM 2883 O O . THR A 1 373 ? 32.955 -10.467 -13.257 1.00 73.06 373 THR A O 1
ATOM 2886 N N . LEU A 1 374 ? 31.300 -10.170 -14.749 1.00 75.56 374 LEU A N 1
ATOM 2887 C CA . LEU A 1 374 ? 30.423 -9.444 -13.832 1.00 75.56 374 LEU A CA 1
ATOM 2888 C C . LEU A 1 374 ? 29.664 -10.415 -12.929 1.00 75.56 374 LEU A C 1
ATOM 2890 O O . LEU A 1 374 ? 28.991 -11.322 -13.423 1.00 75.56 374 LEU A O 1
ATOM 2894 N N . GLU A 1 375 ? 29.703 -10.154 -11.628 1.00 75.31 375 GLU A N 1
ATOM 2895 C CA . GLU A 1 375 ? 28.769 -10.719 -10.659 1.00 75.31 375 GLU A CA 1
ATOM 2896 C C . GLU A 1 375 ? 27.761 -9.646 -10.241 1.00 75.31 375 GLU A C 1
ATOM 2898 O O . GLU A 1 375 ? 28.107 -8.480 -10.049 1.00 75.31 375 GLU A O 1
ATOM 2903 N N . TYR A 1 376 ? 26.493 -10.037 -10.131 1.00 75.81 376 TYR A N 1
ATOM 2904 C CA . TYR A 1 376 ? 25.417 -9.145 -9.715 1.00 75.81 376 TYR A CA 1
ATOM 2905 C C . TYR A 1 376 ? 24.989 -9.512 -8.299 1.00 75.81 376 TYR A C 1
ATOM 2907 O O . TYR A 1 376 ? 24.426 -10.584 -8.080 1.00 75.81 376 TYR A O 1
ATOM 2915 N N . THR A 1 377 ? 25.206 -8.607 -7.350 1.00 70.06 377 THR A N 1
ATOM 2916 C CA . THR A 1 377 ? 24.659 -8.741 -5.997 1.00 70.06 377 THR A CA 1
ATOM 2917 C C . THR A 1 377 ? 23.315 -8.025 -5.945 1.00 70.06 377 THR A C 1
ATOM 2919 O O . THR A 1 377 ? 23.238 -6.823 -6.191 1.00 70.06 377 THR A O 1
ATOM 2922 N N . VAL A 1 378 ? 22.245 -8.760 -5.644 1.00 67.00 378 VAL A N 1
ATOM 2923 C CA . VAL A 1 378 ? 20.911 -8.179 -5.454 1.00 67.00 378 VAL A CA 1
ATOM 2924 C C . VAL A 1 378 ? 20.759 -7.829 -3.977 1.00 67.00 378 VAL A C 1
ATOM 2926 O O . VAL A 1 378 ? 20.621 -8.721 -3.145 1.00 67.00 378 VAL A O 1
ATOM 2929 N N . SER A 1 379 ? 20.805 -6.542 -3.642 1.00 56.28 379 SER A N 1
ATOM 2930 C CA . SER A 1 379 ? 20.341 -6.042 -2.345 1.00 56.28 379 SER A CA 1
ATOM 2931 C C . SER A 1 379 ? 18.867 -5.661 -2.468 1.00 56.28 379 SER A C 1
ATOM 2933 O O . SER A 1 379 ? 18.512 -4.887 -3.358 1.00 56.28 379 SER A O 1
ATOM 2935 N N . GLU A 1 380 ? 18.006 -6.208 -1.611 1.00 49.34 380 GLU A N 1
ATOM 2936 C CA . GLU A 1 380 ? 16.640 -5.693 -1.461 1.00 49.34 380 GLU A CA 1
ATOM 2937 C C . GLU A 1 380 ? 16.703 -4.308 -0.799 1.00 49.34 380 GLU A C 1
ATOM 2939 O O . GLU A 1 380 ? 17.532 -4.088 0.088 1.00 49.34 380 GLU A O 1
ATOM 2944 N N . ASN A 1 381 ? 15.892 -3.370 -1.297 1.00 44.50 381 ASN A N 1
ATOM 2945 C CA . ASN A 1 381 ? 15.777 -2.012 -0.755 1.00 44.50 381 ASN A CA 1
ATOM 2946 C C . ASN A 1 381 ? 14.811 -1.960 0.422 1.00 44.50 381 ASN A C 1
ATOM 2948 O O . ASN A 1 381 ? 13.758 -2.633 0.331 1.00 44.50 381 ASN A O 1
#

Nearest PDB structures (foldseek):
  6u7f-assembly2_B  TM=4.195E-01  e=2.872E+00  Homo sapiens
  6u7g-assembly2_B  TM=3.239E-01  e=1.731E+00  Homo sapiens

Mean predicted aligned error: 15.98 Å

Organism: NCBI:txid282301

Secondary structure (DSSP, 8-state):
---------SS------------SSEEEEEEEEEEEETTTTEEEEEEEEEEEE-SSS-EEEE--EEE---TTS-SSPPPPPP---------------------------------------------PPPPPPGGGSTTSSTTSGGGSS-S------------S-S--PPEEE-SS-EEE-TTSPEEEEEEEEEEE-PEEEEEE-TTT-SSEEEEEEEE--SSSPBPSEEEEEEETTEEEEEEEEPPB-TT-EEEEEEEEETTEEEEEPPPEEEEE-SSSSEEEEEEEEEEEEEE-SSS-EEEEEEEE-PPP-STT-EEEEEESS--B-SS--TT--EEE-TTSEEEEEEEE-TT-EEEEEEEEEEEEETT----------